Protein AF-0000000078042485 (afdb_homodimer)

Nearest PDB structures (foldseek):
  6is9-assembly1_A  TM=9.556E-01  e=1.186E-24  Zea mays
  6is8-assembly1_B  TM=9.796E-01  e=3.132E-23  Zea mays
  6jrf-assembly1_A  TM=9.820E-01  e=5.087E-23  Zea mays
  6jrg-assembly1_B  TM=9.809E-01  e=5.743E-23  Zea mays
  8kfw-assembly1_B  TM=9.806E-01  e=7.776E-23  Zea mays

Radius of gyration: 32.22 Å; Cα contacts (8 Å, |Δi|>4): 793; chains: 2; bounding box: 113×137×64 Å

Foldseek 3Di:
DDDPDPPPPDPPDDDDPPPPPPPDPPPPPPDDPPPPPPDPDDDDDDDDDDDDDDDDPDPPPPDPPVVVVVVVVVVVVVVVVVVVVVVVVLVVLAFPDDDPDADAQKEWFWALDQLAWIWIQGNVRAIDIGGFAWDWDDDPNDIDIAGDLVVVLVVVVVVCDDAAHEYEYEDQDDDPPDDPVSVVRSVRSVVSVSVSQNVVRYRYDYDYPVVLCVQQPQDDDPCRLVSLLVSQCQQHVVCNVQSPDSSSSNRSNRSSRRCVVNVPHRPPPPVPD/DDPPDPDPPDPDDDDDPPPPPPPDPPPPPPDPPPPPPPDDDDDDDDDDDDDPDDDDPDPPPPDPPVVVVVVVVVVVVVVVVVVVVVVVVLVVLAFPDDDPDADAQKEWFWALDQLAWIWIQGNVRAIDIGGFAWDWDDDPNDIDIAGDLVVVLVVVVVVCDDAAHEYEYEDQDDDPPDDPVSVVRSVRSVVSVSVSQNVVRYRYDYDYPVVLCVQQPQDDDPCRLVSLLVSQCQQHVVCNVQSPDSSSSNRSNRSSRRCVVNVPHRPPPPVPD

Sequence (546 aa):
MESFHLSKLAFAPPACFATLILPPLHLAASSAAAFRVFSASAADGAVAAPLTLDSPSVITGLRDSGKADGRARVRGIKEIQRAELRENWLDALSCPFPPAKPSTEWVIGVDPDVSGALAILKPDQSPQVFDSPHLKVMVGKGLRSRLDAKSIVNLLRSSEVPVGTTAFIEQSSPYPQDGKQGWWGGGFGYGLWIGILVALGFTVVPVPSSLWKRYFKLPGGHLNKDYSREMACKLFPSMSLHLKRKKDHGRAEALLIAAYGRGLEMNCKTGCDMESFHLSKLAFAPPACFATLILPPLHLAASSAAAFRVFSASAADGAVAAPLTLDSPSVITGLRDSGKADGRARVRGIKEIQRAELRENWLDALSCPFPPAKPSTEWVIGVDPDVSGALAILKPDQSPQVFDSPHLKVMVGKGLRSRLDAKSIVNLLRSSEVPVGTTAFIEQSSPYPQDGKQGWWGGGFGYGLWIGILVALGFTVVPVPSSLWKRYFKLPGGHLNKDYSREMACKLFPSMSLHLKRKKDHGRAEALLIAAYGRGLEMNCKTGCD

Structure (mmCIF, N/CA/C/O backbone):
data_AF-0000000078042485-model_v1
#
loop_
_entity.id
_entity.type
_entity.pdbx_description
1 polymer 'Holliday junction resolvase MOC1, chloroplastic'
#
loop_
_atom_site.group_PDB
_atom_site.id
_atom_site.type_symbol
_atom_site.label_atom_id
_atom_site.label_alt_id
_atom_site.label_comp_id
_atom_site.label_asym_id
_atom_site.label_entity_id
_atom_site.label_seq_id
_atom_site.pdbx_PDB_ins_code
_atom_site.Cartn_x
_atom_site.Cartn_y
_atom_site.Cartn_z
_atom_site.occupancy
_atom_site.B_iso_or_equiv
_atom_site.auth_seq_id
_atom_site.auth_comp_id
_atom_site.auth_asym_id
_atom_site.auth_atom_id
_atom_site.pdbx_PDB_model_num
ATOM 1 N N . MET A 1 1 ? 16.891 -71.312 -27.062 1 24.08 1 MET A N 1
ATOM 2 C CA . MET A 1 1 ? 16.75 -71.062 -25.625 1 24.08 1 MET A CA 1
ATOM 3 C C . MET A 1 1 ? 17.891 -70.25 -25.094 1 24.08 1 MET A C 1
ATOM 5 O O . MET A 1 1 ? 18.562 -70.625 -24.141 1 24.08 1 MET A O 1
ATOM 9 N N . GLU A 1 2 ? 18.469 -69.312 -25.938 1 26.92 2 GLU A N 1
ATOM 10 C CA . GLU A 1 2 ? 19.719 -68.562 -25.812 1 26.92 2 GLU A CA 1
ATOM 11 C C . GLU A 1 2 ? 19.656 -67.562 -24.656 1 26.92 2 GLU A C 1
ATOM 13 O O . GLU A 1 2 ? 18.734 -66.75 -24.594 1 26.92 2 GLU A O 1
ATOM 18 N N . SER A 1 3 ? 20.391 -67.812 -23.438 1 26.42 3 SER A N 1
ATOM 19 C CA . SER A 1 3 ? 20.547 -67.375 -22.062 1 26.42 3 SER A CA 1
ATOM 20 C C . SER A 1 3 ? 21.297 -66.062 -22 1 26.42 3 SER A C 1
ATOM 22 O O . SER A 1 3 ? 22.5 -66 -22.281 1 26.42 3 SER A O 1
ATOM 24 N N . PHE A 1 4 ? 20.719 -64.875 -22.5 1 27.83 4 PHE A N 1
ATOM 25 C CA . PHE A 1 4 ? 21.359 -63.562 -22.609 1 27.83 4 PHE A CA 1
ATOM 26 C C . PHE A 1 4 ? 21.812 -63.062 -21.25 1 27.83 4 PHE A C 1
ATOM 28 O O . PHE A 1 4 ? 21.031 -63 -20.312 1 27.83 4 PHE A O 1
ATOM 35 N N . HIS A 1 5 ? 23.094 -63.156 -20.922 1 24.66 5 HIS A N 1
ATOM 36 C CA . HIS A 1 5 ? 23.969 -62.875 -19.781 1 24.66 5 HIS A CA 1
ATOM 37 C C . HIS A 1 5 ? 23.859 -61.406 -19.359 1 24.66 5 HIS A C 1
ATOM 39 O O . HIS A 1 5 ? 23.906 -60.531 -20.188 1 24.66 5 HIS A O 1
ATOM 45 N N . LEU A 1 6 ? 23.391 -61.062 -18.078 1 22.88 6 LEU A N 1
ATOM 46 C CA . LEU A 1 6 ? 23 -59.938 -17.219 1 22.88 6 LEU A CA 1
ATOM 47 C C . LEU A 1 6 ? 24.219 -59.156 -16.75 1 22.88 6 LEU A C 1
ATOM 49 O O . LEU A 1 6 ? 24.969 -59.625 -15.883 1 22.88 6 LEU A O 1
ATOM 53 N N . SER A 1 7 ? 25.141 -58.688 -17.656 1 19.41 7 SER A N 1
ATOM 54 C CA . SER A 1 7 ? 26.375 -58.125 -17.125 1 19.41 7 SER A CA 1
ATOM 55 C C . SER A 1 7 ? 26.094 -56.969 -16.203 1 19.41 7 SER A C 1
ATOM 57 O O . SER A 1 7 ? 25.25 -56.094 -16.5 1 19.41 7 SER A O 1
ATOM 59 N N . LYS A 1 8 ? 26.484 -57 -14.852 1 23.47 8 LYS A N 1
ATOM 60 C CA . LYS A 1 8 ? 26.453 -56.312 -13.57 1 23.47 8 LYS A CA 1
ATOM 61 C C . LYS A 1 8 ? 27.234 -55 -13.633 1 23.47 8 LYS A C 1
ATOM 63 O O . LYS A 1 8 ? 28.469 -55 -13.656 1 23.47 8 LYS A O 1
ATOM 68 N N . LEU A 1 9 ? 27 -54 -14.57 1 21.44 9 LEU A N 1
ATOM 69 C CA . LEU A 1 9 ? 27.859 -52.812 -14.68 1 21.44 9 LEU A CA 1
ATOM 70 C C . LEU A 1 9 ? 28.016 -52.125 -13.32 1 21.44 9 LEU A C 1
ATOM 72 O O . LEU A 1 9 ? 27.031 -51.844 -12.656 1 21.44 9 LEU A O 1
ATOM 76 N N . ALA A 1 10 ? 29.172 -52.219 -12.625 1 22.66 10 ALA A N 1
ATOM 77 C CA . ALA A 1 10 ? 29.781 -51.812 -11.359 1 22.66 10 ALA A CA 1
ATOM 78 C C . ALA A 1 10 ? 29.812 -50.312 -11.219 1 22.66 10 ALA A C 1
ATOM 80 O O . ALA A 1 10 ? 30.359 -49.594 -12.07 1 22.66 10 ALA A O 1
ATOM 81 N N . PHE A 1 11 ? 28.781 -49.625 -10.617 1 22.83 11 PHE A N 1
ATOM 82 C CA . PHE A 1 11 ? 28.531 -48.219 -10.32 1 22.83 11 PHE A CA 1
ATOM 83 C C . PHE A 1 11 ? 29.578 -47.688 -9.344 1 22.83 11 PHE A C 1
ATOM 85 O O . PHE A 1 11 ? 29.656 -48.125 -8.203 1 22.83 11 PHE A O 1
ATOM 92 N N . ALA A 1 12 ? 30.797 -47.344 -9.836 1 22.91 12 ALA A N 1
ATOM 93 C CA . ALA A 1 12 ? 31.859 -46.875 -8.953 1 22.91 12 ALA A CA 1
ATOM 94 C C . ALA A 1 12 ? 31.406 -45.656 -8.172 1 22.91 12 ALA A C 1
ATOM 96 O O . ALA A 1 12 ? 30.734 -44.75 -8.711 1 22.91 12 ALA A O 1
ATOM 97 N N . PRO A 1 13 ? 31.5 -45.594 -6.84 1 25.78 13 PRO A N 1
ATOM 98 C CA . PRO A 1 13 ? 31.062 -44.656 -5.805 1 25.78 13 PRO A CA 1
ATOM 99 C C . PRO A 1 13 ? 31.844 -43.344 -5.832 1 25.78 13 PRO A C 1
ATOM 101 O O . PRO A 1 13 ? 33.062 -43.375 -5.812 1 25.78 13 PRO A O 1
ATOM 104 N N . PRO A 1 14 ? 31.469 -42.344 -6.691 1 22.64 14 PRO A N 1
ATOM 105 C CA . PRO A 1 14 ? 32.344 -41.188 -6.797 1 22.64 14 PRO A CA 1
ATOM 106 C C . PRO A 1 14 ? 32.719 -40.625 -5.434 1 22.64 14 PRO A C 1
ATOM 108 O O . PRO A 1 14 ? 32 -40.812 -4.449 1 22.64 14 PRO A O 1
ATOM 111 N N . ALA A 1 15 ? 34.062 -40.312 -5.27 1 21.8 15 ALA A N 1
ATOM 112 C CA . ALA A 1 15 ? 35 -39.938 -4.199 1 21.8 15 ALA A CA 1
ATOM 113 C C . ALA A 1 15 ? 34.469 -38.719 -3.445 1 21.8 15 ALA A C 1
ATOM 115 O O . ALA A 1 15 ? 33.469 -38.125 -3.834 1 21.8 15 ALA A O 1
ATOM 116 N N . CYS A 1 16 ? 35.406 -37.656 -3.238 1 21.17 16 CYS A N 1
ATOM 117 C CA . CYS A 1 16 ? 36.031 -36.969 -2.107 1 21.17 16 CYS A CA 1
ATOM 118 C C . CYS A 1 16 ? 35.281 -35.688 -1.755 1 21.17 16 CYS A C 1
ATOM 120 O O . CYS A 1 16 ? 35.156 -34.812 -2.596 1 21.17 16 CYS A O 1
ATOM 122 N N . PHE A 1 17 ? 34.344 -35.688 -0.887 1 22.33 17 PHE A N 1
ATOM 123 C CA . PHE A 1 17 ? 33.531 -34.625 -0.324 1 22.33 17 PHE A CA 1
ATOM 124 C C . PHE A 1 17 ? 34.406 -33.562 0.35 1 22.33 17 PHE A C 1
ATOM 126 O O . PHE A 1 17 ? 34.906 -33.781 1.445 1 22.33 17 PHE A O 1
ATOM 133 N N . ALA A 1 18 ? 35.375 -32.906 -0.431 1 22.44 18 ALA A N 1
ATOM 134 C CA . ALA A 1 18 ? 36.25 -31.953 0.278 1 22.44 18 ALA A CA 1
ATOM 135 C C . ALA A 1 18 ? 35.406 -30.938 1.071 1 22.44 18 ALA A C 1
ATOM 137 O O . ALA A 1 18 ? 34.406 -30.438 0.578 1 22.44 18 ALA A O 1
ATOM 138 N N . THR A 1 19 ? 35.469 -31.047 2.373 1 24.59 19 THR A N 1
ATOM 139 C CA . THR A 1 19 ? 34.938 -30.312 3.502 1 24.59 19 THR A CA 1
ATOM 140 C C . THR A 1 19 ? 35.281 -28.828 3.404 1 24.59 19 THR A C 1
ATOM 142 O O . THR A 1 19 ? 36.438 -28.438 3.57 1 24.59 19 THR A O 1
ATOM 145 N N . LEU A 1 20 ? 34.906 -28.156 2.299 1 22.47 20 LEU A N 1
ATOM 146 C CA . LEU A 1 20 ? 35.312 -26.75 2.273 1 22.47 20 LEU A CA 1
ATOM 147 C C . LEU A 1 20 ? 34.844 -26.047 3.539 1 22.47 20 LEU A C 1
ATOM 149 O O . LEU A 1 20 ? 33.656 -26.078 3.883 1 22.47 20 LEU A O 1
ATOM 153 N N . ILE A 1 21 ? 35.75 -25.938 4.527 1 25.62 21 ILE A N 1
ATOM 154 C CA . ILE A 1 21 ? 35.656 -25.25 5.805 1 25.62 21 ILE A CA 1
ATOM 155 C C . ILE A 1 21 ? 35.25 -23.797 5.574 1 25.62 21 ILE A C 1
ATOM 157 O O . ILE A 1 21 ? 36 -23.031 4.934 1 25.62 21 ILE A O 1
ATOM 161 N N . LEU A 1 22 ? 34.062 -23.594 5.184 1 22.3 22 LEU A N 1
ATOM 162 C CA . LEU A 1 22 ? 33.656 -22.203 4.984 1 22.3 22 LEU A CA 1
ATOM 163 C C . LEU A 1 22 ? 33.938 -21.375 6.238 1 22.3 22 LEU A C 1
ATOM 165 O O . LEU A 1 22 ? 33.594 -21.797 7.348 1 22.3 22 LEU A O 1
ATOM 169 N N . PRO A 1 23 ? 34.969 -20.531 6.238 1 26.05 23 PRO A N 1
ATOM 170 C CA . PRO A 1 23 ? 35.312 -19.719 7.414 1 26.05 23 PRO A CA 1
ATOM 171 C C . PRO A 1 23 ? 34.125 -18.984 7.996 1 26.05 23 PRO A C 1
ATOM 173 O O . PRO A 1 23 ? 33.125 -18.781 7.293 1 26.05 23 PRO A O 1
ATOM 176 N N . PRO A 1 24 ? 34.031 -18.969 9.32 1 24.05 24 PRO A N 1
ATOM 177 C CA . PRO A 1 24 ? 32.969 -18.375 10.117 1 24.05 24 PRO A CA 1
ATOM 178 C C . PRO A 1 24 ? 32.688 -16.922 9.758 1 24.05 24 PRO A C 1
ATOM 180 O O . PRO A 1 24 ? 33.625 -16.125 9.633 1 24.05 24 PRO A O 1
ATOM 183 N N . LEU A 1 25 ? 31.875 -16.75 8.766 1 22.64 25 LEU A N 1
ATOM 184 C CA . LEU A 1 25 ? 31.531 -15.375 8.422 1 22.64 25 LEU A CA 1
ATOM 185 C C . LEU A 1 25 ? 31.125 -14.594 9.664 1 22.64 25 LEU A C 1
ATOM 187 O O . LEU A 1 25 ? 30.266 -15.039 10.438 1 22.64 25 LEU A O 1
ATOM 191 N N . HIS A 1 26 ? 32.094 -13.891 10.289 1 23.05 26 HIS A N 1
ATOM 192 C CA . HIS A 1 26 ? 31.828 -12.93 11.359 1 23.05 26 HIS A CA 1
ATOM 193 C C . HIS A 1 26 ? 30.688 -11.992 10.992 1 23.05 26 HIS A C 1
ATOM 195 O O . HIS A 1 26 ? 30.656 -11.438 9.891 1 23.05 26 HIS A O 1
ATOM 201 N N . LEU A 1 27 ? 29.562 -12.414 11.383 1 21.42 27 LEU A N 1
ATOM 202 C CA . LEU A 1 27 ? 28.344 -11.617 11.289 1 21.42 27 LEU A CA 1
ATOM 203 C C . LEU A 1 27 ? 28.625 -10.172 11.68 1 21.42 27 LEU A C 1
ATOM 205 O O . LEU A 1 27 ? 28.969 -9.883 12.828 1 21.42 27 LEU A O 1
ATOM 209 N N . ALA A 1 28 ? 29.203 -9.516 10.75 1 21.41 28 ALA A N 1
ATOM 210 C CA . ALA A 1 28 ? 29.312 -8.094 11.062 1 21.41 28 ALA A CA 1
ATOM 211 C C . ALA A 1 28 ? 27.969 -7.512 11.477 1 21.41 28 ALA A C 1
ATOM 213 O O . ALA A 1 28 ? 26.938 -7.793 10.852 1 21.41 28 ALA A O 1
ATOM 214 N N . ALA A 1 29 ? 27.797 -7.262 12.727 1 22.55 29 ALA A N 1
ATOM 215 C CA . ALA A 1 29 ? 26.75 -6.57 13.469 1 22.55 29 ALA A CA 1
ATOM 216 C C . ALA A 1 29 ? 26.312 -5.293 12.742 1 22.55 29 ALA A C 1
ATOM 218 O O . ALA A 1 29 ? 27.156 -4.445 12.422 1 22.55 29 ALA A O 1
ATOM 219 N N . SER A 1 30 ? 25.406 -5.547 11.898 1 22.23 30 SER A N 1
ATOM 220 C CA . SER A 1 30 ? 24.797 -4.465 11.117 1 22.23 30 SER A CA 1
ATOM 221 C C . SER A 1 30 ? 24.516 -3.25 11.992 1 22.23 30 SER A C 1
ATOM 223 O O . SER A 1 30 ? 24.156 -3.391 13.164 1 22.23 30 SER A O 1
ATOM 225 N N . SER A 1 31 ? 25.109 -2.195 11.578 1 24.06 31 SER A N 1
ATOM 226 C CA . SER A 1 31 ? 25.031 -0.817 12.055 1 24.06 31 SER A CA 1
ATOM 227 C C . SER A 1 31 ? 23.594 -0.372 12.242 1 24.06 31 SER A C 1
ATOM 229 O O . SER A 1 31 ? 22.766 -0.537 11.336 1 24.06 31 SER A O 1
ATOM 231 N N . ALA A 1 32 ? 23.047 -0.584 13.359 1 23.42 32 ALA A N 1
ATOM 232 C CA . ALA A 1 32 ? 21.812 0.011 13.867 1 23.42 32 ALA A CA 1
ATOM 233 C C . ALA A 1 32 ? 21.688 1.471 13.438 1 23.42 32 ALA A C 1
ATOM 235 O O . ALA A 1 32 ? 22.609 2.266 13.656 1 23.42 32 ALA A O 1
ATOM 236 N N . ALA A 1 33 ? 21.047 1.633 12.344 1 26.48 33 ALA A N 1
ATOM 237 C CA . ALA A 1 33 ? 20.703 2.996 11.938 1 26.48 33 ALA A CA 1
ATOM 238 C C . ALA A 1 33 ? 20.234 3.822 13.125 1 26.48 33 ALA A C 1
ATOM 240 O O . ALA A 1 33 ? 19.266 3.457 13.797 1 26.48 33 ALA A O 1
ATOM 241 N N . ALA A 1 34 ? 21.156 4.383 13.859 1 24.2 34 ALA A N 1
ATOM 242 C CA . ALA A 1 34 ? 20.938 5.301 14.977 1 24.2 34 ALA A CA 1
ATOM 243 C C . ALA A 1 34 ? 19.891 6.348 14.625 1 24.2 34 ALA A C 1
ATOM 245 O O . ALA A 1 34 ? 19.953 6.973 13.562 1 24.2 34 ALA A O 1
ATOM 246 N N . PHE A 1 35 ? 18.734 5.988 14.961 1 25.33 35 PHE A N 1
ATOM 247 C CA . PHE A 1 35 ? 17.766 7.074 14.977 1 25.33 35 PHE A CA 1
ATOM 248 C C . PHE A 1 35 ? 18.344 8.305 15.672 1 25.33 35 PHE A C 1
ATOM 250 O O . PHE A 1 35 ? 18.859 8.219 16.781 1 25.33 35 PHE A O 1
ATOM 257 N N . ARG A 1 36 ? 18.953 9.031 14.875 1 26.48 36 ARG A N 1
ATOM 258 C CA . ARG A 1 36 ? 19.453 10.234 15.539 1 26.48 36 ARG A CA 1
ATOM 259 C C . ARG A 1 36 ? 18.328 10.977 16.25 1 26.48 36 ARG A C 1
ATOM 261 O O . ARG A 1 36 ? 17.328 11.352 15.625 1 26.48 36 ARG A O 1
ATOM 268 N N . VAL A 1 37 ? 18.25 10.438 17.391 1 27.02 37 VAL A N 1
ATOM 269 C CA . VAL A 1 37 ? 17.531 11.359 18.266 1 27.02 37 VAL A CA 1
ATOM 270 C C . VAL A 1 37 ? 18.328 12.648 18.438 1 27.02 37 VAL A C 1
ATOM 272 O O . VAL A 1 37 ? 19.531 12.609 18.719 1 27.02 37 VAL A O 1
ATOM 275 N N . PHE A 1 38 ? 18.328 13.648 17.891 1 22.86 38 PHE A N 1
ATOM 276 C CA . PHE A 1 38 ? 19.109 14.891 17.922 1 22.86 38 PHE A CA 1
ATOM 277 C C . PHE A 1 38 ? 19.062 15.531 19.297 1 22.86 38 PHE A C 1
ATOM 279 O O . PHE A 1 38 ? 18 15.992 19.734 1 22.86 38 PHE A O 1
ATOM 286 N N . SER A 1 39 ? 19.875 14.703 20.344 1 22.19 39 SER A N 1
ATOM 287 C CA . SER A 1 39 ? 20.016 15.578 21.516 1 22.19 39 SER A CA 1
ATOM 288 C C . SER A 1 39 ? 21.156 16.578 21.328 1 22.19 39 SER A C 1
ATOM 290 O O . SER A 1 39 ? 22.109 16.297 20.578 1 22.19 39 SER A O 1
ATOM 292 N N . ALA A 1 40 ? 21.25 17.734 21.938 1 20.22 40 ALA A N 1
ATOM 293 C CA . ALA A 1 40 ? 21.969 19 21.781 1 20.22 40 ALA A CA 1
ATOM 294 C C . ALA A 1 40 ? 23.391 18.891 22.359 1 20.22 40 ALA A C 1
ATOM 296 O O . ALA A 1 40 ? 24.078 19.906 22.469 1 20.22 40 ALA A O 1
ATOM 297 N N . SER A 1 41 ? 24.109 17.609 22.391 1 19.5 41 SER A N 1
ATOM 298 C CA . SER A 1 41 ? 25.234 17.812 23.297 1 19.5 41 SER A CA 1
ATOM 299 C C . SER A 1 41 ? 26.312 18.688 22.672 1 19.5 41 SER A C 1
ATOM 301 O O . SER A 1 41 ? 26.422 18.75 21.438 1 19.5 41 SER A O 1
ATOM 303 N N . ALA A 1 42 ? 27.25 19.203 23.625 1 21.56 42 ALA A N 1
ATOM 304 C CA . ALA A 1 42 ? 28.219 20.281 23.719 1 21.56 42 ALA A CA 1
ATOM 305 C C . ALA A 1 42 ? 29.5 19.938 22.984 1 21.56 42 ALA A C 1
ATOM 307 O O . ALA A 1 42 ? 30.016 18.812 23.109 1 21.56 42 ALA A O 1
ATOM 308 N N . ALA A 1 43 ? 29.906 20.688 21.984 1 20.06 43 ALA A N 1
ATOM 309 C CA . ALA A 1 43 ? 30.812 20.719 20.828 1 20.06 43 ALA A CA 1
ATOM 310 C C . ALA A 1 43 ? 32.281 20.828 21.266 1 20.06 43 ALA A C 1
ATOM 312 O O . ALA A 1 43 ? 32.719 21.875 21.719 1 20.06 43 ALA A O 1
ATOM 313 N N . ASP A 1 44 ? 32.844 19.75 22.016 1 19.47 44 ASP A N 1
ATOM 314 C CA . ASP A 1 44 ? 34.156 20.109 22.516 1 19.47 44 ASP A CA 1
ATOM 315 C C . ASP A 1 44 ? 35.188 20.094 21.375 1 19.47 44 ASP A C 1
ATOM 317 O O . ASP A 1 44 ? 35.125 19.25 20.484 1 19.47 44 ASP A O 1
ATOM 321 N N . GLY A 1 45 ? 36 21.094 21.172 1 19.22 45 GLY A N 1
ATOM 322 C CA . GLY A 1 45 ? 36.844 21.734 20.188 1 19.22 45 GLY A CA 1
ATOM 323 C C . GLY A 1 45 ? 38.188 21.047 20.031 1 19.22 45 GLY A C 1
ATOM 324 O O . GLY A 1 45 ? 39.125 21.625 19.469 1 19.22 45 GLY A O 1
ATOM 325 N N . ALA A 1 46 ? 38.344 19.688 20.281 1 18.59 46 ALA A N 1
ATOM 326 C CA . ALA A 1 46 ? 39.781 19.391 20.422 1 18.59 46 ALA A CA 1
ATOM 327 C C . ALA A 1 46 ? 40.5 19.641 19.109 1 18.59 46 ALA A C 1
ATOM 329 O O . ALA A 1 46 ? 39.938 19.438 18.016 1 18.59 46 ALA A O 1
ATOM 330 N N . VAL A 1 47 ? 41.75 20.141 19.141 1 20.72 47 VAL A N 1
ATOM 331 C CA . VAL A 1 47 ? 42.781 20.812 18.391 1 20.72 47 VAL A CA 1
ATOM 332 C C . VAL A 1 47 ? 43.562 19.781 17.562 1 20.72 47 VAL A C 1
ATOM 334 O O . VAL A 1 47 ? 44.062 18.797 18.109 1 20.72 47 VAL A O 1
ATOM 337 N N . ALA A 1 48 ? 43.312 19.594 16.312 1 18.5 48 ALA A N 1
ATOM 338 C CA . ALA A 1 48 ? 43.812 18.656 15.32 1 18.5 48 ALA A CA 1
ATOM 339 C C . ALA A 1 48 ? 45.312 18.906 15.047 1 18.5 48 ALA A C 1
ATOM 341 O O . ALA A 1 48 ? 45.719 20.047 14.781 1 18.5 48 ALA A O 1
ATOM 342 N N . ALA A 1 49 ? 46.125 17.953 15.508 1 20.34 49 ALA A N 1
ATOM 343 C CA . ALA A 1 49 ? 47.594 17.891 15.406 1 20.34 49 ALA A CA 1
ATOM 344 C C . ALA A 1 49 ? 48.031 17.859 13.945 1 20.34 49 ALA A C 1
ATOM 346 O O . ALA A 1 49 ? 47.312 17.344 13.086 1 20.34 49 ALA A O 1
ATOM 347 N N . PRO A 1 50 ? 49.219 18.453 13.531 1 20.78 50 PRO A N 1
ATOM 348 C CA . PRO A 1 50 ? 49.812 18.859 12.258 1 20.78 50 PRO A CA 1
ATOM 349 C C . PRO A 1 50 ? 50.406 17.688 11.484 1 20.78 50 PRO A C 1
ATOM 351 O O . PRO A 1 50 ? 51.219 16.922 12.023 1 20.78 50 PRO A O 1
ATOM 354 N N . LEU A 1 51 ? 49.656 17.016 10.617 1 20.48 51 LEU A N 1
ATOM 355 C CA . LEU A 1 51 ? 50.094 15.82 9.898 1 20.48 51 LEU A CA 1
ATOM 356 C C . LEU A 1 51 ? 51.312 16.109 9.039 1 20.48 51 LEU A C 1
ATOM 358 O O . LEU A 1 51 ? 51.375 17.141 8.367 1 20.48 51 LEU A O 1
ATOM 362 N N . THR A 1 52 ? 52.438 15.5 9.328 1 21.27 52 THR A N 1
ATOM 363 C CA . THR A 1 52 ? 53.812 15.484 8.781 1 21.27 52 THR A CA 1
ATOM 364 C C . THR A 1 52 ? 53.781 15 7.336 1 21.27 52 THR A C 1
ATOM 366 O O . THR A 1 52 ? 53.031 14.086 6.984 1 21.27 52 THR A O 1
ATOM 369 N N . LEU A 1 53 ? 54.375 15.742 6.355 1 21.16 53 LEU A N 1
ATOM 370 C CA . LEU A 1 53 ? 54.5 15.805 4.902 1 21.16 53 LEU A CA 1
ATOM 371 C C . LEU A 1 53 ? 55.344 14.648 4.379 1 21.16 53 LEU A C 1
ATOM 373 O O . LEU A 1 53 ? 56.562 14.641 4.57 1 21.16 53 LEU A O 1
ATOM 377 N N . ASP A 1 54 ? 54.969 13.352 4.531 1 19.61 54 ASP A N 1
ATOM 378 C CA . ASP A 1 54 ? 55.875 12.281 4.105 1 19.61 54 ASP A CA 1
ATOM 379 C C . ASP A 1 54 ? 56.188 12.398 2.619 1 19.61 54 ASP A C 1
ATOM 381 O O . ASP A 1 54 ? 55.438 13 1.854 1 19.61 54 ASP A O 1
ATOM 385 N N . SER A 1 55 ? 57.344 11.766 2.172 1 23.52 55 SER A N 1
ATOM 386 C CA . SER A 1 55 ? 58.312 11.758 1.084 1 23.52 55 SER A CA 1
ATOM 387 C C . SER A 1 55 ? 57.719 11.18 -0.193 1 23.52 55 SER A C 1
ATOM 389 O O . SER A 1 55 ? 56.812 10.344 -0.136 1 23.52 55 SER A O 1
ATOM 391 N N . PRO A 1 56 ? 58.125 11.711 -1.461 1 23.41 56 PRO A N 1
ATOM 392 C CA . PRO A 1 56 ? 57.625 11.578 -2.83 1 23.41 56 PRO A CA 1
ATOM 393 C C . PRO A 1 56 ? 57.875 10.195 -3.42 1 23.41 56 PRO A C 1
ATOM 395 O O . PRO A 1 56 ? 59.031 9.789 -3.557 1 23.41 56 PRO A O 1
ATOM 398 N N . SER A 1 57 ? 57.25 9.086 -3.002 1 23.5 57 SER A N 1
ATOM 399 C CA . SER A 1 57 ? 57.562 7.789 -3.584 1 23.5 57 SER A CA 1
ATOM 400 C C . SER A 1 57 ? 57.406 7.801 -5.098 1 23.5 57 SER A C 1
ATOM 402 O O . SER A 1 57 ? 56.562 8.523 -5.625 1 23.5 57 SER A O 1
ATOM 404 N N . VAL A 1 58 ? 58.406 7.219 -5.891 1 25.45 58 VAL A N 1
ATOM 405 C CA . VAL A 1 58 ? 58.719 7.008 -7.301 1 25.45 58 VAL A CA 1
ATOM 406 C C . VAL A 1 58 ? 57.562 6.227 -7.965 1 25.45 58 VAL A C 1
ATOM 408 O O . VAL A 1 58 ? 57.25 5.121 -7.539 1 25.45 58 VAL A O 1
ATOM 411 N N . ILE A 1 59 ? 56.688 6.859 -8.758 1 26.22 59 ILE A N 1
ATOM 412 C CA . ILE A 1 59 ? 55.531 6.367 -9.516 1 26.22 59 ILE A CA 1
ATOM 413 C C . ILE A 1 59 ? 56.031 5.527 -10.688 1 26.22 59 ILE A C 1
ATOM 415 O O . ILE A 1 59 ? 56.688 6.035 -11.594 1 26.22 59 ILE A O 1
ATOM 419 N N . THR A 1 60 ? 56.531 4.305 -10.516 1 26.34 60 THR A N 1
ATOM 420 C CA . THR A 1 60 ? 56.781 3.4 -11.633 1 26.34 60 THR A CA 1
ATOM 421 C C . THR A 1 60 ? 55.594 3.357 -12.578 1 26.34 60 THR A C 1
ATOM 423 O O . THR A 1 60 ? 54.438 3.467 -12.141 1 26.34 60 THR A O 1
ATOM 426 N N . GLY A 1 61 ? 55.875 3.504 -13.875 1 28.72 61 GLY A N 1
ATOM 427 C CA . GLY A 1 61 ? 55 3.555 -15.039 1 28.72 61 GLY A CA 1
ATOM 428 C C . GLY A 1 61 ? 54.094 2.336 -15.164 1 28.72 61 GLY A C 1
ATOM 429 O O . GLY A 1 61 ? 54.562 1.278 -15.617 1 28.72 61 GLY A O 1
ATOM 430 N N . LEU A 1 62 ? 53.438 1.931 -14.188 1 29.5 62 LEU A N 1
ATOM 431 C CA . LEU A 1 62 ? 52.562 0.775 -14.367 1 29.5 62 LEU A CA 1
ATOM 432 C C . LEU A 1 62 ? 51.688 0.938 -15.609 1 29.5 62 LEU A C 1
ATOM 434 O O . LEU A 1 62 ? 51.031 1.959 -15.773 1 29.5 62 LEU A O 1
ATOM 438 N N . ARG A 1 63 ? 52 0.211 -16.672 1 33.47 63 ARG A N 1
ATOM 439 C CA . ARG A 1 63 ? 51.188 -0.073 -17.844 1 33.47 63 ARG A CA 1
ATOM 440 C C . ARG A 1 63 ? 49.719 -0.181 -17.469 1 33.47 63 ARG A C 1
ATOM 442 O O . ARG A 1 63 ? 49.375 -0.675 -16.391 1 33.47 63 ARG A O 1
ATOM 449 N N . ASP A 1 64 ? 48.75 0.719 -18.141 1 34.44 64 ASP A N 1
ATOM 450 C CA . ASP A 1 64 ? 47.344 1.014 -17.969 1 34.44 64 ASP A CA 1
ATOM 451 C C . ASP A 1 64 ? 46.5 -0.255 -18.094 1 34.44 64 ASP A C 1
ATOM 453 O O . ASP A 1 64 ? 45.938 -0.529 -19.141 1 34.44 64 ASP A O 1
ATOM 457 N N . SER A 1 65 ? 47 -1.389 -17.969 1 38.81 65 SER A N 1
ATOM 458 C CA . SER A 1 65 ? 46.094 -2.523 -17.797 1 38.81 65 SER A CA 1
ATOM 459 C C . SER A 1 65 ? 45.062 -2.242 -16.719 1 38.81 65 SER A C 1
ATOM 461 O O . SER A 1 65 ? 44.281 -3.129 -16.344 1 38.81 65 SER A O 1
ATOM 463 N N . GLY A 1 66 ? 45.062 -1.145 -16.172 1 39.31 66 GLY A N 1
ATOM 464 C CA . GLY A 1 66 ? 44.312 -0.664 -15.039 1 39.31 66 GLY A CA 1
ATOM 465 C C . GLY A 1 66 ? 42.875 -0.302 -15.391 1 39.31 66 GLY A C 1
ATOM 466 O O . GLY A 1 66 ? 42 -0.312 -14.523 1 39.31 66 GLY A O 1
ATOM 467 N N . LYS A 1 67 ? 42.719 0.063 -16.656 1 45.28 67 LYS A N 1
ATOM 468 C CA . LYS A 1 67 ? 41.406 0.5 -17.062 1 45.28 67 LYS A CA 1
ATOM 469 C C . LYS A 1 67 ? 40.438 -0.678 -17.125 1 45.28 67 LYS A C 1
ATOM 471 O O . LYS A 1 67 ? 39.281 -0.562 -16.703 1 45.28 67 LYS A O 1
ATOM 476 N N . ALA A 1 68 ? 40.844 -1.849 -17.891 1 50.38 68 ALA A N 1
ATOM 477 C CA . ALA A 1 68 ? 39.969 -3.016 -17.938 1 50.38 68 ALA A CA 1
ATOM 478 C C . ALA A 1 68 ? 39.719 -3.566 -16.531 1 50.38 68 ALA A C 1
ATOM 480 O O . ALA A 1 68 ? 38.594 -3.969 -16.203 1 50.38 68 ALA A O 1
ATOM 481 N N . ASP A 1 69 ? 40.781 -3.527 -15.773 1 55.22 69 ASP A N 1
ATOM 482 C CA . ASP A 1 69 ? 40.688 -3.971 -14.391 1 55.22 69 ASP A CA 1
ATOM 483 C C . ASP A 1 69 ? 39.875 -2.979 -13.555 1 55.22 69 ASP A C 1
ATOM 485 O O . ASP A 1 69 ? 39.125 -3.377 -12.664 1 55.22 69 ASP A O 1
ATOM 489 N N . GLY A 1 70 ? 40.031 -1.699 -14.102 1 55.28 70 GLY A N 1
ATOM 490 C CA . GLY A 1 70 ? 39.25 -0.685 -13.406 1 55.28 70 GLY A CA 1
ATOM 491 C C . GLY A 1 70 ? 37.781 -0.775 -13.68 1 55.28 70 GLY A C 1
ATOM 492 O O . GLY A 1 70 ? 36.938 -0.632 -12.773 1 55.28 70 GLY A O 1
ATOM 493 N N . ARG A 1 71 ? 37.5 -1.061 -15.047 1 63.56 71 ARG A N 1
ATOM 494 C CA . ARG A 1 71 ? 36.094 -1.208 -15.43 1 63.56 71 ARG A CA 1
ATOM 495 C C . ARG A 1 71 ? 35.469 -2.438 -14.781 1 63.56 71 ARG A C 1
ATOM 497 O O . ARG A 1 71 ? 34.312 -2.396 -14.336 1 63.56 71 ARG A O 1
ATOM 504 N N . ALA A 1 72 ? 36.281 -3.561 -14.875 1 64.31 72 ALA A N 1
ATOM 505 C CA . ALA A 1 72 ? 35.781 -4.77 -14.219 1 64.31 72 ALA A CA 1
ATOM 506 C C . ALA A 1 72 ? 35.594 -4.535 -12.719 1 64.31 72 ALA A C 1
ATOM 508 O O . ALA A 1 72 ? 34.625 -5.02 -12.125 1 64.31 72 ALA A O 1
ATOM 509 N N . ARG A 1 73 ? 36.531 -3.865 -12.148 1 64.44 73 ARG A N 1
ATOM 510 C CA . ARG A 1 73 ? 36.438 -3.555 -10.727 1 64.44 73 ARG A CA 1
ATOM 511 C C . ARG A 1 73 ? 35.25 -2.648 -10.445 1 64.44 73 ARG A C 1
ATOM 513 O O . ARG A 1 73 ? 34.5 -2.857 -9.469 1 64.44 73 ARG A O 1
ATOM 520 N N . VAL A 1 74 ? 35.094 -1.635 -11.328 1 70 74 VAL A N 1
ATOM 521 C CA . VAL A 1 74 ? 33.969 -0.721 -11.18 1 70 74 VAL A CA 1
ATOM 522 C C . VAL A 1 74 ? 32.656 -1.484 -11.359 1 70 74 VAL A C 1
ATOM 524 O O . VAL A 1 74 ? 31.688 -1.265 -10.617 1 70 74 VAL A O 1
ATOM 527 N N . ARG A 1 75 ? 32.688 -2.453 -12.344 1 71.62 75 ARG A N 1
ATOM 528 C CA . ARG A 1 75 ? 31.5 -3.283 -12.547 1 71.62 75 ARG A CA 1
ATOM 529 C C . ARG A 1 75 ? 31.234 -4.16 -11.336 1 71.62 75 ARG A C 1
ATOM 531 O O . ARG A 1 75 ? 30.078 -4.336 -10.93 1 71.62 75 ARG A O 1
ATOM 538 N N . GLY A 1 76 ? 32.25 -4.73 -10.891 1 71.19 76 GLY A N 1
ATOM 539 C CA . GLY A 1 76 ? 32.125 -5.543 -9.688 1 71.19 76 GLY A CA 1
ATOM 540 C C . GLY A 1 76 ? 31.562 -4.77 -8.5 1 71.19 76 GLY A C 1
ATOM 541 O O . GLY A 1 76 ? 30.703 -5.262 -7.781 1 71.19 76 GLY A O 1
ATOM 542 N N . ILE A 1 77 ? 32.094 -3.613 -8.32 1 72 77 ILE A N 1
ATOM 543 C CA . ILE A 1 77 ? 31.625 -2.754 -7.227 1 72 77 ILE A CA 1
ATOM 544 C C . ILE A 1 77 ? 30.156 -2.391 -7.434 1 72 77 ILE A C 1
ATOM 546 O O . ILE A 1 77 ? 29.375 -2.391 -6.48 1 72 77 ILE A O 1
ATOM 550 N N . LYS A 1 78 ? 29.875 -2.154 -8.656 1 78.94 78 LYS A N 1
ATOM 551 C CA . LYS A 1 78 ? 28.5 -1.807 -8.984 1 78.94 78 LYS A CA 1
ATOM 552 C C . LYS A 1 78 ? 27.562 -2.98 -8.727 1 78.94 78 LYS A C 1
ATOM 554 O O . LYS A 1 78 ? 26.438 -2.791 -8.266 1 78.94 78 LYS A O 1
ATOM 559 N N . GLU A 1 79 ? 28.078 -4.086 -9.016 1 82.25 79 GLU A N 1
ATOM 560 C CA . GLU A 1 79 ? 27.281 -5.281 -8.781 1 82.25 79 GLU A CA 1
ATOM 561 C C . GLU A 1 79 ? 27.078 -5.531 -7.289 1 82.25 79 GLU A C 1
ATOM 563 O O . GLU A 1 79 ? 26 -5.953 -6.867 1 82.25 79 GLU A O 1
ATOM 568 N N . ILE A 1 80 ? 28.078 -5.324 -6.566 1 80.5 80 ILE A N 1
ATOM 569 C CA . ILE A 1 80 ? 27.984 -5.469 -5.117 1 80.5 80 ILE A CA 1
ATOM 570 C C . ILE A 1 80 ? 27 -4.445 -4.559 1 80.5 80 ILE A C 1
ATOM 572 O O . ILE A 1 80 ? 26.172 -4.773 -3.701 1 80.5 80 ILE A O 1
ATOM 576 N N . GLN A 1 81 ? 27.094 -3.338 -5.07 1 85.38 81 GLN A N 1
ATOM 577 C CA . GLN A 1 81 ? 26.188 -2.285 -4.633 1 85.38 81 GLN A CA 1
ATOM 578 C C . GLN A 1 81 ? 24.734 -2.623 -4.996 1 85.38 81 GLN A C 1
ATOM 580 O O . GLN A 1 81 ? 23.828 -2.402 -4.199 1 85.38 81 GLN A O 1
ATOM 585 N N . ARG A 1 82 ? 24.625 -3.201 -6.148 1 87.94 82 ARG A N 1
ATOM 586 C CA . ARG A 1 82 ? 23.281 -3.594 -6.586 1 87.94 82 ARG A CA 1
ATOM 587 C C . ARG A 1 82 ? 22.719 -4.695 -5.695 1 87.94 82 ARG A C 1
ATOM 589 O O . ARG A 1 82 ? 21.531 -4.68 -5.359 1 87.94 82 ARG A O 1
ATOM 596 N N . ALA A 1 83 ? 23.547 -5.613 -5.391 1 90.69 83 ALA A N 1
ATOM 597 C CA . ALA A 1 83 ? 23.125 -6.703 -4.516 1 90.69 83 ALA A CA 1
ATOM 598 C C . ALA A 1 83 ? 22.734 -6.18 -3.135 1 90.69 83 ALA A C 1
ATOM 600 O O . ALA A 1 83 ? 21.766 -6.656 -2.533 1 90.69 83 ALA A O 1
ATOM 601 N N . GLU A 1 84 ? 23.438 -5.27 -2.68 1 92.75 84 GLU A N 1
ATOM 602 C CA . GLU A 1 84 ? 23.125 -4.676 -1.381 1 92.75 84 GLU A CA 1
ATOM 603 C C . GLU A 1 84 ? 21.797 -3.924 -1.416 1 92.75 84 GLU A C 1
ATOM 605 O O . GLU A 1 84 ? 21.016 -4.008 -0.475 1 92.75 84 GLU A O 1
ATOM 610 N N . LEU A 1 85 ? 21.625 -3.223 -2.469 1 93.88 85 LEU A N 1
ATOM 611 C CA . LEU A 1 85 ? 20.375 -2.486 -2.629 1 93.88 85 LEU A CA 1
ATOM 612 C C . LEU A 1 85 ? 19.188 -3.439 -2.682 1 93.88 85 LEU A C 1
ATOM 614 O O . LEU A 1 85 ? 18.141 -3.156 -2.109 1 93.88 85 LEU A O 1
ATOM 618 N N . ARG A 1 86 ? 19.422 -4.492 -3.316 1 94.25 86 ARG A N 1
ATOM 619 C CA . ARG A 1 86 ? 18.375 -5.496 -3.398 1 94.25 86 ARG A CA 1
ATOM 620 C C . ARG A 1 86 ? 18.078 -6.102 -2.029 1 94.25 86 ARG A C 1
ATOM 622 O O . ARG A 1 86 ? 16.922 -6.305 -1.664 1 94.25 86 ARG A O 1
ATOM 629 N N . GLU A 1 87 ? 19.094 -6.449 -1.288 1 96.06 87 GLU A N 1
ATOM 630 C CA . GLU A 1 87 ? 18.922 -7.02 0.046 1 96.06 87 GLU A CA 1
ATOM 631 C C . GLU A 1 87 ? 18.219 -6.039 0.975 1 96.06 87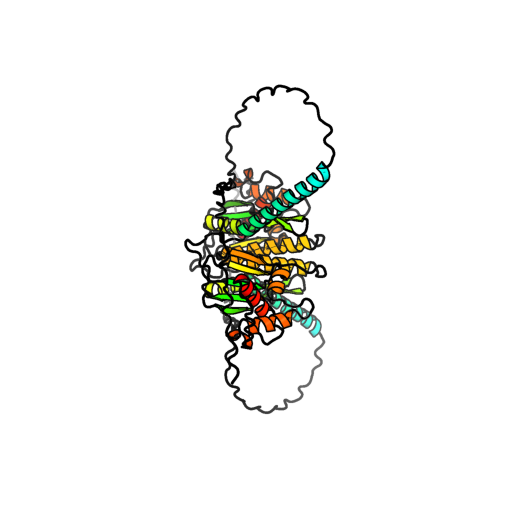 GLU A C 1
ATOM 633 O O . GLU A 1 87 ? 17.375 -6.441 1.779 1 96.06 87 GLU A O 1
ATOM 638 N N . ASN A 1 88 ? 18.562 -4.773 0.889 1 97 88 ASN A N 1
ATOM 639 C CA . ASN A 1 88 ? 17.906 -3.752 1.697 1 97 88 ASN A CA 1
ATOM 640 C C . ASN A 1 88 ? 16.422 -3.625 1.343 1 97 88 ASN A C 1
ATOM 642 O O . ASN A 1 88 ? 15.586 -3.445 2.225 1 97 88 ASN A O 1
ATOM 646 N N . TRP A 1 89 ? 16.188 -3.713 0.062 1 97.12 89 TRP A N 1
ATOM 647 C CA . TRP A 1 89 ? 14.805 -3.635 -0.396 1 97.12 89 TRP A CA 1
ATOM 648 C C . TRP A 1 89 ? 13.992 -4.812 0.125 1 97.12 89 TRP A C 1
ATOM 650 O O . TRP A 1 89 ? 12.883 -4.633 0.638 1 97.12 89 TRP A O 1
ATOM 660 N N . LEU A 1 90 ? 14.555 -5.984 0.072 1 97.56 90 LEU A N 1
ATOM 661 C CA . LEU A 1 90 ? 13.867 -7.176 0.558 1 97.56 90 LEU A CA 1
ATOM 662 C C . LEU A 1 90 ? 13.672 -7.113 2.07 1 97.56 90 LEU A C 1
ATOM 664 O O . LEU A 1 90 ? 12.641 -7.555 2.588 1 97.56 90 LEU A O 1
ATOM 668 N N . ASP A 1 91 ? 14.602 -6.598 2.748 1 98.25 91 ASP A N 1
ATOM 669 C CA . ASP A 1 91 ? 14.469 -6.43 4.191 1 98.25 91 ASP A CA 1
ATOM 670 C C . ASP A 1 91 ? 13.328 -5.473 4.527 1 98.25 91 ASP A C 1
ATOM 672 O O . ASP A 1 91 ? 12.578 -5.703 5.48 1 98.25 91 ASP A O 1
ATOM 676 N N . ALA A 1 92 ? 13.18 -4.449 3.73 1 98.69 92 ALA A N 1
ATOM 677 C CA . ALA A 1 92 ? 12.125 -3.451 3.93 1 98.69 92 ALA A CA 1
ATOM 678 C C . ALA A 1 92 ? 10.742 -4.059 3.711 1 98.69 92 ALA A C 1
ATOM 680 O O . ALA A 1 92 ? 9.734 -3.496 4.145 1 98.69 92 ALA A O 1
ATOM 681 N N . LEU A 1 93 ? 10.75 -5.18 3.039 1 98.62 93 LEU A N 1
ATOM 682 C CA . LEU A 1 93 ? 9.492 -5.832 2.723 1 98.62 93 LEU A CA 1
ATOM 683 C C . LEU A 1 93 ? 9.289 -7.078 3.584 1 98.62 93 LEU A C 1
ATOM 685 O O . LEU A 1 93 ? 8.344 -7.84 3.375 1 98.62 93 LEU A O 1
ATOM 689 N N . SER A 1 94 ? 10.188 -7.281 4.586 1 98.19 94 SER A N 1
ATOM 690 C CA . SER A 1 94 ? 10.141 -8.484 5.41 1 98.19 94 SER A CA 1
ATOM 691 C C . SER A 1 94 ? 9.234 -8.297 6.617 1 98.19 94 SER A C 1
ATOM 693 O O . SER A 1 94 ? 8.859 -7.176 6.953 1 98.19 94 SER A O 1
ATOM 695 N N . CYS A 1 95 ? 8.867 -9.391 7.195 1 97.62 95 CYS A N 1
ATOM 696 C CA . CYS A 1 95 ? 7.992 -9.406 8.367 1 97.62 95 CYS A CA 1
ATOM 697 C C . CYS A 1 95 ? 8.555 -8.516 9.469 1 97.62 95 CYS A C 1
ATOM 699 O O . CYS A 1 95 ? 9.68 -8.719 9.93 1 97.62 95 CYS A O 1
ATOM 701 N N . PRO A 1 96 ? 7.762 -7.59 9.969 1 97.31 96 PRO A N 1
ATOM 702 C CA . PRO A 1 96 ? 8.25 -6.672 11 1 97.31 96 PRO A CA 1
ATOM 703 C C . PRO A 1 96 ? 8.32 -7.32 12.383 1 97.31 96 PRO A C 1
ATOM 705 O O . PRO A 1 96 ? 9.016 -6.816 13.273 1 97.31 96 PRO A O 1
ATOM 708 N N . PHE A 1 97 ? 7.605 -8.359 12.641 1 94.75 97 PHE A N 1
ATOM 709 C CA . PHE A 1 97 ? 7.582 -9.078 13.914 1 94.75 97 PHE A CA 1
ATOM 710 C C . PHE A 1 97 ? 7.633 -10.578 13.688 1 94.75 97 PHE A C 1
ATOM 712 O O . PHE A 1 97 ? 6.656 -11.289 13.938 1 94.75 97 PHE A O 1
ATOM 719 N N . PRO A 1 98 ? 8.758 -11.016 13.273 1 90.38 98 PRO A N 1
ATOM 720 C CA . PRO A 1 98 ? 8.898 -12.43 12.922 1 90.38 98 PRO A CA 1
ATOM 721 C C . PRO A 1 9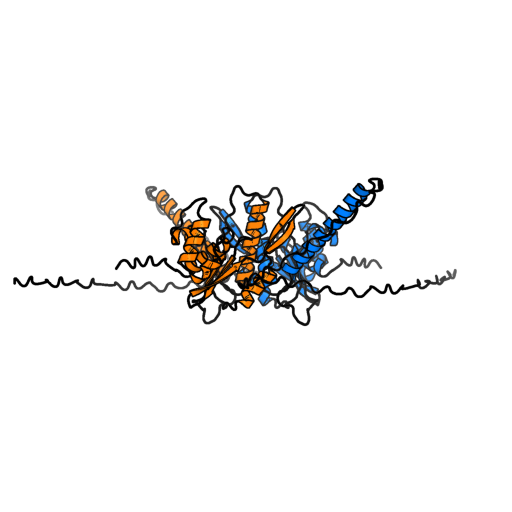8 ? 8.656 -13.359 14.109 1 90.38 98 PRO A C 1
ATOM 723 O O . P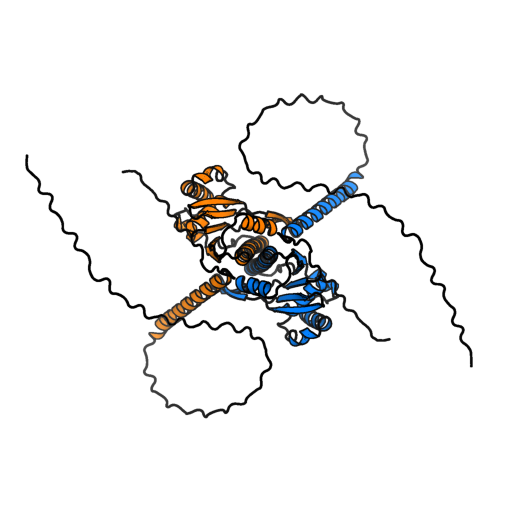RO A 1 98 ? 9.039 -13.039 15.234 1 90.38 98 PRO A O 1
ATOM 726 N N . PRO A 1 99 ? 7.926 -14.375 13.75 1 89.31 99 PRO A N 1
ATOM 727 C CA . PRO A 1 99 ? 7.699 -15.352 14.82 1 89.31 99 PRO A CA 1
ATOM 728 C C . PRO A 1 99 ? 8.969 -16.109 15.211 1 89.31 99 PRO A C 1
ATOM 730 O O . PRO A 1 99 ? 9.938 -16.141 14.445 1 89.31 99 PRO A O 1
ATOM 733 N N . ALA A 1 100 ? 8.82 -16.609 16.406 1 83.81 100 ALA A N 1
ATOM 734 C CA . ALA A 1 100 ? 9.953 -17.391 16.906 1 83.81 100 ALA A CA 1
ATOM 735 C C . ALA A 1 100 ? 10.227 -18.594 16 1 83.81 100 ALA A C 1
ATOM 737 O O . ALA A 1 100 ? 11.383 -18.906 15.695 1 83.81 100 ALA A O 1
ATOM 738 N N . LYS A 1 101 ? 9.125 -19.25 15.586 1 80.06 101 LYS A N 1
ATOM 739 C CA . LYS A 1 101 ? 9.258 -20.391 14.68 1 80.06 101 LYS A CA 1
ATOM 740 C C . LYS A 1 101 ? 8.539 -20.109 13.359 1 80.06 101 LYS A C 1
ATOM 742 O O . LYS A 1 101 ? 7.312 -20.219 13.273 1 80.06 101 LYS A O 1
ATOM 747 N N . PRO A 1 102 ? 9.312 -19.672 12.453 1 70.38 102 PRO A N 1
ATOM 748 C CA . PRO A 1 102 ? 8.641 -19.391 11.18 1 70.38 102 PRO A CA 1
ATOM 749 C C . PRO A 1 102 ? 8.078 -20.656 10.523 1 70.38 102 PRO A C 1
ATOM 751 O O . PRO A 1 102 ? 8.672 -21.719 10.625 1 70.38 102 PRO A O 1
ATOM 754 N N . SER A 1 103 ? 6.754 -20.484 10.203 1 67.19 103 SER A N 1
ATOM 755 C CA . SER A 1 103 ? 6.215 -21.594 9.43 1 67.19 103 SER A CA 1
ATOM 756 C C . SER A 1 103 ? 6.625 -21.5 7.961 1 67.19 103 SER A C 1
ATOM 758 O O . SER A 1 103 ? 6.41 -20.484 7.312 1 67.19 103 SER A O 1
ATOM 760 N N . THR A 1 104 ? 7.371 -22.391 7.562 1 68.19 104 THR A N 1
ATOM 761 C CA . THR A 1 104 ? 7.918 -22.359 6.207 1 68.19 104 THR A CA 1
ATOM 762 C C . THR A 1 104 ? 7.039 -23.156 5.254 1 68.19 104 THR A C 1
ATOM 764 O O . THR A 1 104 ? 7.277 -23.172 4.043 1 68.19 104 THR A O 1
ATOM 767 N N . GLU A 1 105 ? 5.918 -23.5 5.711 1 88.38 105 GLU A N 1
ATOM 768 C CA . GLU A 1 105 ? 5.23 -24.438 4.824 1 88.38 105 GLU A CA 1
ATOM 769 C C . GLU A 1 105 ? 4.105 -23.734 4.059 1 88.38 105 GLU A C 1
ATOM 771 O O . GLU A 1 105 ? 3.676 -24.219 3.006 1 88.38 105 GLU A O 1
ATOM 776 N N . TRP A 1 106 ? 3.727 -22.562 4.5 1 94.88 106 TRP A N 1
ATOM 777 C CA . TRP A 1 106 ? 2.697 -21.797 3.799 1 94.88 106 TRP A CA 1
ATOM 778 C C . TRP A 1 106 ? 3.32 -20.859 2.771 1 94.88 106 TRP A C 1
ATOM 780 O O . TRP A 1 106 ? 4.414 -20.328 2.984 1 94.88 106 TRP A O 1
ATOM 790 N N . VAL A 1 107 ? 2.639 -20.703 1.666 1 97.19 107 VAL A N 1
ATOM 791 C CA . VAL A 1 107 ? 3.088 -19.766 0.647 1 97.19 107 VAL A CA 1
ATOM 792 C C . VAL A 1 107 ? 1.895 -18.969 0.112 1 97.19 107 VAL A C 1
ATOM 794 O O . VAL A 1 107 ? 0.81 -19.531 -0.08 1 97.19 107 VAL A O 1
ATOM 797 N N . ILE A 1 108 ? 2.096 -17.734 -0.058 1 98.31 108 ILE A N 1
ATOM 798 C CA . ILE A 1 108 ? 1.098 -16.875 -0.678 1 98.31 108 ILE A CA 1
ATOM 799 C C . ILE A 1 108 ? 1.586 -16.422 -2.053 1 98.31 108 ILE A C 1
ATOM 801 O O . ILE A 1 108 ? 2.764 -16.094 -2.225 1 98.31 108 ILE A O 1
ATOM 805 N N . GLY A 1 109 ? 0.768 -16.469 -3.078 1 98.81 109 GLY A N 1
ATOM 806 C CA . GLY A 1 109 ? 0.995 -15.891 -4.391 1 98.81 109 GLY A CA 1
ATOM 807 C C . GLY A 1 109 ? 0.006 -14.797 -4.742 1 98.81 109 GLY A C 1
ATOM 808 O O . GLY A 1 109 ? -1.202 -14.961 -4.555 1 98.81 109 GLY A O 1
ATOM 809 N N . VAL A 1 110 ? 0.519 -13.664 -5.262 1 98.81 110 VAL A N 1
ATOM 810 C CA . VAL A 1 110 ? -0.365 -12.531 -5.52 1 98.81 110 VAL A CA 1
ATOM 811 C C . VAL A 1 110 ? -0.126 -12 -6.93 1 98.81 110 VAL A C 1
ATOM 813 O O . VAL A 1 110 ? 1.009 -11.688 -7.301 1 98.81 110 VAL A O 1
ATOM 816 N N . ASP A 1 111 ? -1.092 -11.953 -7.73 1 97.81 111 ASP A N 1
ATOM 817 C CA . ASP A 1 111 ? -1.185 -11.07 -8.891 1 97.81 111 ASP A CA 1
ATOM 818 C C . ASP A 1 111 ? -1.789 -9.719 -8.5 1 97.81 111 ASP A C 1
ATOM 820 O O . ASP A 1 111 ? -2.992 -9.625 -8.25 1 97.81 111 ASP A O 1
ATOM 824 N N . PRO A 1 112 ? -0.991 -8.695 -8.477 1 97.69 112 PRO A N 1
ATOM 825 C CA . PRO A 1 112 ? -1.398 -7.453 -7.809 1 97.69 112 PRO A CA 1
ATOM 826 C C . PRO A 1 112 ? -2.385 -6.633 -8.641 1 97.69 112 PRO A C 1
ATOM 828 O O . PRO A 1 112 ? -2.949 -5.656 -8.141 1 97.69 112 PRO A O 1
ATOM 831 N N . ASP A 1 113 ? -2.688 -6.969 -9.852 1 94.38 113 ASP A N 1
ATOM 832 C CA . ASP A 1 113 ? -3.619 -6.227 -10.695 1 94.38 113 ASP A CA 1
ATOM 833 C C . ASP A 1 113 ? -5.027 -6.246 -10.102 1 94.38 113 ASP A C 1
ATOM 835 O O . ASP A 1 113 ? -5.371 -7.145 -9.336 1 94.38 113 ASP A O 1
ATOM 839 N N . VAL A 1 114 ? -5.762 -5.305 -10.469 1 95.38 114 VAL A N 1
ATOM 840 C CA . VAL A 1 114 ? -7.133 -5.199 -9.984 1 95.38 114 VAL A CA 1
ATOM 841 C C . VAL A 1 114 ? -7.91 -6.465 -10.352 1 95.38 114 VAL A C 1
ATOM 843 O O . VAL A 1 114 ? -8.727 -6.949 -9.562 1 95.38 114 VAL A O 1
ATOM 846 N N . SER A 1 115 ? -7.68 -7.035 -11.523 1 94.44 115 SER A N 1
ATOM 847 C CA . SER A 1 115 ? -8.312 -8.281 -11.938 1 94.44 115 SER A CA 1
ATOM 848 C C . SER A 1 115 ? -7.473 -9.492 -11.539 1 94.44 115 SER A C 1
ATOM 850 O O . SER A 1 115 ? -7.68 -10.594 -12.047 1 94.44 115 SER A O 1
ATOM 852 N N . GLY A 1 116 ? -6.527 -9.227 -10.727 1 97.06 116 GLY A N 1
ATOM 853 C CA . GLY A 1 116 ? -5.688 -10.312 -10.258 1 97.06 116 GLY A CA 1
ATOM 854 C C . GLY A 1 116 ? -6.328 -11.125 -9.148 1 97.06 116 GLY A C 1
ATOM 855 O O . GLY A 1 116 ? -7.555 -11.227 -9.078 1 97.06 116 GLY A O 1
ATOM 856 N N . ALA A 1 117 ? -5.449 -11.781 -8.375 1 98.56 117 ALA A N 1
ATOM 857 C CA . ALA A 1 117 ? -5.957 -12.703 -7.363 1 98.56 117 ALA A CA 1
ATOM 858 C C . ALA A 1 117 ? -4.898 -12.984 -6.297 1 98.56 117 ALA A C 1
ATOM 860 O O . ALA A 1 117 ? -3.744 -12.578 -6.438 1 98.56 117 ALA A O 1
ATOM 861 N N . LEU A 1 118 ? -5.363 -13.547 -5.262 1 98.69 118 LEU A N 1
ATOM 862 C CA . LEU A 1 118 ? -4.559 -14.047 -4.152 1 98.69 118 LEU A CA 1
ATOM 863 C C . LEU A 1 118 ? -4.684 -15.562 -4.027 1 98.69 118 LEU A C 1
ATOM 865 O O . LEU A 1 118 ? -5.797 -16.094 -3.971 1 98.69 118 LEU A O 1
ATOM 869 N N . ALA A 1 119 ? -3.535 -16.203 -4.07 1 98.69 119 ALA A N 1
ATOM 870 C CA . ALA A 1 119 ? -3.512 -17.656 -3.887 1 98.69 119 ALA A CA 1
ATOM 871 C C . ALA A 1 119 ? -2.795 -18.031 -2.594 1 98.69 119 ALA A C 1
ATOM 873 O O . ALA A 1 119 ? -1.797 -17.406 -2.225 1 98.69 119 ALA A O 1
ATOM 874 N N . ILE A 1 120 ? -3.268 -19.016 -1.876 1 98.12 120 ILE A N 1
ATOM 875 C CA . ILE A 1 120 ? -2.672 -19.547 -0.656 1 98.12 120 ILE A CA 1
ATOM 876 C C . ILE A 1 120 ? -2.422 -21.047 -0.816 1 98.12 120 ILE A C 1
ATOM 878 O O . ILE A 1 120 ? -3.334 -21.797 -1.17 1 98.12 120 ILE A O 1
ATOM 882 N N . LEU A 1 121 ? -1.185 -21.406 -0.683 1 96.62 121 LEU A N 1
ATOM 883 C CA . LEU A 1 121 ? -0.833 -22.828 -0.624 1 96.62 121 LEU A CA 1
ATOM 884 C C . LEU A 1 121 ? -0.554 -23.25 0.812 1 96.62 121 LEU A C 1
ATOM 886 O O . LEU A 1 121 ? 0.388 -22.766 1.439 1 96.62 121 LEU A O 1
ATOM 890 N N . LYS A 1 122 ? -1.347 -24.156 1.251 1 93.88 122 LYS A N 1
ATOM 891 C CA . LYS A 1 122 ? -1.163 -24.703 2.59 1 93.88 122 LYS A CA 1
ATOM 892 C C . LYS A 1 122 ? -0.038 -25.734 2.609 1 93.88 122 LYS A C 1
ATOM 894 O O . LYS A 1 122 ? 0.49 -26.109 1.559 1 93.88 122 LYS A O 1
ATOM 899 N N . PRO A 1 123 ? 0.362 -26.188 3.828 1 90.19 123 PRO A N 1
ATOM 900 C CA . PRO A 1 123 ? 1.464 -27.141 3.916 1 90.19 123 PRO A CA 1
ATOM 901 C C . PRO A 1 123 ? 1.184 -28.438 3.152 1 90.19 123 PRO A C 1
ATOM 903 O O . PRO A 1 123 ? 2.104 -29.031 2.592 1 90.19 123 PRO A O 1
ATOM 906 N N . ASP A 1 124 ? -0.087 -28.844 3.082 1 86.75 124 ASP A N 1
ATOM 907 C CA . ASP A 1 124 ? -0.429 -30.062 2.35 1 86.75 124 ASP A CA 1
ATOM 908 C C . ASP A 1 124 ? -0.568 -29.781 0.855 1 86.75 124 ASP A C 1
ATOM 910 O O . ASP A 1 124 ? -1.05 -30.625 0.102 1 86.75 124 ASP A O 1
ATOM 914 N N . GLN A 1 125 ? -0.277 -28.578 0.435 1 79 125 GLN A N 1
ATOM 915 C CA . GLN A 1 125 ? -0.277 -28.094 -0.943 1 79 125 GLN A CA 1
ATOM 916 C C . GLN A 1 125 ? -1.7 -27.891 -1.453 1 79 125 GLN A C 1
ATOM 918 O O . GLN A 1 125 ? -1.927 -27.812 -2.662 1 79 125 GLN A O 1
ATOM 923 N N . SER A 1 126 ? -2.613 -27.906 -0.533 1 90.12 126 SER A N 1
ATOM 924 C CA . SER A 1 126 ? -3.979 -27.578 -0.931 1 90.12 126 SER A CA 1
ATOM 925 C C . SER A 1 126 ? -4.113 -26.109 -1.274 1 90.12 126 SER A C 1
ATOM 927 O O . SER A 1 126 ? -3.777 -25.234 -0.461 1 90.12 126 SER A O 1
ATOM 929 N N . PRO A 1 127 ? -4.586 -25.891 -2.438 1 95.44 127 PRO A N 1
ATOM 930 C CA . PRO A 1 127 ? -4.629 -24.5 -2.896 1 95.44 127 PRO A CA 1
ATOM 931 C C . PRO A 1 127 ? -5.957 -23.812 -2.578 1 95.44 127 PRO A C 1
ATOM 933 O O . PRO A 1 127 ? -7.004 -24.469 -2.555 1 95.44 127 PRO A O 1
ATOM 936 N N . GLN A 1 128 ? -5.914 -22.531 -2.242 1 96.94 128 GLN A N 1
ATOM 937 C CA . GLN A 1 128 ? -7.027 -21.594 -2.219 1 96.94 128 GLN A CA 1
ATOM 938 C C . GLN A 1 128 ? -6.723 -20.359 -3.078 1 96.94 128 GLN A C 1
ATOM 940 O O . GLN A 1 128 ? -5.586 -19.891 -3.113 1 96.94 128 GLN A O 1
ATOM 945 N N . VAL A 1 129 ? -7.719 -19.938 -3.785 1 98 129 VAL A N 1
ATOM 946 C CA . VAL A 1 129 ? -7.504 -18.75 -4.621 1 98 129 VAL A CA 1
ATOM 947 C C . VAL A 1 129 ? -8.703 -17.812 -4.508 1 98 129 VAL A C 1
ATOM 949 O O . VAL A 1 129 ? -9.844 -18.266 -4.43 1 98 129 VAL A O 1
ATOM 952 N N . PHE A 1 130 ? -8.461 -16.562 -4.414 1 98 130 PHE A N 1
ATOM 953 C CA . PHE A 1 130 ? -9.477 -15.516 -4.254 1 98 130 PHE A CA 1
ATOM 954 C C . PHE A 1 130 ? -9.258 -14.391 -5.262 1 98 130 PHE A C 1
ATOM 956 O O . PHE A 1 130 ? -8.133 -13.938 -5.457 1 98 130 PHE A O 1
ATOM 963 N N . ASP A 1 131 ? -10.305 -13.977 -5.883 1 98.12 131 ASP A N 1
ATOM 964 C CA . ASP A 1 131 ? -10.203 -12.773 -6.703 1 98.12 131 ASP A CA 1
ATOM 965 C C . ASP A 1 131 ? -9.859 -11.555 -5.848 1 98.12 131 ASP A C 1
ATOM 967 O O . ASP A 1 131 ? -10.312 -11.453 -4.703 1 98.12 131 ASP A O 1
ATOM 971 N N . SER A 1 132 ? -9.086 -10.633 -6.457 1 98.12 132 SER A N 1
ATOM 972 C CA . SER A 1 132 ? -8.781 -9.398 -5.734 1 98.12 132 SER A CA 1
ATOM 973 C C . SER A 1 132 ? -10.031 -8.57 -5.496 1 98.12 132 SER A C 1
ATOM 975 O O . SER A 1 132 ? -10.711 -8.172 -6.449 1 98.12 132 SER A O 1
ATOM 977 N N . PRO A 1 133 ? -10.352 -8.305 -4.246 1 98.5 133 PRO A N 1
ATOM 978 C CA . PRO A 1 133 ? -11.484 -7.406 -4 1 98.5 133 PRO A CA 1
ATOM 979 C C . PRO A 1 133 ? -11.258 -6.008 -4.566 1 98.5 133 PRO A C 1
ATOM 981 O O . PRO A 1 133 ? -10.18 -5.438 -4.398 1 98.5 133 PRO A O 1
ATOM 984 N N . HIS A 1 134 ? -12.219 -5.504 -5.254 1 98.19 134 HIS A N 1
ATOM 985 C CA . HIS A 1 134 ? -12.078 -4.176 -5.836 1 98.19 134 HIS A CA 1
ATOM 986 C C . HIS A 1 134 ? -13.43 -3.488 -5.988 1 98.19 134 HIS A C 1
ATOM 988 O O . HIS A 1 134 ? -14.469 -4.113 -5.785 1 98.19 134 HIS A O 1
ATOM 994 N N . LEU A 1 135 ? -13.414 -2.219 -6.215 1 97.94 135 LEU A N 1
ATOM 995 C CA . LEU A 1 135 ? -14.609 -1.401 -6.402 1 97.94 135 LEU A CA 1
ATOM 996 C C . LEU A 1 135 ? -14.352 -0.279 -7.402 1 97.94 135 LEU A C 1
ATOM 998 O O . LEU A 1 135 ? -13.203 -0.041 -7.789 1 97.94 135 LEU A O 1
ATOM 1002 N N . LYS A 1 136 ? -15.422 0.314 -7.793 1 96.5 136 LYS A N 1
ATOM 1003 C CA . LYS A 1 136 ? -15.32 1.458 -8.695 1 96.5 136 LYS A CA 1
ATOM 1004 C C . LYS A 1 136 ? -15.195 2.764 -7.914 1 96.5 136 LYS A C 1
ATOM 1006 O O . LYS A 1 136 ? -15.859 2.945 -6.891 1 96.5 136 LYS A O 1
ATOM 1011 N N . VAL A 1 137 ? -14.289 3.613 -8.406 1 94.94 137 VAL A N 1
ATOM 1012 C CA . VAL A 1 137 ? -14.078 4.926 -7.801 1 94.94 137 VAL A CA 1
ATOM 1013 C C . VAL A 1 137 ? -14.07 6 -8.883 1 94.94 137 VAL A C 1
ATOM 1015 O O . VAL A 1 137 ? -13.68 5.734 -10.023 1 94.94 137 VAL A O 1
ATOM 1018 N N . MET A 1 138 ? -14.539 7.16 -8.438 1 90.44 138 MET A N 1
ATOM 1019 C CA . MET A 1 138 ? -14.484 8.281 -9.367 1 90.44 138 MET A CA 1
ATOM 1020 C C . MET A 1 138 ? -13.102 8.922 -9.375 1 90.44 138 MET A C 1
ATOM 1022 O O . MET A 1 138 ? -12.57 9.281 -8.32 1 90.44 138 MET A O 1
ATOM 1026 N N . VAL A 1 139 ? -12.5 9.016 -10.539 1 86.25 139 VAL A N 1
ATOM 1027 C CA . VAL A 1 139 ? -11.25 9.734 -10.758 1 86.25 139 VAL A CA 1
ATOM 1028 C C . VAL A 1 139 ? -11.453 10.797 -11.836 1 86.25 139 VAL A C 1
ATOM 1030 O O . VAL A 1 139 ? -11.555 10.477 -13.023 1 86.25 139 VAL A O 1
ATOM 1033 N N . GLY A 1 140 ? -11.422 12.07 -11.398 1 80.31 140 GLY A N 1
ATOM 1034 C CA . GLY A 1 140 ? -11.852 13.094 -12.344 1 80.31 140 GLY A CA 1
ATOM 1035 C C . GLY A 1 140 ? -13.266 12.875 -12.852 1 80.31 140 GLY A C 1
ATOM 1036 O O . GLY A 1 140 ? -14.211 12.773 -12.062 1 80.31 140 GLY A O 1
ATOM 1037 N N . LYS A 1 141 ? -13.391 12.734 -14.125 1 83.44 141 LYS A N 1
ATOM 1038 C CA . LYS A 1 141 ? -14.703 12.531 -14.742 1 83.44 141 LYS A CA 1
ATOM 1039 C C . LYS A 1 141 ? -14.922 11.062 -15.102 1 83.44 141 LYS A C 1
ATOM 1041 O O . LYS A 1 141 ? -15.992 10.688 -15.586 1 83.44 141 LYS A O 1
ATOM 1046 N N . GLY A 1 142 ? -13.977 10.242 -14.766 1 87.75 142 GLY A N 1
ATOM 1047 C CA . GLY A 1 142 ? -14.07 8.852 -15.18 1 87.75 142 GLY A CA 1
ATOM 1048 C C . GLY A 1 142 ? -14.125 7.883 -14.008 1 87.75 142 GLY A C 1
ATOM 1049 O O . GLY A 1 142 ? -13.734 8.227 -12.891 1 87.75 142 GLY A O 1
ATOM 1050 N N . LEU A 1 143 ? -14.68 6.699 -14.312 1 92.69 143 LEU A N 1
ATOM 1051 C CA . LEU A 1 143 ? -14.711 5.609 -13.352 1 92.69 143 LEU A CA 1
ATOM 1052 C C . LEU A 1 143 ? -13.484 4.715 -13.492 1 92.69 143 LEU A C 1
ATOM 1054 O O . LEU A 1 143 ? -13.07 4.406 -14.617 1 92.69 143 LEU A O 1
ATOM 1058 N N . ARG A 1 144 ? -12.891 4.426 -12.367 1 93.69 144 ARG A N 1
ATOM 1059 C CA . ARG A 1 144 ? -11.766 3.502 -12.352 1 93.69 144 ARG A CA 1
ATOM 1060 C C . ARG A 1 144 ? -11.953 2.422 -11.289 1 93.69 144 ARG A C 1
ATOM 1062 O O . ARG A 1 144 ? -12.641 2.643 -10.289 1 93.69 144 ARG A O 1
ATOM 1069 N N . SER A 1 145 ? -11.375 1.25 -11.594 1 96.38 145 SER A N 1
ATOM 1070 C CA . SER A 1 145 ? -11.375 0.184 -10.594 1 96.38 145 SER A CA 1
ATOM 1071 C C . SER A 1 145 ? -10.172 0.302 -9.664 1 96.38 145 SER A C 1
ATOM 1073 O O . SER A 1 145 ? -9.055 0.542 -10.117 1 96.38 145 SER A O 1
ATOM 1075 N N . ARG A 1 146 ? -10.492 0.223 -8.359 1 97.12 146 ARG A N 1
ATOM 1076 C CA . ARG A 1 146 ? -9.438 0.246 -7.352 1 97.12 146 ARG A CA 1
ATOM 1077 C C . ARG A 1 146 ? -9.594 -0.904 -6.363 1 97.12 146 ARG A C 1
ATOM 1079 O O . ARG A 1 146 ? -10.719 -1.341 -6.086 1 97.12 146 ARG A O 1
ATOM 1086 N N . LEU A 1 147 ? -8.484 -1.327 -5.879 1 98.44 147 LEU A N 1
ATOM 1087 C CA . LEU A 1 147 ? -8.492 -2.385 -4.875 1 98.44 147 LEU A CA 1
ATOM 1088 C C . LEU A 1 147 ? -9.195 -1.921 -3.6 1 98.44 147 LEU A C 1
ATOM 1090 O O . LEU A 1 147 ? -9.039 -0.769 -3.186 1 98.44 147 LEU A O 1
ATOM 1094 N N . ASP A 1 148 ? -9.961 -2.83 -3.037 1 98.75 148 ASP A N 1
ATOM 1095 C CA . ASP A 1 148 ? -10.648 -2.617 -1.771 1 98.75 148 ASP A CA 1
ATOM 1096 C C . ASP A 1 148 ? -9.789 -3.055 -0.591 1 98.75 148 ASP A C 1
ATOM 1098 O O . ASP A 1 148 ? -9.766 -4.234 -0.233 1 98.75 148 ASP A O 1
ATOM 1102 N N . ALA A 1 149 ? -9.148 -2.098 0.041 1 98.88 149 ALA A N 1
ATOM 1103 C CA . ALA A 1 149 ? -8.164 -2.385 1.079 1 98.88 149 ALA A CA 1
ATOM 1104 C C . ALA A 1 149 ? -8.789 -3.166 2.23 1 98.88 149 ALA A C 1
ATOM 1106 O O . ALA A 1 149 ? -8.25 -4.184 2.668 1 98.88 149 ALA A O 1
ATOM 1107 N N . LYS A 1 150 ? -9.859 -2.746 2.73 1 98.88 150 LYS A N 1
ATOM 1108 C CA . LYS A 1 150 ? -10.531 -3.369 3.867 1 98.88 150 LYS A CA 1
ATOM 1109 C C . LYS A 1 150 ? -10.875 -4.824 3.57 1 98.88 150 LYS A C 1
ATOM 1111 O O . LYS A 1 150 ? -10.641 -5.707 4.398 1 98.88 150 LYS A O 1
ATOM 1116 N N . SER A 1 151 ? -11.43 -5.051 2.453 1 98.81 151 SER A N 1
ATOM 1117 C CA . SER A 1 151 ? -11.82 -6.402 2.072 1 98.81 151 SER A CA 1
ATOM 1118 C C . SER A 1 151 ? -10.602 -7.312 1.935 1 98.81 151 SER A C 1
ATOM 1120 O O . SER A 1 151 ? -10.672 -8.508 2.246 1 98.81 151 SER A O 1
ATOM 1122 N N . ILE A 1 152 ? -9.531 -6.766 1.428 1 98.88 152 ILE A N 1
ATOM 1123 C CA . ILE A 1 152 ? -8.312 -7.551 1.302 1 98.88 152 ILE A CA 1
ATOM 1124 C C . ILE A 1 152 ? -7.797 -7.926 2.688 1 98.88 152 ILE A C 1
ATOM 1126 O O . ILE A 1 152 ? -7.414 -9.078 2.924 1 98.88 152 ILE A O 1
ATOM 1130 N N . VAL A 1 153 ? -7.781 -6.969 3.564 1 98.88 153 VAL A N 1
ATOM 1131 C CA . VAL A 1 153 ? -7.344 -7.23 4.934 1 98.88 153 VAL A CA 1
ATOM 1132 C C . VAL A 1 153 ? -8.219 -8.32 5.555 1 98.88 153 VAL A C 1
ATOM 1134 O O . VAL A 1 153 ? -7.711 -9.258 6.164 1 98.88 153 VAL A O 1
ATOM 1137 N N . ASN A 1 154 ? -9.516 -8.195 5.387 1 98.69 154 ASN A N 1
ATOM 1138 C CA . ASN A 1 154 ? -10.445 -9.172 5.938 1 98.69 154 ASN A CA 1
ATOM 1139 C C . ASN A 1 154 ? -10.219 -10.562 5.348 1 98.69 154 ASN A C 1
ATOM 1141 O O . ASN A 1 154 ? -10.266 -11.562 6.066 1 98.69 154 ASN A O 1
ATOM 1145 N N . LEU A 1 155 ? -9.992 -10.602 4.102 1 98.38 155 LEU A N 1
ATOM 1146 C CA . LEU A 1 155 ? -9.719 -11.859 3.418 1 98.38 155 LEU A CA 1
ATOM 1147 C C . LEU A 1 155 ? -8.484 -12.539 4.004 1 98.38 155 LEU A C 1
ATOM 1149 O O . LEU A 1 155 ? -8.523 -13.719 4.344 1 98.38 155 LEU A O 1
ATOM 1153 N N . LEU A 1 156 ? -7.441 -11.852 4.16 1 98.31 156 LEU A N 1
ATOM 1154 C CA . LEU A 1 156 ? -6.191 -12.406 4.664 1 98.31 156 LEU A CA 1
ATOM 1155 C C . LEU A 1 156 ? -6.328 -12.82 6.125 1 98.31 156 LEU A C 1
ATOM 1157 O O . LEU A 1 156 ? -5.812 -13.859 6.531 1 98.31 156 LEU A O 1
ATOM 1161 N N . ARG A 1 157 ? -7.012 -12.047 6.875 1 97.38 157 ARG A N 1
ATOM 1162 C CA . ARG A 1 157 ? -7.219 -12.383 8.281 1 97.38 157 ARG A CA 1
ATOM 1163 C C . ARG A 1 157 ? -8.07 -13.641 8.43 1 97.38 157 ARG A C 1
ATOM 1165 O O . ARG A 1 157 ? -7.801 -14.484 9.281 1 97.38 157 ARG A O 1
ATOM 1172 N N . SER A 1 158 ? -9.078 -13.727 7.633 1 96.81 158 SER A N 1
ATOM 1173 C CA . SER A 1 158 ? -9.992 -14.859 7.715 1 96.81 158 SER A CA 1
ATOM 1174 C C . SER A 1 158 ? -9.32 -16.141 7.238 1 96.81 158 SER A C 1
ATOM 1176 O O . SER A 1 158 ? -9.75 -17.25 7.582 1 96.81 158 SER A O 1
ATOM 1178 N N . SER A 1 159 ? -8.258 -16.016 6.457 1 95.44 159 SER A N 1
ATOM 1179 C CA . SER A 1 159 ? -7.566 -17.172 5.91 1 95.44 159 SER A CA 1
ATOM 1180 C C . SER A 1 159 ? -6.645 -17.812 6.945 1 95.44 159 SER A C 1
ATOM 1182 O O . SER A 1 159 ? -6.176 -18.938 6.762 1 95.44 159 SER A O 1
ATOM 1184 N N . GLU A 1 160 ? -6.32 -17.141 8.016 1 93.06 160 GLU A N 1
ATOM 1185 C CA . GLU A 1 160 ? -5.535 -17.609 9.148 1 93.06 160 GLU A CA 1
ATOM 1186 C C . GLU A 1 160 ? -4.156 -18.094 8.703 1 93.06 160 GLU A C 1
ATOM 1188 O O . GLU A 1 160 ? -3.672 -19.125 9.18 1 93.06 160 GLU A O 1
ATOM 1193 N N . VAL A 1 161 ? -3.68 -17.438 7.668 1 95.38 161 VAL A N 1
ATOM 1194 C CA . VAL A 1 161 ? -2.305 -17.719 7.262 1 95.38 161 VAL A CA 1
ATOM 1195 C C . VAL A 1 161 ? -1.345 -17.281 8.367 1 95.38 161 VAL A C 1
ATOM 1197 O O . VAL A 1 161 ? -1.467 -16.172 8.906 1 95.38 161 VAL A O 1
ATOM 1200 N N . PRO A 1 162 ? -0.398 -18.094 8.727 1 95.31 162 PRO A N 1
ATOM 1201 C CA . PRO A 1 162 ? 0.503 -17.75 9.836 1 95.31 162 PRO A CA 1
ATOM 1202 C C . PRO A 1 162 ? 1.37 -16.531 9.539 1 95.31 162 PRO A C 1
ATOM 1204 O O . PRO A 1 162 ? 1.816 -16.344 8.398 1 95.31 162 PRO A O 1
ATOM 1207 N N . VAL A 1 163 ? 1.612 -15.75 10.57 1 95.31 163 VAL A N 1
ATOM 1208 C CA . VAL A 1 163 ? 2.594 -14.672 10.508 1 95.31 163 VAL A CA 1
ATOM 1209 C C . VAL A 1 163 ? 3.955 -15.242 10.102 1 95.31 163 VAL A C 1
ATOM 1211 O O . VAL A 1 163 ? 4.328 -16.344 10.523 1 95.31 163 VAL A O 1
ATOM 1214 N N . GLY A 1 164 ? 4.688 -14.516 9.375 1 95.31 164 GLY A N 1
ATOM 1215 C CA . GLY A 1 164 ? 5.996 -14.961 8.93 1 95.31 164 GLY A CA 1
ATOM 1216 C C . GLY A 1 164 ? 5.965 -15.648 7.574 1 95.31 164 GLY A C 1
ATOM 1217 O O . GLY A 1 164 ? 7.008 -15.859 6.957 1 95.31 164 GLY A O 1
ATOM 1218 N N . THR A 1 165 ? 4.758 -16.016 7.09 1 96.75 165 THR A N 1
ATOM 1219 C CA . THR A 1 165 ? 4.621 -16.641 5.785 1 96.75 165 THR A CA 1
ATOM 1220 C C . THR A 1 165 ? 5.168 -15.734 4.684 1 96.75 165 THR A C 1
ATOM 1222 O O . THR A 1 165 ? 5.043 -14.516 4.758 1 96.75 165 THR A O 1
ATOM 1225 N N . THR A 1 166 ? 5.75 -16.344 3.684 1 97.31 166 THR A N 1
ATOM 1226 C CA . THR A 1 166 ? 6.273 -15.586 2.555 1 97.31 166 THR A CA 1
ATOM 1227 C C . THR A 1 166 ? 5.203 -15.406 1.483 1 97.31 166 THR A C 1
ATOM 1229 O O . THR A 1 166 ? 4.52 -16.359 1.11 1 97.31 166 THR A O 1
ATOM 1232 N N . ALA A 1 167 ? 5.023 -14.211 1.1 1 98.56 167 ALA A N 1
ATOM 1233 C CA . ALA A 1 167 ? 4.129 -13.867 -0.005 1 98.56 167 ALA A CA 1
ATOM 1234 C C . ALA A 1 167 ? 4.926 -13.461 -1.243 1 98.56 167 ALA A C 1
ATOM 1236 O O . ALA A 1 167 ? 5.633 -12.453 -1.23 1 98.56 167 ALA A O 1
ATOM 1237 N N . PHE A 1 168 ? 4.832 -14.234 -2.289 1 98.75 168 PHE A N 1
ATOM 1238 C CA . PHE A 1 168 ? 5.41 -13.883 -3.58 1 98.75 168 PHE A CA 1
ATOM 1239 C C . PHE A 1 168 ? 4.438 -13.047 -4.398 1 98.75 168 PHE A C 1
ATOM 1241 O O . PHE A 1 168 ? 3.281 -13.43 -4.586 1 98.75 168 PHE A O 1
ATOM 1248 N N . ILE A 1 169 ? 4.859 -11.883 -4.82 1 98.81 169 ILE A N 1
ATOM 1249 C CA . ILE A 1 169 ? 3.998 -10.977 -5.566 1 98.81 169 ILE A CA 1
ATOM 1250 C C . ILE A 1 169 ? 4.641 -10.648 -6.914 1 98.81 169 ILE A C 1
ATOM 1252 O O . ILE A 1 169 ? 5.848 -10.414 -6.992 1 98.81 169 ILE A O 1
ATOM 1256 N N . GLU A 1 170 ? 3.826 -10.734 -7.969 1 97.62 170 GLU A N 1
ATOM 1257 C CA . GLU A 1 170 ? 4.375 -10.328 -9.258 1 97.62 170 GLU A CA 1
ATOM 1258 C C . GLU A 1 170 ? 4.789 -8.859 -9.242 1 97.62 170 GLU A C 1
ATOM 1260 O O . GLU A 1 170 ? 4 -7.992 -8.859 1 97.62 170 GLU A O 1
ATOM 1265 N N . GLN A 1 171 ? 5.949 -8.648 -9.609 1 95.5 171 GLN A N 1
ATOM 1266 C CA . GLN A 1 171 ? 6.445 -7.273 -9.664 1 95.5 171 GLN A CA 1
ATOM 1267 C C . GLN A 1 171 ? 5.672 -6.449 -10.688 1 95.5 171 GLN A C 1
ATOM 1269 O O . GLN A 1 171 ? 5.402 -6.914 -11.797 1 95.5 171 GLN A O 1
ATOM 1274 N N . SER A 1 172 ? 5.262 -5.266 -10.195 1 87.81 172 SER A N 1
ATOM 1275 C CA . SER A 1 172 ? 4.555 -4.34 -11.078 1 87.81 172 SER A CA 1
ATOM 1276 C C . SER A 1 172 ? 5.5 -3.719 -12.102 1 87.81 172 SER A C 1
ATOM 1278 O O . SER A 1 172 ? 6.477 -3.061 -11.734 1 87.81 172 SER A O 1
ATOM 1280 N N . SER A 1 173 ? 5.379 -3.982 -13.328 1 83.5 173 SER A N 1
ATOM 1281 C CA . SER A 1 173 ? 6.117 -3.391 -14.445 1 83.5 173 SER A CA 1
ATOM 1282 C C . SER A 1 173 ? 5.172 -2.783 -15.477 1 83.5 173 SER A C 1
ATOM 1284 O O . SER A 1 173 ? 4.809 -3.438 -16.453 1 83.5 173 SER A O 1
ATOM 1286 N N . PRO A 1 174 ? 4.855 -1.555 -15.227 1 85.62 174 PRO A N 1
ATOM 1287 C CA . PRO A 1 174 ? 3.887 -0.975 -16.172 1 85.62 174 PRO A CA 1
ATOM 1288 C C . PRO A 1 174 ? 4.387 -0.973 -17.609 1 85.62 174 PRO A C 1
ATOM 1290 O O . PRO A 1 174 ? 5.59 -0.828 -17.844 1 85.62 174 PRO A O 1
ATOM 1293 N N . TYR A 1 175 ? 3.488 -1.131 -18.469 1 85.38 175 TYR A N 1
ATOM 1294 C CA . TYR A 1 175 ? 3.822 -1.104 -19.891 1 85.38 175 TYR A CA 1
ATOM 1295 C C . TYR A 1 175 ? 4.125 0.316 -20.359 1 85.38 175 TYR A C 1
ATOM 1297 O O . TYR A 1 175 ? 3.367 1.245 -20.062 1 85.38 175 TYR A O 1
ATOM 1305 N N . PRO A 1 176 ? 5.113 0.444 -21.062 1 87.06 176 PRO A N 1
ATOM 1306 C CA . PRO A 1 176 ? 5.52 1.783 -21.5 1 87.06 176 PRO A CA 1
ATOM 1307 C C . PRO A 1 176 ? 4.434 2.504 -22.281 1 87.06 176 PRO A C 1
ATOM 1309 O O . PRO A 1 176 ? 4.344 3.732 -22.25 1 87.06 176 PRO A O 1
ATOM 1312 N N . GLN A 1 177 ? 3.594 1.775 -22.953 1 90.19 177 GLN A N 1
ATOM 1313 C CA . GLN A 1 177 ? 2.586 2.393 -23.812 1 90.19 177 GLN A CA 1
ATOM 1314 C C . GLN A 1 177 ? 1.349 2.785 -23.016 1 90.19 177 GLN A C 1
ATOM 1316 O O . GLN A 1 177 ? 0.498 3.533 -23.5 1 90.19 177 GLN A O 1
ATOM 1321 N N . ASP A 1 178 ? 1.302 2.352 -21.828 1 90.38 178 ASP A N 1
ATOM 1322 C CA . ASP A 1 178 ? 0.172 2.719 -20.984 1 90.38 178 ASP A CA 1
ATOM 1323 C C . ASP A 1 178 ? 0.219 4.199 -20.625 1 90.38 178 ASP A C 1
ATOM 1325 O O . ASP A 1 178 ? 1.295 4.801 -20.562 1 90.38 178 ASP A O 1
ATOM 1329 N N . GLY A 1 179 ? -0.923 4.762 -20.406 1 91.44 179 GLY A N 1
ATOM 1330 C CA . GLY A 1 179 ? -1.001 6.152 -19.984 1 91.44 179 GLY A CA 1
ATOM 1331 C C . GLY A 1 179 ? -0.555 6.371 -18.547 1 91.44 179 GLY A C 1
ATOM 1332 O O . GLY A 1 179 ? -0.4 5.414 -17.797 1 91.44 179 GLY A O 1
ATOM 1333 N N . LYS A 1 180 ? -0.339 7.598 -18.219 1 91.81 180 LYS A N 1
ATOM 1334 C CA . LYS A 1 180 ? 0.135 7.992 -16.891 1 91.81 180 LYS A CA 1
ATOM 1335 C C . LYS A 1 180 ? -0.819 7.516 -15.797 1 91.81 180 LYS A C 1
ATOM 1337 O O . LYS A 1 180 ? -0.382 7.074 -14.734 1 91.81 180 LYS A O 1
ATOM 1342 N N . GLN A 1 181 ? -2.102 7.586 -16.094 1 91.12 181 GLN A N 1
ATOM 1343 C CA . GLN A 1 181 ? -3.092 7.129 -15.133 1 91.12 181 GLN A CA 1
ATOM 1344 C C . GLN A 1 181 ? -2.969 5.629 -14.883 1 91.12 181 GLN A C 1
ATOM 1346 O O . GLN A 1 181 ? -3.189 5.16 -13.766 1 91.12 181 GLN A O 1
ATOM 1351 N N . GLY A 1 182 ? -2.703 4.93 -15.969 1 92.5 182 GLY A N 1
ATOM 1352 C CA . GLY A 1 182 ? -2.443 3.504 -15.836 1 92.5 182 GLY A CA 1
ATOM 1353 C C . GLY A 1 182 ? -1.225 3.197 -14.984 1 92.5 182 GLY A C 1
ATOM 1354 O O . GLY A 1 182 ? -1.248 2.273 -14.164 1 92.5 182 GLY A O 1
ATOM 1355 N N . TRP A 1 183 ? -0.176 3.992 -15.195 1 95 183 TRP A N 1
ATOM 1356 C CA . TRP A 1 183 ? 1.033 3.832 -14.391 1 95 183 TRP A CA 1
ATOM 1357 C C . TRP A 1 183 ? 0.749 4.098 -12.914 1 95 183 TRP A C 1
ATOM 1359 O O . TRP A 1 183 ? 1.15 3.32 -12.047 1 95 183 TRP A O 1
ATOM 1369 N N . TRP A 1 184 ? 0.049 5.152 -12.648 1 95.81 184 TRP A N 1
ATOM 1370 C CA . TRP A 1 184 ? -0.316 5.477 -11.273 1 95.81 184 TRP A CA 1
ATOM 1371 C C . TRP A 1 184 ? -1.132 4.348 -10.648 1 95.81 184 TRP A C 1
ATOM 1373 O O . TRP A 1 184 ? -0.846 3.912 -9.531 1 95.81 184 TRP A O 1
ATOM 1383 N N . GLY A 1 185 ? -2.139 3.898 -11.367 1 95.44 185 GLY A N 1
ATOM 1384 C CA . GLY A 1 185 ? -2.994 2.834 -10.867 1 95.44 185 GLY A CA 1
ATOM 1385 C C . GLY A 1 185 ? -2.24 1.552 -10.57 1 95.44 185 GLY A C 1
ATOM 1386 O O . GLY A 1 185 ? -2.512 0.883 -9.57 1 95.44 185 GLY A O 1
ATOM 1387 N N . GLY A 1 186 ? -1.352 1.229 -11.453 1 95.81 186 GLY A N 1
ATOM 1388 C CA . GLY A 1 186 ? -0.508 0.066 -11.219 1 95.81 186 GLY A CA 1
ATOM 1389 C C . GLY A 1 186 ? 0.351 0.187 -9.977 1 95.81 186 GLY A C 1
ATOM 1390 O O . GLY A 1 186 ? 0.43 -0.748 -9.18 1 95.81 186 GLY A O 1
ATOM 1391 N N . GLY A 1 187 ? 0.984 1.32 -9.867 1 96.94 187 GLY A N 1
ATOM 1392 C CA . GLY A 1 187 ? 1.76 1.577 -8.664 1 96.94 187 GLY A CA 1
ATOM 1393 C C . GLY A 1 187 ? 0.925 1.54 -7.395 1 96.94 187 GLY A C 1
ATOM 1394 O O . GLY A 1 187 ? 1.326 0.935 -6.398 1 96.94 187 GLY A O 1
ATOM 1395 N N . PHE A 1 188 ? -0.225 2.152 -7.484 1 97.62 188 PHE A N 1
ATOM 1396 C CA . PHE A 1 188 ? -1.134 2.215 -6.348 1 97.62 188 PHE A CA 1
ATOM 1397 C C . PHE A 1 188 ? -1.499 0.813 -5.871 1 97.62 188 PHE A C 1
ATOM 1399 O O . PHE A 1 188 ? -1.374 0.503 -4.684 1 97.62 188 PHE A O 1
ATOM 1406 N N . GLY A 1 189 ? -1.957 0 -6.758 1 98.12 189 GLY A N 1
ATOM 1407 C CA . GLY A 1 189 ? -2.346 -1.354 -6.402 1 98.12 189 GLY A CA 1
ATOM 1408 C C . GLY A 1 189 ? -1.197 -2.18 -5.852 1 98.12 189 GLY A C 1
ATOM 1409 O O . GLY A 1 189 ? -1.354 -2.881 -4.848 1 98.12 189 GLY A O 1
ATOM 1410 N N . TYR A 1 190 ? -0.057 -2.072 -6.504 1 98.56 190 TYR A N 1
ATOM 1411 C CA . TYR A 1 190 ? 1.142 -2.787 -6.082 1 98.56 190 TYR A CA 1
ATOM 1412 C C . TYR A 1 190 ? 1.552 -2.375 -4.672 1 98.56 190 TYR A C 1
ATOM 1414 O O . TYR A 1 190 ? 1.826 -3.227 -3.824 1 98.56 190 TYR A O 1
ATOM 1422 N N . GLY A 1 191 ? 1.575 -1.101 -4.395 1 98.62 191 GLY A N 1
ATOM 1423 C CA . GLY A 1 191 ? 1.883 -0.59 -3.066 1 98.62 191 GLY A CA 1
ATOM 1424 C C . GLY A 1 191 ? 0.878 -1.021 -2.014 1 98.62 191 GLY A C 1
ATOM 1425 O O . GLY A 1 191 ? 1.257 -1.371 -0.894 1 98.62 191 GLY A O 1
ATOM 1426 N N . LEU A 1 192 ? -0.369 -0.966 -2.373 1 98.88 192 LEU A N 1
ATOM 1427 C CA . LEU A 1 192 ? -1.435 -1.341 -1.45 1 98.88 192 LEU A CA 1
ATOM 1428 C C . LEU A 1 192 ? -1.271 -2.785 -0.988 1 98.88 192 LEU A C 1
ATOM 1430 O O . LEU A 1 192 ? -1.331 -3.068 0.21 1 98.88 192 LEU A O 1
ATOM 1434 N N . TRP A 1 193 ? -0.987 -3.68 -1.896 1 98.94 193 TRP A N 1
ATOM 1435 C CA . TRP A 1 193 ? -0.765 -5.086 -1.572 1 98.94 193 TRP A CA 1
ATOM 1436 C C . TRP A 1 193 ? 0.425 -5.246 -0.632 1 98.94 193 TRP A C 1
ATOM 1438 O O . TRP A 1 193 ? 0.323 -5.91 0.4 1 98.94 193 TRP A O 1
ATOM 1448 N N . ILE A 1 194 ? 1.507 -4.637 -0.983 1 98.88 194 ILE A N 1
ATOM 1449 C CA . ILE A 1 194 ? 2.723 -4.766 -0.186 1 98.88 194 ILE A CA 1
ATOM 1450 C C . ILE A 1 194 ? 2.477 -4.227 1.221 1 98.88 194 ILE A C 1
ATOM 1452 O O . ILE A 1 194 ? 2.838 -4.867 2.211 1 98.88 194 ILE A O 1
ATOM 1456 N N . GLY A 1 195 ? 1.874 -3.057 1.274 1 98.94 195 GLY A N 1
ATOM 1457 C CA . GLY A 1 195 ? 1.579 -2.477 2.574 1 98.94 195 GLY A CA 1
ATOM 1458 C C . GLY A 1 195 ? 0.747 -3.385 3.461 1 98.94 195 GLY A C 1
ATOM 1459 O O . GLY A 1 195 ? 1.074 -3.588 4.633 1 98.94 195 GLY A O 1
ATOM 1460 N N . ILE A 1 196 ? -0.312 -3.936 2.885 1 98.94 196 ILE A N 1
ATOM 1461 C CA . ILE A 1 196 ? -1.21 -4.801 3.641 1 98.94 196 ILE A CA 1
ATOM 1462 C C . ILE A 1 196 ? -0.465 -6.059 4.082 1 98.94 196 ILE A C 1
ATOM 1464 O O . ILE A 1 196 ? -0.529 -6.445 5.25 1 98.94 196 ILE A O 1
ATOM 1468 N N . LEU A 1 197 ? 0.281 -6.672 3.184 1 98.94 197 LEU A N 1
ATOM 1469 C CA . LEU A 1 197 ? 0.965 -7.93 3.461 1 98.94 197 LEU A CA 1
ATOM 1470 C C . LEU A 1 197 ? 2.018 -7.746 4.551 1 98.94 197 LEU A C 1
ATOM 1472 O O . LEU A 1 197 ? 2.057 -8.516 5.516 1 98.94 197 LEU A O 1
ATOM 1476 N N . VAL A 1 198 ? 2.826 -6.723 4.438 1 98.94 198 VAL A N 1
ATOM 1477 C CA . VAL A 1 198 ? 3.879 -6.488 5.418 1 98.94 198 VAL A CA 1
ATOM 1478 C C . VAL A 1 198 ? 3.256 -6.148 6.773 1 98.94 198 VAL A C 1
ATOM 1480 O O . VAL A 1 198 ? 3.707 -6.637 7.809 1 98.94 198 VAL A O 1
ATOM 1483 N N . ALA A 1 199 ? 2.246 -5.375 6.766 1 98.88 199 ALA A N 1
ATOM 1484 C CA . ALA A 1 199 ? 1.6 -4.961 8.008 1 98.88 199 ALA A CA 1
ATOM 1485 C C . ALA A 1 199 ? 0.978 -6.152 8.727 1 98.88 199 ALA A C 1
ATOM 1487 O O . ALA A 1 199 ? 0.916 -6.184 9.961 1 98.88 199 ALA A O 1
ATOM 1488 N N . LEU A 1 200 ? 0.504 -7.113 7.969 1 98.5 200 LEU A N 1
ATOM 1489 C CA . LEU A 1 200 ? -0.132 -8.289 8.555 1 98.5 200 LEU A CA 1
ATOM 1490 C C . LEU A 1 200 ? 0.91 -9.328 8.961 1 98.5 200 LEU A C 1
ATOM 1492 O O . LEU A 1 200 ? 0.565 -10.383 9.492 1 98.5 200 LEU A O 1
ATOM 1496 N N . GLY A 1 201 ? 2.154 -9.062 8.695 1 97.62 201 GLY A N 1
ATOM 1497 C CA . GLY A 1 201 ? 3.225 -9.906 9.203 1 97.62 201 GLY A CA 1
ATOM 1498 C C . GLY A 1 201 ? 3.748 -10.891 8.18 1 97.62 201 GLY A C 1
ATOM 1499 O O . GLY A 1 201 ? 4.305 -11.93 8.539 1 97.62 201 GLY A O 1
ATOM 1500 N N . PHE A 1 202 ? 3.523 -10.641 6.949 1 97.94 202 PHE A N 1
ATOM 1501 C CA . PHE A 1 202 ? 4.078 -11.5 5.906 1 97.94 202 PHE A CA 1
ATOM 1502 C C . PHE A 1 202 ? 5.383 -10.914 5.371 1 97.94 202 PHE A C 1
ATOM 1504 O O . PHE A 1 202 ? 5.625 -9.711 5.48 1 97.94 202 PHE A O 1
ATOM 1511 N N . THR A 1 203 ? 6.242 -11.781 4.91 1 97.88 203 THR A N 1
ATOM 1512 C CA . THR A 1 203 ? 7.418 -11.375 4.148 1 97.88 203 THR A CA 1
ATOM 1513 C C . THR A 1 203 ? 7.121 -11.359 2.654 1 97.88 203 THR A C 1
ATOM 1515 O O . THR A 1 203 ? 6.695 -12.375 2.092 1 97.88 203 THR A O 1
ATOM 1518 N N . VAL A 1 204 ? 7.344 -10.234 2.029 1 98.75 204 VAL A N 1
ATOM 1519 C CA . VAL A 1 204 ? 6.961 -10.086 0.628 1 98.75 204 VAL A CA 1
ATOM 1520 C C . VAL A 1 204 ? 8.195 -10.219 -0.262 1 98.75 204 VAL A C 1
ATOM 1522 O O . VAL A 1 204 ? 9.227 -9.594 -0.004 1 98.75 204 VAL A O 1
ATOM 1525 N N . VAL A 1 205 ? 8.078 -10.992 -1.275 1 98.44 205 VAL A N 1
ATOM 1526 C CA . VAL A 1 205 ? 9.141 -11.172 -2.266 1 98.44 205 VAL A CA 1
ATOM 1527 C C . VAL A 1 205 ? 8.609 -10.828 -3.656 1 98.44 205 VAL A C 1
ATOM 1529 O O . VAL A 1 205 ? 7.848 -11.602 -4.242 1 98.44 205 VAL A O 1
ATOM 1532 N N . PRO A 1 206 ? 8.977 -9.68 -4.176 1 97.81 206 PRO A N 1
ATOM 1533 C CA . PRO A 1 206 ? 8.602 -9.367 -5.559 1 97.81 206 PRO A CA 1
ATOM 1534 C C . PRO A 1 206 ? 9.266 -10.289 -6.578 1 97.81 206 PRO A C 1
ATOM 1536 O O . PRO A 1 206 ? 10.469 -10.539 -6.492 1 97.81 206 PRO A O 1
ATOM 1539 N N . VAL A 1 207 ? 8.5 -10.742 -7.516 1 97.56 207 VAL A N 1
ATOM 1540 C CA . VAL A 1 207 ? 9 -11.656 -8.539 1 97.56 207 VAL A CA 1
ATOM 1541 C C . VAL A 1 207 ? 8.664 -11.125 -9.922 1 97.56 207 VAL A C 1
ATOM 1543 O O . VAL A 1 207 ? 7.488 -10.938 -10.258 1 97.56 207 VAL A O 1
ATOM 1546 N N . PRO A 1 208 ? 9.664 -10.875 -10.695 1 94.62 208 PRO A N 1
ATOM 1547 C CA . PRO A 1 208 ? 9.359 -10.508 -12.086 1 94.62 208 PRO A CA 1
ATOM 1548 C C . PRO A 1 208 ? 8.555 -11.578 -12.812 1 94.62 208 PRO A C 1
ATOM 1550 O O . PRO A 1 208 ? 8.781 -12.773 -12.609 1 94.62 208 PRO A O 1
ATOM 1553 N N . SER A 1 209 ? 7.695 -11.117 -13.695 1 93.94 209 SER A N 1
ATOM 1554 C CA . SER A 1 209 ? 6.859 -12.047 -14.445 1 93.94 209 SER A CA 1
ATOM 1555 C C . SER A 1 209 ? 7.707 -12.992 -15.289 1 93.94 209 SER A C 1
ATOM 1557 O O . SER A 1 209 ? 7.379 -14.172 -15.43 1 93.94 209 SER A O 1
ATOM 1559 N N . SER A 1 210 ? 8.828 -12.484 -15.805 1 92.88 210 SER A N 1
ATOM 1560 C CA . SER A 1 210 ? 9.688 -13.297 -16.656 1 92.88 210 SER A CA 1
ATOM 1561 C C . SER A 1 210 ? 10.266 -14.484 -15.898 1 92.88 210 SER A C 1
ATOM 1563 O O . SER A 1 210 ? 10.453 -15.562 -16.469 1 92.88 210 SER A O 1
ATOM 1565 N N . LEU A 1 211 ? 10.516 -14.312 -14.617 1 94.31 211 LEU A N 1
ATOM 1566 C CA . LEU A 1 211 ? 11.156 -15.352 -13.82 1 94.31 211 LEU A CA 1
ATOM 1567 C C . LEU A 1 211 ? 10.211 -16.516 -13.586 1 94.31 211 LEU A C 1
ATOM 1569 O O . LEU A 1 211 ? 10.547 -17.672 -13.875 1 94.31 211 LEU A O 1
ATOM 1573 N N . TRP A 1 212 ? 8.977 -16.266 -13.086 1 94.88 212 TRP A N 1
ATOM 1574 C CA . TRP A 1 212 ? 8.094 -17.375 -12.766 1 94.88 212 TRP A CA 1
ATOM 1575 C C . TRP A 1 212 ? 7.496 -17.984 -14.031 1 94.88 212 TRP A C 1
ATOM 1577 O O . TRP A 1 212 ? 7.242 -19.203 -14.078 1 94.88 212 TRP A O 1
ATOM 1587 N N . LYS A 1 213 ? 7.305 -17.234 -15.055 1 94.31 213 LYS A N 1
ATOM 1588 C CA . LYS A 1 213 ? 6.816 -17.797 -16.312 1 94.31 213 LYS A CA 1
ATOM 1589 C C . LYS A 1 213 ? 7.844 -18.734 -16.938 1 94.31 213 LYS A C 1
ATOM 1591 O O . LYS A 1 213 ? 7.488 -19.797 -17.453 1 94.31 213 LYS A O 1
ATOM 1596 N N . ARG A 1 214 ? 9.109 -18.312 -16.922 1 93.69 214 ARG A N 1
ATOM 1597 C CA . ARG A 1 214 ? 10.172 -19.172 -17.438 1 93.69 214 ARG A CA 1
ATOM 1598 C C . ARG A 1 214 ? 10.289 -20.438 -16.594 1 93.69 214 ARG A C 1
ATOM 1600 O O . ARG A 1 214 ? 10.547 -21.516 -17.141 1 93.69 214 ARG A O 1
ATOM 1607 N N . TYR A 1 215 ? 10.148 -20.281 -15.328 1 94.81 215 TYR A N 1
ATOM 1608 C CA . TYR A 1 215 ? 10.203 -21.422 -14.414 1 94.81 215 TYR A CA 1
ATOM 1609 C C . TYR A 1 215 ? 9.227 -22.516 -14.844 1 94.81 215 TYR A C 1
ATOM 1611 O O . TYR A 1 215 ? 9.555 -23.703 -14.789 1 94.81 215 TYR A O 1
ATOM 1619 N N . PHE A 1 216 ? 8.07 -22.156 -15.352 1 94.75 216 PHE A N 1
ATOM 1620 C CA . PHE A 1 216 ? 7.047 -23.109 -15.758 1 94.75 216 PHE A CA 1
ATOM 1621 C C . PHE A 1 216 ? 7.059 -23.312 -17.266 1 94.75 216 PHE A C 1
ATOM 1623 O O . PHE A 1 216 ? 6.129 -23.891 -17.828 1 94.75 216 PHE A O 1
ATOM 1630 N N . LYS A 1 217 ? 8.039 -22.688 -18 1 92.12 217 LYS A N 1
ATOM 1631 C CA . LYS A 1 217 ? 8.25 -22.828 -19.438 1 92.12 217 LYS A CA 1
ATOM 1632 C C . LYS A 1 217 ? 7.016 -22.391 -20.219 1 92.12 217 LYS A C 1
ATOM 1634 O O . LYS A 1 217 ? 6.582 -23.094 -21.141 1 92.12 217 LYS A O 1
ATOM 1639 N N . LEU A 1 218 ? 6.465 -21.281 -19.672 1 92.81 218 LEU A N 1
ATOM 1640 C CA . LEU A 1 218 ? 5.316 -20.734 -20.391 1 92.81 218 LEU A CA 1
ATOM 1641 C C . LEU A 1 218 ? 5.77 -19.953 -21.609 1 92.81 218 LEU A C 1
ATOM 1643 O O . LEU A 1 218 ? 6.773 -19.234 -21.562 1 92.81 218 LEU A O 1
ATOM 1647 N N . PRO A 1 219 ? 5.082 -20.203 -22.656 1 84.62 219 PRO A N 1
ATOM 1648 C CA . PRO A 1 219 ? 5.461 -19.453 -23.859 1 84.62 219 PRO A CA 1
ATOM 1649 C C . PRO A 1 219 ? 5.238 -17.953 -23.703 1 84.62 219 PRO A C 1
ATOM 1651 O O . PRO A 1 219 ? 4.383 -17.531 -22.922 1 84.62 219 PRO A O 1
ATOM 1654 N N . GLY A 1 220 ? 6.082 -17.203 -24.297 1 76.56 220 GLY A N 1
ATOM 1655 C CA . GLY A 1 220 ? 5.902 -15.758 -24.328 1 76.56 220 GLY A CA 1
ATOM 1656 C C . GLY A 1 220 ? 4.824 -15.305 -25.297 1 76.56 220 GLY A C 1
ATOM 1657 O O . GLY A 1 220 ? 4.277 -16.125 -26.047 1 76.56 220 GLY A O 1
ATOM 1658 N N . GLY A 1 221 ? 4.352 -14.094 -25.219 1 71.31 221 GLY A N 1
ATOM 1659 C CA . GLY A 1 221 ? 3.443 -13.523 -26.203 1 71.31 221 GLY A CA 1
ATOM 1660 C C . GLY A 1 221 ? 2.006 -13.469 -25.719 1 71.31 221 GLY A C 1
ATOM 1661 O O . GLY A 1 221 ? 1.742 -13.562 -24.516 1 71.31 221 GLY A O 1
ATOM 1662 N N . HIS A 1 222 ? 1.098 -13.234 -26.641 1 69.19 222 HIS A N 1
ATOM 1663 C CA . HIS A 1 222 ? -0.31 -12.969 -26.375 1 69.19 222 HIS A CA 1
ATOM 1664 C C . HIS A 1 222 ? -1.005 -14.203 -25.797 1 69.19 222 HIS A C 1
ATOM 1666 O O . HIS A 1 222 ? -2.041 -14.086 -25.141 1 69.19 222 HIS A O 1
ATOM 1672 N N . LEU A 1 223 ? -0.458 -15.367 -25.969 1 69 223 LEU A N 1
ATOM 1673 C CA . LEU A 1 223 ? -1.102 -16.609 -25.531 1 69 223 LEU A CA 1
ATOM 1674 C C . LEU A 1 223 ? -0.708 -16.969 -24.109 1 69 223 LEU A C 1
ATOM 1676 O O . LEU A 1 223 ? -1.203 -17.938 -23.547 1 69 223 LEU A O 1
ATOM 1680 N N . ASN A 1 224 ? -0.122 -16.125 -23.469 1 82.94 224 ASN A N 1
ATOM 1681 C CA . ASN A 1 224 ? 0.461 -16.406 -22.156 1 82.94 224 ASN A CA 1
ATOM 1682 C C . ASN A 1 224 ? -0.616 -16.641 -21.109 1 82.94 224 ASN A C 1
ATOM 1684 O O . ASN A 1 224 ? -0.48 -17.516 -20.25 1 82.94 224 ASN A O 1
ATOM 1688 N N . LYS A 1 225 ? -1.78 -16.062 -21.312 1 87.5 225 LYS A N 1
ATOM 1689 C CA . LYS A 1 225 ? -2.822 -16.172 -20.297 1 87.5 225 LYS A CA 1
ATOM 1690 C C . LYS A 1 225 ? -3.527 -17.516 -20.375 1 87.5 225 LYS A C 1
ATOM 1692 O O . LYS A 1 225 ? -3.863 -18.109 -19.344 1 87.5 225 LYS A O 1
ATOM 1697 N N . ASP A 1 226 ? -3.633 -18.031 -21.578 1 91.81 226 ASP A N 1
ATOM 1698 C CA . ASP A 1 226 ? -4.234 -19.344 -21.75 1 91.81 226 ASP A CA 1
ATOM 1699 C C . ASP A 1 226 ? -3.301 -20.453 -21.25 1 91.81 226 ASP A C 1
ATOM 1701 O O . ASP A 1 226 ? -3.748 -21.406 -20.594 1 91.81 226 ASP A O 1
ATOM 1705 N N . TYR A 1 227 ? -2.111 -20.281 -21.516 1 92.31 227 TYR A N 1
ATOM 1706 C CA . TYR A 1 227 ? -1.13 -21.25 -21.062 1 92.31 227 TYR A CA 1
ATOM 1707 C C . TYR A 1 227 ? -0.995 -21.25 -19.547 1 92.31 227 TYR A C 1
ATOM 1709 O O . TYR A 1 227 ? -0.787 -22.281 -18.922 1 92.31 227 TYR A O 1
ATOM 1717 N N . SER A 1 228 ? -1.156 -20.047 -18.984 1 93.94 228 SER A N 1
ATOM 1718 C CA . SER A 1 228 ? -1.135 -19.953 -17.531 1 93.94 228 SER A CA 1
ATOM 1719 C C . SER A 1 228 ? -2.289 -20.734 -16.906 1 93.94 228 SER A C 1
ATOM 1721 O O . SER A 1 228 ? -2.105 -21.438 -15.914 1 93.94 228 SER A O 1
ATOM 1723 N N . ARG A 1 229 ? -3.418 -20.609 -17.484 1 95.44 229 ARG A N 1
ATOM 1724 C CA . ARG A 1 229 ? -4.586 -21.328 -16.984 1 95.44 229 ARG A CA 1
ATOM 1725 C C . ARG A 1 229 ? -4.391 -22.828 -17.109 1 95.44 229 ARG A C 1
ATOM 1727 O O . ARG A 1 229 ? -4.688 -23.578 -16.172 1 95.44 229 ARG A O 1
ATOM 1734 N N . GLU A 1 230 ? -3.896 -23.234 -18.234 1 93.5 230 GLU A N 1
ATOM 1735 C CA . GLU A 1 230 ? -3.654 -24.656 -18.453 1 93.5 230 GLU A CA 1
ATOM 1736 C C . GLU A 1 230 ? -2.639 -25.203 -17.453 1 93.5 230 GLU A C 1
ATOM 1738 O O . GLU A 1 230 ? -2.838 -26.281 -16.891 1 93.5 230 GLU A O 1
ATOM 1743 N N . MET A 1 231 ? -1.565 -24.469 -17.328 1 94.69 231 MET A N 1
ATOM 1744 C CA . MET A 1 231 ? -0.515 -24.891 -16.406 1 94.69 231 MET A CA 1
ATOM 1745 C C . MET A 1 231 ? -1.046 -24.969 -14.969 1 94.69 231 MET A C 1
ATOM 1747 O O . MET A 1 231 ? -0.757 -25.922 -14.25 1 94.69 231 MET A O 1
ATOM 1751 N N . ALA A 1 232 ? -1.837 -23.969 -14.562 1 96.31 232 ALA A N 1
ATOM 1752 C CA . ALA A 1 232 ? -2.418 -23.969 -13.227 1 96.31 232 ALA A CA 1
ATOM 1753 C C . ALA A 1 232 ? -3.346 -25.156 -13.023 1 96.31 232 ALA A C 1
ATOM 1755 O O . ALA A 1 232 ? -3.348 -25.781 -11.961 1 96.31 232 ALA A O 1
ATOM 1756 N N . CYS A 1 233 ? -4.102 -25.516 -14.047 1 95.25 233 CYS A N 1
ATOM 1757 C CA . CYS A 1 233 ? -4.992 -26.672 -13.977 1 95.25 233 CYS A CA 1
ATOM 1758 C C . CYS A 1 233 ? -4.199 -27.953 -13.82 1 95.25 233 CYS A C 1
ATOM 1760 O O . CYS A 1 233 ? -4.621 -28.875 -13.102 1 95.25 233 CYS A O 1
ATOM 1762 N N . LYS A 1 234 ? -3.117 -28.031 -14.469 1 93.31 234 LYS A N 1
ATOM 1763 C CA . LYS A 1 234 ? -2.271 -29.219 -14.383 1 93.31 234 LYS A CA 1
ATOM 1764 C C . LYS A 1 234 ? -1.646 -29.344 -13 1 93.31 234 LYS A C 1
ATOM 1766 O O . LYS A 1 234 ? -1.588 -30.453 -12.445 1 93.31 234 LYS A O 1
ATOM 1771 N N . LEU A 1 235 ? -1.204 -28.281 -12.461 1 93.69 235 LEU A N 1
ATOM 1772 C CA . LEU A 1 235 ? -0.532 -28.297 -11.164 1 93.69 235 LEU A CA 1
ATOM 1773 C C . LEU A 1 235 ? -1.537 -28.484 -10.039 1 93.69 235 LEU A C 1
ATOM 1775 O O . LEU A 1 235 ? -1.216 -29.094 -9.008 1 93.69 235 LEU A O 1
ATOM 1779 N N . PHE A 1 236 ? -2.732 -27.875 -10.258 1 95.06 236 PHE A N 1
ATOM 1780 C CA . PHE A 1 236 ? -3.775 -27.922 -9.242 1 95.06 236 PHE A CA 1
ATOM 1781 C C . PHE A 1 236 ? -5.094 -28.406 -9.836 1 95.06 236 PHE A C 1
ATOM 1783 O O . PHE A 1 236 ? -6.047 -27.625 -9.945 1 95.06 236 PHE A O 1
ATOM 1790 N N . PRO A 1 237 ? -5.234 -29.656 -9.992 1 94.5 237 PRO A N 1
ATOM 1791 C CA . PRO A 1 237 ? -6.441 -30.188 -10.633 1 94.5 237 PRO A CA 1
ATOM 1792 C C . PRO A 1 237 ? -7.715 -29.859 -9.852 1 94.5 237 PRO A C 1
ATOM 1794 O O . PRO A 1 237 ? -8.781 -29.688 -10.438 1 94.5 237 PRO A O 1
ATOM 1797 N N . SER A 1 238 ? -7.641 -29.75 -8.57 1 93.88 238 SER A N 1
ATOM 1798 C CA . SER A 1 238 ? -8.805 -29.453 -7.738 1 93.88 238 SER A CA 1
ATOM 1799 C C . SER A 1 238 ? -9.344 -28.062 -8.016 1 93.88 238 SER A C 1
ATOM 1801 O O . SER A 1 238 ? -10.484 -27.75 -7.652 1 93.88 238 SER A O 1
ATOM 1803 N N . MET A 1 239 ? -8.492 -27.234 -8.648 1 94.94 239 MET A N 1
ATOM 1804 C CA . MET A 1 239 ? -8.883 -25.859 -8.914 1 94.94 239 MET A CA 1
ATOM 1805 C C . MET A 1 239 ? -9.414 -25.703 -10.336 1 94.94 239 MET A C 1
ATOM 1807 O O . MET A 1 239 ? -9.797 -24.594 -10.742 1 94.94 239 MET A O 1
ATOM 1811 N N . SER A 1 240 ? -9.555 -26.688 -11.094 1 94.5 240 SER A N 1
ATOM 1812 C CA . SER A 1 240 ? -9.852 -26.625 -12.523 1 94.5 240 SER A CA 1
ATOM 1813 C C . SER A 1 240 ? -11.195 -25.938 -12.773 1 94.5 240 SER A C 1
ATOM 1815 O O . SER A 1 240 ? -11.336 -25.172 -13.734 1 94.5 240 SER A O 1
ATOM 1817 N N . LEU A 1 241 ? -12.141 -26.125 -11.914 1 93.62 241 LEU A N 1
ATOM 1818 C CA . LEU A 1 241 ? -13.469 -25.547 -12.078 1 93.62 241 LEU A CA 1
ATOM 1819 C C . LEU A 1 241 ? -13.422 -24.031 -11.891 1 93.62 241 LEU A C 1
ATOM 1821 O O . LEU A 1 241 ? -14.273 -23.312 -12.414 1 93.62 241 LEU A O 1
ATOM 1825 N N . HIS A 1 242 ? -12.391 -23.594 -11.195 1 94.94 242 HIS A N 1
ATOM 1826 C CA . HIS A 1 242 ? -12.266 -22.172 -10.898 1 94.94 242 HIS A CA 1
ATOM 1827 C C . HIS A 1 242 ? -11.375 -21.469 -11.914 1 94.94 242 HIS A C 1
ATOM 1829 O O . HIS A 1 242 ? -11.109 -20.281 -11.797 1 94.94 242 HIS A O 1
ATOM 1835 N N . LEU A 1 243 ? -10.906 -22.219 -12.938 1 95.69 243 LEU A N 1
ATOM 1836 C CA . LEU A 1 243 ? -9.961 -21.672 -13.906 1 95.69 243 LEU A CA 1
ATOM 1837 C C . LEU A 1 243 ? -10.492 -21.812 -15.328 1 95.69 243 LEU A C 1
ATOM 1839 O O . LEU A 1 243 ? -9.734 -21.703 -16.297 1 95.69 243 LEU A O 1
ATOM 1843 N N . LYS A 1 244 ? -11.711 -21.922 -15.516 1 90.75 244 LYS A N 1
ATOM 1844 C CA . LYS A 1 244 ? -12.297 -22.312 -16.797 1 90.75 244 LYS A CA 1
ATOM 1845 C C . LYS A 1 244 ? -12.391 -21.125 -17.75 1 90.75 244 LYS A C 1
ATOM 1847 O O . LYS A 1 244 ? -12.102 -21.25 -18.938 1 90.75 244 LYS A O 1
ATOM 1852 N N . ARG A 1 245 ? -12.719 -20.062 -17.141 1 92.44 245 ARG A N 1
ATOM 1853 C CA . ARG A 1 245 ? -12.969 -18.906 -18 1 92.44 245 ARG A CA 1
ATOM 1854 C C . ARG A 1 245 ? -11.68 -18.156 -18.328 1 92.44 245 ARG A C 1
ATOM 1856 O O . ARG A 1 245 ? -10.781 -18.078 -17.484 1 92.44 245 ARG A O 1
ATOM 1863 N N . LYS A 1 246 ? -11.75 -17.547 -19.406 1 89.62 246 LYS A N 1
ATOM 1864 C CA . LYS A 1 246 ? -10.609 -16.734 -19.797 1 89.62 246 LYS A CA 1
ATOM 1865 C C . LYS A 1 246 ? -10.352 -15.625 -18.781 1 89.62 246 LYS A C 1
ATOM 1867 O O . LYS A 1 246 ? -9.195 -15.25 -18.531 1 89.62 246 LYS A O 1
ATOM 1872 N N . LYS A 1 247 ? -11.336 -15.055 -18.219 1 91.88 247 LYS A N 1
ATOM 1873 C CA . LYS A 1 247 ? -11.203 -13.969 -17.25 1 91.88 247 LYS A CA 1
ATOM 1874 C C . LYS A 1 247 ? -10.648 -14.469 -15.922 1 91.88 247 LYS A C 1
ATOM 1876 O O . LYS A 1 247 ? -10.375 -13.68 -15.016 1 91.88 247 LYS A O 1
ATOM 1881 N N . ASP A 1 248 ? -10.406 -15.828 -15.828 1 94.31 248 ASP A N 1
ATOM 1882 C CA . ASP A 1 248 ? -9.875 -16.406 -14.602 1 94.31 248 ASP A CA 1
ATOM 1883 C C . ASP A 1 248 ? -8.344 -16.438 -14.625 1 94.31 248 ASP A C 1
ATOM 1885 O O . ASP A 1 248 ? -7.719 -17.125 -13.82 1 94.31 248 ASP A O 1
ATOM 1889 N N . HIS A 1 249 ? -7.762 -15.758 -15.57 1 93.88 249 HIS A N 1
ATOM 1890 C CA . HIS A 1 249 ? -6.312 -15.789 -15.711 1 93.88 249 HIS A CA 1
ATOM 1891 C C . HIS A 1 249 ? -5.625 -15.227 -14.461 1 93.88 249 HIS A C 1
ATOM 1893 O O . HIS A 1 249 ? -4.527 -15.664 -14.109 1 93.88 249 HIS A O 1
ATOM 1899 N N . GLY A 1 250 ? -6.281 -14.266 -13.797 1 95.75 250 GLY A N 1
ATOM 1900 C CA . GLY A 1 250 ? -5.711 -13.75 -12.555 1 95.75 250 GLY A CA 1
ATOM 1901 C C . GLY A 1 250 ? -5.535 -14.82 -11.5 1 95.75 250 GLY A C 1
ATOM 1902 O O . GLY A 1 250 ? -4.516 -14.852 -10.805 1 95.75 250 GLY A O 1
ATOM 1903 N N . ARG A 1 251 ? -6.551 -15.664 -11.398 1 98.06 251 ARG A N 1
ATOM 1904 C CA . ARG A 1 251 ? -6.473 -16.781 -10.469 1 98.06 251 ARG A CA 1
ATOM 1905 C C . ARG A 1 251 ? -5.332 -17.734 -10.836 1 98.06 251 ARG A C 1
ATOM 1907 O O . ARG A 1 251 ? -4.562 -18.141 -9.969 1 98.06 251 ARG A O 1
ATOM 1914 N N . ALA A 1 252 ? -5.258 -18 -12.117 1 97.69 252 ALA A N 1
ATOM 1915 C CA . ALA A 1 252 ? -4.215 -18.906 -12.602 1 97.69 252 ALA A CA 1
ATOM 1916 C C . ALA A 1 252 ? -2.826 -18.344 -12.305 1 97.69 252 ALA A C 1
ATOM 1918 O O . ALA A 1 252 ? -1.955 -19.062 -11.805 1 97.69 252 ALA A O 1
ATOM 1919 N N . GLU A 1 253 ? -2.67 -17.094 -12.57 1 97.25 253 GLU A N 1
ATOM 1920 C CA . GLU A 1 253 ? -1.366 -16.469 -12.367 1 97.25 253 GLU A CA 1
ATOM 1921 C C . GLU A 1 253 ? -1.006 -16.406 -10.883 1 97.25 253 GLU A C 1
ATOM 1923 O O . GLU A 1 253 ? 0.133 -16.688 -10.508 1 97.25 253 GLU A O 1
ATOM 1928 N N . ALA A 1 254 ? -1.936 -16.094 -10.031 1 98.56 254 ALA A N 1
ATOM 1929 C CA . ALA A 1 254 ? -1.688 -16.109 -8.594 1 98.56 254 ALA A CA 1
ATOM 1930 C C . ALA A 1 254 ? -1.257 -17.484 -8.117 1 98.56 254 ALA A C 1
ATOM 1932 O O . ALA A 1 254 ? -0.313 -17.609 -7.332 1 98.56 254 ALA A O 1
ATOM 1933 N N . LEU A 1 255 ? -1.919 -18.531 -8.602 1 98.06 255 LEU A N 1
ATOM 1934 C CA . LEU A 1 255 ? -1.589 -19.906 -8.234 1 98.06 255 LEU A CA 1
ATOM 1935 C C . LEU A 1 255 ? -0.182 -20.266 -8.695 1 98.06 255 LEU A C 1
ATOM 1937 O O . LEU A 1 255 ? 0.584 -20.891 -7.953 1 98.06 255 LEU A O 1
ATOM 1941 N N . LEU A 1 256 ? 0.152 -19.844 -9.914 1 97.38 256 LEU A N 1
ATOM 1942 C CA . LEU A 1 256 ? 1.462 -20.172 -10.461 1 97.38 256 LEU A CA 1
ATOM 1943 C C . LEU A 1 256 ? 2.564 -19.406 -9.734 1 97.38 256 LEU A C 1
ATOM 1945 O O . LEU A 1 256 ? 3.66 -19.938 -9.531 1 97.38 256 LEU A O 1
ATOM 1949 N N . ILE A 1 257 ? 2.277 -18.219 -9.297 1 98 257 ILE A N 1
ATOM 1950 C CA . ILE A 1 257 ? 3.242 -17.453 -8.523 1 98 257 ILE A CA 1
ATOM 1951 C C . ILE A 1 257 ? 3.475 -18.125 -7.172 1 98 257 ILE A C 1
ATOM 1953 O O . ILE A 1 257 ? 4.617 -18.25 -6.723 1 98 257 ILE A O 1
ATOM 1957 N N . ALA A 1 258 ? 2.424 -18.562 -6.543 1 98.06 258 ALA A N 1
ATOM 1958 C CA . ALA A 1 258 ? 2.557 -19.297 -5.289 1 98.06 258 ALA A CA 1
ATOM 1959 C C . ALA A 1 258 ? 3.346 -20.594 -5.5 1 98.06 258 ALA A C 1
ATOM 1961 O O . ALA A 1 258 ? 4.215 -20.938 -4.691 1 98.06 258 ALA A O 1
ATOM 1962 N N . ALA A 1 259 ? 3.012 -21.312 -6.574 1 96.94 259 ALA A N 1
ATOM 1963 C CA . ALA A 1 259 ? 3.713 -22.562 -6.891 1 96.94 259 ALA A CA 1
ATOM 1964 C C . ALA A 1 259 ? 5.203 -22.312 -7.109 1 96.94 259 ALA A C 1
ATOM 1966 O O . ALA A 1 259 ? 6.043 -23.078 -6.648 1 96.94 259 ALA A O 1
ATOM 1967 N N . TYR A 1 260 ? 5.484 -21.281 -7.816 1 96.81 260 TYR A N 1
ATOM 1968 C CA . TYR A 1 260 ? 6.867 -20.859 -8 1 96.81 260 TYR A CA 1
ATOM 1969 C C . TYR A 1 260 ? 7.555 -20.641 -6.66 1 96.81 260 TYR A C 1
ATOM 1971 O O . TYR A 1 260 ? 8.672 -21.109 -6.441 1 96.81 260 TYR A O 1
ATOM 1979 N N . GLY A 1 261 ? 6.922 -19.875 -5.789 1 95.94 261 GLY A N 1
ATOM 1980 C CA . GLY A 1 261 ? 7.469 -19.625 -4.469 1 95.94 261 GLY A CA 1
ATOM 1981 C C . GLY A 1 261 ? 7.734 -20.891 -3.678 1 95.94 261 GLY A C 1
ATOM 1982 O O . GLY A 1 261 ? 8.719 -20.969 -2.943 1 95.94 261 GLY A O 1
ATOM 1983 N N . ARG A 1 262 ? 6.883 -21.875 -3.883 1 94.62 262 ARG A N 1
ATOM 1984 C CA . ARG A 1 262 ? 7.008 -23.141 -3.184 1 94.62 262 ARG A CA 1
ATOM 1985 C C . ARG A 1 262 ? 8.07 -24.031 -3.838 1 94.62 262 ARG A C 1
ATOM 1987 O O . ARG A 1 262 ? 8.531 -25 -3.234 1 94.62 262 ARG A O 1
ATOM 1994 N N . GLY A 1 263 ? 8.375 -23.734 -5.066 1 93.44 263 GLY A N 1
ATOM 1995 C CA . GLY A 1 263 ? 9.305 -24.578 -5.805 1 93.44 263 GLY A CA 1
ATOM 1996 C C . GLY A 1 263 ? 8.664 -25.812 -6.395 1 93.44 263 GLY A C 1
ATOM 1997 O O . GLY A 1 263 ? 9.312 -26.859 -6.527 1 93.44 263 GLY A O 1
ATOM 1998 N N . LEU A 1 264 ? 7.344 -25.672 -6.738 1 90.44 264 LEU A N 1
ATOM 1999 C CA . LEU A 1 264 ? 6.66 -26.812 -7.336 1 90.44 264 LEU A CA 1
ATOM 2000 C C . LEU A 1 264 ? 7.098 -27.016 -8.781 1 90.44 264 LEU A C 1
ATOM 2002 O O . LEU A 1 264 ? 7.262 -26.047 -9.523 1 90.44 264 LEU A O 1
ATOM 2006 N N . GLU A 1 265 ? 7.461 -28.203 -9.062 1 84.44 265 GLU A N 1
ATOM 2007 C CA . GLU A 1 265 ? 7.867 -28.531 -10.422 1 84.44 265 GLU A CA 1
ATOM 2008 C C . GLU A 1 265 ? 6.801 -29.375 -11.133 1 84.44 265 GLU A C 1
ATOM 2010 O O . GLU A 1 265 ? 5.992 -30.031 -10.477 1 84.44 265 GLU A O 1
ATOM 2015 N N . MET A 1 266 ? 6.57 -29.156 -12.359 1 72.62 266 MET A N 1
ATOM 2016 C CA . MET A 1 266 ? 5.656 -29.984 -13.133 1 72.62 266 MET A CA 1
ATOM 2017 C C . MET A 1 266 ? 6.199 -31.406 -13.273 1 72.62 266 MET A C 1
ATOM 2019 O O . MET A 1 266 ? 7.383 -31.594 -13.562 1 72.62 266 MET A O 1
ATOM 2023 N N . ASN A 1 267 ? 5.953 -32.25 -12.344 1 56.44 267 ASN A N 1
ATOM 2024 C CA . ASN A 1 267 ? 6.332 -33.625 -12.602 1 56.44 267 ASN A CA 1
ATOM 2025 C C . ASN A 1 267 ? 5.77 -34.125 -13.938 1 56.44 267 ASN A C 1
ATOM 2027 O O . ASN A 1 267 ? 4.562 -34.062 -14.164 1 56.44 267 ASN A O 1
ATOM 2031 N N . CYS A 1 268 ? 6.359 -33.781 -14.953 1 44.09 268 CYS A N 1
ATOM 2032 C CA . CYS A 1 268 ? 6.004 -34.562 -16.125 1 44.09 268 CYS A CA 1
ATOM 2033 C C . CYS A 1 268 ? 6.047 -36.031 -15.828 1 44.09 268 CYS A C 1
ATOM 2035 O O . CYS A 1 268 ? 7.117 -36.656 -15.852 1 44.09 268 CYS A O 1
ATOM 2037 N N . LYS A 1 269 ? 5.496 -36.656 -14.82 1 44.19 269 LYS A N 1
ATOM 2038 C CA . LYS A 1 269 ? 5.391 -38.094 -14.805 1 44.19 269 LYS A CA 1
ATOM 2039 C C . LYS A 1 269 ? 4.879 -38.625 -16.141 1 44.19 269 LYS A C 1
ATOM 2041 O O . LYS A 1 269 ? 3.752 -38.344 -16.547 1 44.19 269 LYS A O 1
ATOM 2046 N N . THR A 1 270 ? 5.715 -38.656 -17.141 1 38.97 270 THR A N 1
ATOM 2047 C CA . THR A 1 270 ? 5.535 -39.688 -18.156 1 38.97 270 THR A CA 1
ATOM 2048 C C . THR A 1 270 ? 5.316 -41.031 -17.516 1 38.97 270 THR A C 1
ATOM 2050 O O . THR A 1 270 ? 6.18 -41.531 -16.797 1 38.97 270 THR A O 1
ATOM 2053 N N . GLY A 1 271 ? 4.262 -41.219 -16.844 1 33.22 271 GLY A N 1
ATOM 2054 C CA . GLY A 1 271 ? 3.881 -42.594 -16.672 1 33.22 271 GLY A CA 1
ATOM 2055 C C . GLY A 1 271 ? 4.289 -43.5 -17.828 1 33.22 271 GLY A C 1
ATOM 2056 O O . GLY A 1 271 ? 3.781 -44.594 -17.984 1 33.22 271 GLY A O 1
ATOM 2057 N N . CYS A 1 272 ? 4.988 -42.969 -18.859 1 32.06 272 CYS A N 1
ATOM 2058 C CA . CYS A 1 272 ? 5.219 -44.031 -19.828 1 32.06 272 CYS A CA 1
ATOM 2059 C C . CYS A 1 272 ? 6.207 -45.062 -19.297 1 32.06 272 CYS A C 1
ATOM 2061 O O . CYS A 1 272 ? 7.332 -45.188 -19.781 1 32.06 272 CYS A O 1
ATOM 2063 N N . ASP A 1 273 ? 6.371 -45.375 -17.984 1 29.06 273 ASP A N 1
ATOM 2064 C CA . ASP A 1 273 ? 6.828 -46.781 -17.922 1 29.06 273 ASP A CA 1
ATOM 2065 C C . ASP A 1 273 ? 5.711 -47.75 -18.328 1 29.06 273 ASP A C 1
ATOM 2067 O O . ASP A 1 273 ? 4.547 -47.531 -18 1 29.06 273 ASP A O 1
ATOM 2071 N N . MET B 1 1 ? -24.203 67.188 37.375 1 23.91 1 MET B N 1
ATOM 2072 C CA . MET B 1 1 ? -24.031 65.812 37.844 1 23.91 1 MET B CA 1
ATOM 2073 C C . MET B 1 1 ? -25.047 64.875 37.219 1 23.91 1 MET B C 1
ATOM 2075 O O . MET B 1 1 ? -25.734 64.125 37.906 1 23.91 1 MET B O 1
ATOM 2079 N N . GLU B 1 2 ? -25.516 65.188 36 1 27.08 2 GLU B N 1
ATOM 2080 C CA . GLU B 1 2 ? -26.688 64.688 35.312 1 27.08 2 GLU B CA 1
ATOM 2081 C C . GLU B 1 2 ? -26.5 63.188 34.969 1 27.08 2 GLU B C 1
ATOM 2083 O O . GLU B 1 2 ? -25.469 62.781 34.438 1 27.08 2 GLU B O 1
ATOM 2088 N N . SER B 1 3 ? -27.328 62.219 35.625 1 26.33 3 SER B N 1
ATOM 2089 C CA . SER B 1 3 ? -27.531 60.781 35.844 1 26.33 3 SER B CA 1
ATOM 2090 C C . SER B 1 3 ? -28.031 60.094 34.562 1 26.33 3 SER B C 1
ATOM 2092 O O . SER B 1 3 ? -29.172 60.312 34.156 1 26.33 3 SER B O 1
ATOM 2094 N N . PHE B 1 4 ? -27.266 60.062 33.406 1 27.23 4 PHE B N 1
ATOM 2095 C CA . PHE B 1 4 ? -27.672 59.562 32.125 1 27.23 4 PHE B CA 1
ATOM 2096 C C . PHE B 1 4 ? -28.094 58.094 32.219 1 27.23 4 PHE B C 1
ATOM 2098 O O . PHE B 1 4 ? -27.344 57.25 32.719 1 27.23 4 PHE B O 1
ATOM 2105 N N . HIS B 1 5 ? -29.391 57.781 32.344 1 25.05 5 HIS B N 1
ATOM 2106 C CA . HIS B 1 5 ? -30.219 56.594 32.531 1 25.05 5 HIS B CA 1
ATOM 2107 C C . HIS B 1 5 ? -30 55.594 31.391 1 25.05 5 HIS B C 1
ATOM 2109 O O . HIS B 1 5 ? -30.156 55.969 30.219 1 25.05 5 HIS B O 1
ATOM 2115 N N . LEU B 1 6 ? -29.094 54.562 31.5 1 22.81 6 LEU B N 1
ATOM 2116 C CA . LEU B 1 6 ? -28.594 53.469 30.656 1 22.81 6 LEU B CA 1
ATOM 2117 C C . LEU B 1 6 ? -29.719 52.5 30.297 1 22.81 6 LEU B C 1
ATOM 2119 O O . LEU B 1 6 ? -30.281 51.844 31.172 1 22.81 6 LEU B O 1
ATOM 2123 N N . SER B 1 7 ? -30.625 52.875 29.375 1 19.27 7 SER B N 1
ATOM 2124 C CA . SER B 1 7 ? -31.797 52.094 28.984 1 19.27 7 SER B CA 1
ATOM 2125 C C . SER B 1 7 ? -31.406 50.688 28.547 1 19.27 7 SER B C 1
ATOM 2127 O O . SER B 1 7 ? -30.375 50.5 27.875 1 19.27 7 SER B O 1
ATOM 2129 N N . LYS B 1 8 ? -31.953 49.531 29.172 1 23.8 8 LYS B N 1
ATOM 2130 C CA . LYS B 1 8 ? -31.969 48.094 29.297 1 23.8 8 LYS B CA 1
ATOM 2131 C C . LYS B 1 8 ? -32.469 47.438 28.016 1 23.8 8 LYS B C 1
ATOM 2133 O O . LYS B 1 8 ? -33.656 47.438 27.719 1 23.8 8 LYS B O 1
ATOM 2138 N N . LEU B 1 9 ? -31.969 47.781 26.734 1 21.39 9 LEU B N 1
ATOM 2139 C CA . LEU B 1 9 ? -32.625 47.219 25.562 1 21.39 9 LEU B CA 1
ATOM 2140 C C . LEU B 1 9 ? -32.75 45.688 25.672 1 21.39 9 LEU B C 1
ATOM 2142 O O . LEU B 1 9 ? -31.781 45 25.953 1 21.39 9 LEU B O 1
ATOM 2146 N N . ALA B 1 10 ? -33.969 45.125 25.875 1 22.59 10 ALA B N 1
ATOM 2147 C CA . ALA B 1 10 ? -34.656 43.844 26.109 1 22.59 10 ALA B CA 1
ATOM 2148 C C . ALA B 1 10 ? -34.469 42.906 24.922 1 22.59 10 ALA B C 1
ATOM 2150 O O . ALA B 1 10 ? -34.906 43.188 23.812 1 22.59 10 ALA B O 1
ATOM 2151 N N . PHE B 1 11 ? -33.312 42.156 24.766 1 22.66 11 PHE B N 1
ATOM 2152 C CA . PHE B 1 11 ? -32.969 41.188 23.734 1 22.66 11 PHE B CA 1
ATOM 2153 C C . PHE B 1 11 ? -33.969 40.031 23.688 1 22.66 11 PHE B C 1
ATOM 2155 O O . PHE B 1 11 ? -34.125 39.312 24.672 1 22.66 11 PHE B O 1
ATOM 2162 N N . ALA B 1 12 ? -35.094 40.219 22.953 1 22.64 12 ALA B N 1
ATOM 2163 C CA . ALA B 1 12 ? -36.156 39.219 22.844 1 22.64 12 ALA B CA 1
ATOM 2164 C C . ALA B 1 12 ? -35.625 37.875 22.375 1 22.64 12 ALA B C 1
ATOM 2166 O O . ALA B 1 12 ? -34.719 37.812 21.547 1 22.64 12 ALA B O 1
ATOM 2167 N N . PRO B 1 13 ? -35.906 36.781 23.078 1 26.17 13 PRO B N 1
ATOM 2168 C CA . PRO B 1 13 ? -35.5 35.375 23 1 26.17 13 PRO B CA 1
ATOM 2169 C C . PRO B 1 13 ? -36 34.656 21.75 1 26.17 13 PRO B C 1
ATOM 2171 O O . PRO B 1 13 ? -37.219 34.688 21.484 1 26.17 13 PRO B O 1
ATOM 2174 N N . PRO B 1 14 ? -35.344 34.844 20.562 1 22.75 14 PRO B N 1
ATOM 2175 C CA . PRO B 1 14 ? -36 34.281 19.375 1 22.75 14 PRO B CA 1
ATOM 2176 C C . PRO B 1 14 ? -36.531 32.875 19.578 1 22.75 14 PRO B C 1
ATOM 2178 O O . PRO B 1 14 ? -36 32.156 20.438 1 22.75 14 PRO B O 1
ATOM 2181 N N . ALA B 1 15 ? -37.812 32.625 19.109 1 21.97 15 ALA B N 1
ATOM 2182 C CA . ALA B 1 15 ? -38.812 31.578 19.188 1 21.97 15 ALA B CA 1
ATOM 2183 C C . ALA B 1 15 ? -38.25 30.219 18.75 1 21.97 15 ALA B C 1
ATOM 2185 O O . ALA B 1 15 ? -37.094 30.141 18.328 1 21.97 15 ALA B O 1
ATOM 2186 N N . CYS B 1 16 ? -39 29.5 17.828 1 21.06 16 CYS B N 1
ATOM 2187 C CA . CYS B 1 16 ? -39.719 28.219 17.781 1 21.06 16 CYS B CA 1
ATOM 2188 C C . CYS B 1 16 ? -38.875 27.156 17.078 1 21.06 16 CYS B C 1
ATOM 2190 O O . CYS B 1 16 ? -38.562 27.297 15.891 1 21.06 16 CYS B O 1
ATOM 2192 N N . PHE B 1 17 ? -37.938 26.578 17.656 1 22 17 PHE B N 1
ATOM 2193 C CA . PHE B 1 17 ? -37.062 25.516 17.125 1 22 17 PHE B CA 1
ATOM 2194 C C . PHE B 1 17 ? -37.906 24.344 16.625 1 22 17 PHE B C 1
ATOM 2196 O O . PHE B 1 17 ? -38.531 23.641 17.422 1 22 17 PHE B O 1
ATOM 2203 N N . ALA B 1 18 ? -38.656 24.547 15.469 1 22.2 18 ALA B N 1
ATOM 2204 C CA . ALA B 1 18 ? -39.5 23.469 14.945 1 22.2 18 ALA B CA 1
ATOM 2205 C C . ALA B 1 18 ? -38.688 22.172 14.828 1 22.2 18 ALA B C 1
ATOM 2207 O O . ALA B 1 18 ? -37.531 22.188 14.438 1 22.2 18 ALA B O 1
ATOM 2208 N N . THR B 1 19 ? -39.062 21.219 15.641 1 24.88 19 THR B N 1
ATOM 2209 C CA . THR B 1 19 ? -38.656 19.828 15.852 1 24.88 19 THR B CA 1
ATOM 2210 C C . THR B 1 19 ? -38.719 19.047 14.547 1 24.88 19 THR B C 1
ATOM 2212 O O . THR B 1 19 ? -39.812 18.766 14.062 1 24.88 19 THR B O 1
ATOM 2215 N N . LEU B 1 20 ? -38.031 19.547 13.484 1 22.55 20 LEU B N 1
ATOM 2216 C CA . LEU B 1 20 ? -38.219 18.75 12.281 1 22.55 20 LEU B CA 1
ATOM 2217 C C . LEU B 1 20 ? -37.938 17.281 12.547 1 22.55 20 LEU B C 1
ATOM 2219 O O . LEU B 1 20 ? -36.875 16.938 13.07 1 22.55 20 LEU B O 1
ATOM 2223 N N . ILE B 1 21 ? -39 16.516 12.828 1 25.45 21 ILE B N 1
ATOM 2224 C CA . ILE B 1 21 ? -39.094 15.062 13.016 1 25.45 21 ILE B CA 1
ATOM 2225 C C . ILE B 1 21 ? -38.438 14.352 11.844 1 25.45 21 ILE B C 1
ATOM 2227 O O . ILE B 1 21 ? -38.875 14.484 10.695 1 25.45 21 ILE B O 1
ATOM 2231 N N . LEU B 1 22 ? -37.125 14.453 11.797 1 22.14 22 LEU B N 1
ATOM 2232 C CA . LEU B 1 22 ? -36.469 13.734 10.711 1 22.14 22 LEU B CA 1
ATOM 2233 C C . LEU B 1 22 ? -36.938 12.281 10.664 1 22.14 22 LEU B C 1
ATOM 2235 O O . LEU B 1 22 ? -37 11.609 11.695 1 22.14 22 LEU B O 1
ATOM 2239 N N . PRO B 1 23 ? -37.844 11.938 9.742 1 25.44 23 PRO B N 1
ATOM 2240 C CA . PRO B 1 23 ? -38.344 10.562 9.664 1 25.44 23 PRO B CA 1
ATOM 2241 C C . PRO B 1 23 ? -37.219 9.523 9.727 1 25.44 23 PRO B C 1
ATOM 2243 O O . PRO B 1 23 ? -36.062 9.836 9.422 1 25.44 23 PRO B O 1
ATOM 2246 N N . PRO B 1 24 ? -37.469 8.461 10.5 1 23.73 24 PRO B N 1
ATOM 2247 C CA . PRO B 1 24 ? -36.531 7.355 10.75 1 23.73 24 PRO B CA 1
ATOM 2248 C C . PRO B 1 24 ? -36 6.75 9.461 1 23.73 24 PRO B C 1
ATOM 2250 O O . PRO B 1 24 ? -36.75 6.469 8.531 1 23.73 24 PRO B O 1
ATOM 2253 N N . LEU B 1 25 ? -34.969 7.398 8.961 1 22.28 25 LEU B N 1
ATOM 2254 C CA . LEU B 1 25 ? -34.375 6.797 7.762 1 22.28 25 LEU B CA 1
ATOM 2255 C C . LEU B 1 25 ? -34.188 5.297 7.949 1 22.28 25 LEU B C 1
ATOM 2257 O O . LEU B 1 25 ? -33.594 4.867 8.945 1 22.28 25 LEU B O 1
ATOM 2261 N N . HIS B 1 26 ? -35.188 4.488 7.547 1 22.75 26 HIS B N 1
ATOM 2262 C CA . HIS B 1 26 ? -35.062 3.037 7.449 1 22.75 26 HIS B CA 1
ATOM 2263 C C . HIS B 1 26 ? -33.75 2.639 6.773 1 22.75 26 HIS B C 1
ATOM 2265 O O . HIS B 1 26 ? -33.406 3.158 5.707 1 22.75 26 HIS B O 1
ATOM 2271 N N . LEU B 1 27 ? -32.781 2.545 7.605 1 21.25 27 LEU B N 1
ATOM 2272 C CA . LEU B 1 27 ? -31.484 2.01 7.191 1 21.25 27 LEU B CA 1
ATOM 2273 C C . LEU B 1 27 ? -31.672 0.809 6.27 1 21.25 27 LEU B C 1
ATOM 2275 O O . LEU B 1 27 ? -32.219 -0.218 6.68 1 21.25 27 LEU B O 1
ATOM 2279 N N . ALA B 1 28 ? -31.953 1.184 5.066 1 20.77 28 ALA B N 1
ATOM 2280 C CA . ALA B 1 28 ? -31.953 0.053 4.141 1 20.77 28 ALA B CA 1
ATOM 2281 C C . ALA B 1 28 ? -30.672 -0.755 4.246 1 20.77 28 ALA B C 1
ATOM 2283 O O . ALA B 1 28 ? -29.578 -0.186 4.316 1 20.77 28 ALA B O 1
ATOM 2284 N N . ALA B 1 29 ? -30.75 -1.896 4.883 1 21.97 29 ALA B N 1
ATOM 2285 C CA . ALA B 1 29 ? -29.781 -2.99 5.031 1 21.97 29 ALA B CA 1
ATOM 2286 C C . ALA B 1 29 ? -29.078 -3.281 3.709 1 21.97 29 ALA B C 1
ATOM 2288 O O . ALA B 1 29 ? -29.734 -3.578 2.703 1 21.97 29 ALA B O 1
ATOM 2289 N N . SER B 1 30 ? -28.094 -2.443 3.541 1 21.89 30 SER B N 1
ATOM 2290 C CA . SER B 1 30 ? -27.266 -2.633 2.35 1 21.89 30 SER B CA 1
ATOM 2291 C C . SER B 1 30 ? -26.969 -4.109 2.115 1 21.89 30 SER B C 1
ATOM 2293 O O . SER B 1 30 ? -26.812 -4.875 3.068 1 21.89 30 SER B O 1
ATOM 2295 N N . SER B 1 31 ? -27.359 -4.488 0.948 1 23.28 31 SER B N 1
ATOM 2296 C CA . SER B 1 31 ? -27.188 -5.789 0.304 1 23.28 31 SER B CA 1
ATOM 2297 C C . SER B 1 31 ? -25.734 -6.266 0.398 1 23.28 31 SER B C 1
ATOM 2299 O O . SER B 1 31 ? -24.812 -5.516 0.094 1 23.28 31 SER B O 1
ATOM 2301 N N . ALA B 1 32 ? -25.453 -6.949 1.424 1 23.25 32 ALA B N 1
ATOM 2302 C CA . ALA B 1 32 ? -24.25 -7.773 1.554 1 23.25 32 ALA B CA 1
ATOM 2303 C C . ALA B 1 32 ? -23.859 -8.375 0.211 1 23.25 32 ALA B C 1
ATOM 2305 O O . ALA B 1 32 ? -24.672 -9.023 -0.454 1 23.25 32 ALA B O 1
ATOM 2306 N N . ALA B 1 33 ? -23 -7.684 -0.454 1 24.17 33 ALA B N 1
ATOM 2307 C CA . ALA B 1 33 ? -22.391 -8.258 -1.653 1 24.17 33 ALA B CA 1
ATOM 2308 C C . ALA B 1 33 ? -22.078 -9.742 -1.451 1 24.17 33 ALA B C 1
ATOM 2310 O O . ALA B 1 33 ? -21.328 -10.109 -0.538 1 24.17 33 ALA B O 1
ATOM 2311 N N . ALA B 1 34 ? -23.078 -10.562 -1.681 1 25 34 ALA B N 1
ATOM 2312 C CA . ALA B 1 34 ? -23.031 -12.023 -1.618 1 25 34 ALA B CA 1
ATOM 2313 C C . 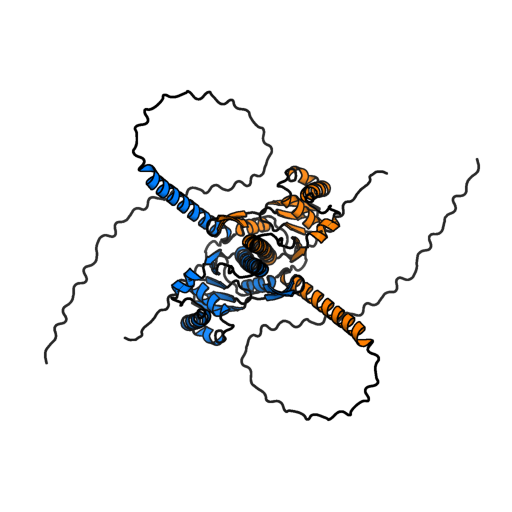ALA B 1 34 ? -21.797 -12.57 -2.328 1 25 34 ALA B C 1
ATOM 2315 O O . ALA B 1 34 ? -21.5 -12.188 -3.467 1 25 34 ALA B O 1
ATOM 2316 N N . PHE B 1 35 ? -20.812 -12.703 -1.554 1 25.34 35 PHE B N 1
ATOM 2317 C CA . PHE B 1 35 ? -19.766 -13.555 -2.119 1 25.34 35 PHE B CA 1
ATOM 2318 C C . PHE B 1 35 ? -20.375 -14.789 -2.766 1 25.34 35 PHE B C 1
ATOM 2320 O O . PHE B 1 35 ? -21.188 -15.484 -2.15 1 25.34 35 PHE B O 1
ATOM 2327 N N . ARG B 1 36 ? -20.703 -14.562 -3.959 1 25.69 36 ARG B N 1
ATOM 2328 C CA . ARG B 1 36 ? -21.234 -15.766 -4.59 1 25.69 36 ARG B CA 1
ATOM 2329 C C . ARG B 1 36 ? -20.297 -16.953 -4.387 1 25.69 36 ARG B C 1
ATOM 2331 O O . ARG B 1 36 ? -19.125 -16.906 -4.758 1 25.69 36 ARG B O 1
ATOM 2338 N N . VAL B 1 37 ? -20.641 -17.406 -3.258 1 25.34 37 VAL B N 1
ATOM 2339 C CA . VAL B 1 37 ? -20.109 -18.75 -3.217 1 25.34 37 VAL B CA 1
ATOM 2340 C C . VAL B 1 37 ? -20.781 -19.609 -4.281 1 25.34 37 VAL B C 1
ATOM 2342 O O . VAL B 1 37 ? -22.016 -19.625 -4.387 1 25.34 37 VAL B O 1
ATOM 2345 N N . PHE B 1 38 ? -20.5 -19.859 -5.387 1 22.34 38 PHE B N 1
ATOM 2346 C CA . PHE B 1 38 ? -21.109 -20.578 -6.504 1 22.34 38 PHE B CA 1
ATOM 2347 C C . PHE B 1 38 ? -21.422 -22.016 -6.105 1 22.34 38 PHE B C 1
ATOM 2349 O O . PHE B 1 38 ? -20.516 -22.828 -5.914 1 22.34 38 PHE B O 1
ATOM 2356 N N . SER B 1 39 ? -22.578 -22.078 -5.059 1 20.95 39 SER B N 1
ATOM 2357 C CA . SER B 1 39 ? -22.953 -23.484 -5.012 1 20.95 39 SER B CA 1
ATOM 2358 C C . SER B 1 39 ? -23.922 -23.844 -6.137 1 20.95 39 SER B C 1
ATOM 2360 O O . SER B 1 39 ? -24.656 -22.984 -6.625 1 20.95 39 SER B O 1
ATOM 2362 N N . ALA B 1 40 ? -24.141 -25.078 -6.629 1 19.52 40 ALA B N 1
ATOM 2363 C CA . ALA B 1 40 ? -24.672 -25.703 -7.844 1 19.52 40 ALA B CA 1
ATOM 2364 C C . ALA B 1 40 ? -26.188 -25.828 -7.785 1 19.52 40 ALA B C 1
ATOM 2366 O O . ALA B 1 40 ? -26.797 -26.484 -8.641 1 19.52 40 ALA B O 1
ATOM 2367 N N . SER B 1 41 ? -27.016 -24.875 -6.988 1 18.58 41 SER B N 1
ATOM 2368 C CA . SER B 1 41 ? -28.312 -25.516 -6.848 1 18.58 41 SER B CA 1
ATOM 2369 C C . SER B 1 41 ? -29.109 -25.438 -8.141 1 18.58 41 SER B C 1
ATOM 2371 O O . SER B 1 41 ? -28.859 -24.562 -8.977 1 18.58 41 SER B O 1
ATOM 2373 N N . ALA B 1 42 ? -30.328 -26.297 -8.086 1 20.08 42 ALA B N 1
ATOM 2374 C CA . ALA B 1 42 ? -31.219 -26.953 -9.031 1 20.08 42 ALA B CA 1
ATOM 2375 C C . ALA B 1 42 ? -32.25 -25.953 -9.594 1 20.08 42 ALA B C 1
ATOM 2377 O O . ALA B 1 42 ? -32.688 -25.047 -8.898 1 20.08 42 ALA B O 1
ATOM 2378 N N . ALA B 1 43 ? -32.562 -26.016 -10.898 1 19.12 43 ALA B N 1
ATOM 2379 C CA . ALA B 1 43 ? -33.031 -25.297 -12.07 1 19.12 43 ALA B CA 1
ATOM 2380 C C . ALA B 1 43 ? -34.562 -25.172 -12.055 1 19.12 43 ALA B C 1
ATOM 2382 O O . ALA B 1 43 ? -35.188 -24.875 -13.078 1 19.12 43 ALA B O 1
ATOM 2383 N N . ASP B 1 44 ? -35.281 -24.688 -10.883 1 18.56 44 ASP B N 1
ATOM 2384 C CA . ASP B 1 44 ? -36.688 -25.016 -11.086 1 18.56 44 ASP B CA 1
ATOM 2385 C C . ASP B 1 44 ? -37.344 -24.016 -12.016 1 18.56 44 ASP B C 1
ATOM 2387 O O . ASP B 1 44 ? -37.031 -22.828 -11.984 1 18.56 44 ASP B O 1
ATOM 2391 N N . GLY B 1 45 ? -38.094 -24.469 -13.016 1 18.67 45 GLY B N 1
ATOM 2392 C CA . GLY B 1 45 ? -38.688 -24.062 -14.281 1 18.67 45 GLY B CA 1
ATOM 2393 C C . GLY B 1 45 ? -39.938 -23.234 -14.117 1 18.67 45 GLY B C 1
ATOM 2394 O O . GLY B 1 45 ? -41.062 -23.719 -14.391 1 18.67 45 GLY B O 1
ATOM 2395 N N . ALA B 1 46 ? -39.969 -22.188 -13.242 1 17.91 46 ALA B N 1
ATOM 2396 C CA . ALA B 1 46 ? -41.281 -21.609 -13.07 1 17.91 46 ALA B CA 1
ATOM 2397 C C . ALA B 1 46 ? -41.812 -21.031 -14.383 1 17.91 46 ALA B C 1
ATOM 2399 O O . ALA B 1 46 ? -41.031 -20.594 -15.234 1 17.91 46 ALA B O 1
ATOM 2400 N N . VAL B 1 47 ? -43.125 -21.016 -14.484 1 18.8 47 VAL B N 1
ATOM 2401 C CA . VAL B 1 47 ? -44.219 -20.906 -15.453 1 18.8 47 VAL B CA 1
ATOM 2402 C C . VAL B 1 47 ? -44.469 -19.453 -15.812 1 18.8 47 VAL B C 1
ATOM 2404 O O . VAL B 1 47 ? -44.406 -18.578 -14.938 1 18.8 47 VAL B O 1
ATOM 2407 N N . ALA B 1 48 ? -44.5 -19.047 -17.141 1 17.92 48 ALA B N 1
ATOM 2408 C CA . ALA B 1 48 ? -44.531 -17.891 -18.016 1 17.92 48 ALA B CA 1
ATOM 2409 C C . ALA B 1 48 ? -45.906 -17.219 -18.016 1 17.92 48 ALA B C 1
ATOM 2411 O O . ALA B 1 48 ? -46.875 -17.781 -18.531 1 17.92 48 ALA B O 1
ATOM 2412 N N . ALA B 1 49 ? -46.375 -16.609 -16.875 1 18.89 49 ALA B N 1
ATOM 2413 C CA . ALA B 1 49 ? -47.719 -16.094 -17 1 18.89 49 ALA B CA 1
ATOM 2414 C C . ALA B 1 49 ? -47.812 -15.016 -18.078 1 18.89 49 ALA B C 1
ATOM 2416 O O . ALA B 1 49 ? -46.844 -14.32 -18.344 1 18.89 49 ALA B O 1
ATOM 2417 N N . PRO B 1 50 ? -49 -14.852 -18.766 1 18.95 50 PRO B N 1
ATOM 2418 C CA . PRO B 1 50 ? -49.406 -14.211 -20.031 1 18.95 50 PRO B CA 1
ATOM 2419 C C . PRO B 1 50 ? -49.469 -12.688 -19.922 1 18.95 50 PRO B C 1
ATOM 2421 O O . PRO B 1 50 ? -49.688 -12.156 -18.828 1 18.95 50 PRO B O 1
ATOM 2424 N N . LEU B 1 51 ? -49.094 -11.953 -21.016 1 20 51 LEU B N 1
ATOM 2425 C CA . LEU B 1 51 ? -48.781 -10.578 -21.406 1 20 51 LEU B CA 1
ATOM 2426 C C . LEU B 1 51 ? -50.062 -9.758 -21.484 1 20 51 LEU B C 1
ATOM 2428 O O . LEU B 1 51 ? -50.938 -10.031 -22.328 1 20 51 LEU B O 1
ATOM 2432 N N . THR B 1 52 ? -50.75 -9.414 -20.359 1 20.27 52 THR B N 1
ATOM 2433 C CA . THR B 1 52 ? -51.969 -8.625 -20.484 1 20.27 52 THR B CA 1
ATOM 2434 C C . THR B 1 52 ? -51.688 -7.305 -21.188 1 20.27 52 THR B C 1
ATOM 2436 O O . THR B 1 52 ? -50.688 -6.645 -20.922 1 20.27 52 THR B O 1
ATOM 2439 N N . LEU B 1 53 ? -52.375 -7.016 -22.344 1 20.81 53 LEU B N 1
ATOM 2440 C CA . LEU B 1 53 ? -52.344 -6 -23.391 1 20.81 53 LEU B CA 1
ATOM 2441 C C . LEU B 1 53 ? -52.844 -4.66 -22.844 1 20.81 53 LEU B C 1
ATOM 2443 O O . LEU B 1 53 ? -54.031 -4.527 -22.5 1 20.81 53 LEU B O 1
ATOM 2447 N N . ASP B 1 54 ? -52.156 -3.934 -22 1 20.45 54 ASP B N 1
ATOM 2448 C CA . ASP B 1 54 ? -52.656 -2.67 -21.453 1 20.45 54 ASP B CA 1
ATOM 2449 C C . ASP B 1 54 ? -52.875 -1.642 -22.547 1 20.45 54 ASP B C 1
ATOM 2451 O O . ASP B 1 54 ? -52.219 -1.678 -23.594 1 20.45 54 ASP B O 1
ATOM 2455 N N . SER B 1 55 ? -54 -0.912 -22.547 1 23.25 55 SER B N 1
ATOM 2456 C CA . SER B 1 55 ? -54.719 0.077 -23.328 1 23.25 55 SER B CA 1
ATOM 2457 C C . SER B 1 55 ? -53.875 1.336 -23.547 1 23.25 55 SER B C 1
ATOM 2459 O O . SER B 1 55 ? -53.062 1.682 -22.703 1 23.25 55 SER B O 1
ATOM 2461 N N . PRO B 1 56 ? -53.938 1.988 -24.828 1 22.84 56 PRO B N 1
ATOM 2462 C CA . PRO B 1 56 ? -53.125 3.064 -25.406 1 22.84 56 PRO B CA 1
ATOM 2463 C C . PRO B 1 56 ? -53.375 4.414 -24.734 1 22.84 56 PRO B C 1
ATOM 2465 O O . PRO B 1 56 ? -54.5 4.914 -24.734 1 22.84 56 PRO B O 1
ATOM 2468 N N . SER B 1 57 ? -53 4.711 -23.484 1 23.53 57 SER B N 1
ATOM 2469 C CA . SER B 1 57 ? -53.312 6.016 -22.906 1 23.53 57 SER B CA 1
ATOM 2470 C C . SER B 1 57 ? -52.75 7.141 -23.766 1 23.53 57 SER B C 1
ATOM 2472 O O . SER B 1 57 ? -51.719 6.957 -24.453 1 23.53 57 SER B O 1
ATOM 2474 N N . VAL B 1 58 ? -53.562 8.234 -24.062 1 25.27 58 VAL B N 1
ATOM 2475 C CA . VAL B 1 58 ? -53.5 9.5 -24.797 1 25.27 58 VAL B CA 1
ATOM 2476 C C . VAL B 1 58 ? -52.281 10.305 -24.297 1 25.27 58 VAL B C 1
ATOM 2478 O O . VAL B 1 58 ? -52.156 10.555 -23.094 1 25.27 58 VAL B O 1
ATOM 2481 N N . ILE B 1 59 ? -51.25 10.492 -25.141 1 25.77 59 ILE B N 1
ATOM 2482 C CA . ILE B 1 59 ? -49.969 11.203 -25 1 25.77 59 ILE B CA 1
ATOM 2483 C C . ILE B 1 59 ? -50.219 12.703 -25 1 25.77 59 ILE B C 1
ATOM 2485 O O . ILE B 1 59 ? -50.656 13.266 -26 1 25.77 59 ILE B O 1
ATOM 2489 N N . THR B 1 60 ? -50.938 13.305 -24.031 1 26.92 60 THR B N 1
ATOM 2490 C CA . THR B 1 60 ? -50.938 14.766 -23.984 1 26.92 60 THR B CA 1
ATOM 2491 C C . THR B 1 60 ? -49.531 15.328 -24.172 1 26.92 60 THR B C 1
ATOM 2493 O O . THR B 1 60 ? -48.562 14.719 -23.75 1 26.92 60 THR B O 1
ATOM 2496 N N . GLY B 1 61 ? -49.438 16.312 -25.078 1 28.36 61 GLY B N 1
ATOM 2497 C CA . GLY B 1 61 ? -48.281 17.078 -25.531 1 28.36 61 GLY B CA 1
ATOM 2498 C C . GLY B 1 61 ? -47.531 17.719 -24.391 1 28.36 61 GLY B C 1
ATOM 2499 O O . GLY B 1 61 ? -47.938 18.75 -23.859 1 28.36 61 GLY B O 1
ATOM 2500 N N . LEU B 1 62 ? -47.125 17.047 -23.422 1 28.94 62 LEU B N 1
ATOM 2501 C CA . LEU B 1 62 ? -46.312 17.688 -22.391 1 28.94 62 LEU B CA 1
ATOM 2502 C C . LEU B 1 62 ? -45.156 18.484 -23 1 28.94 62 LEU B C 1
ATOM 2504 O O . LEU B 1 62 ? -44.375 17.938 -23.797 1 28.94 62 LEU B O 1
ATOM 2508 N N . ARG B 1 63 ? -45.312 19.781 -23.094 1 33.16 63 ARG B N 1
ATOM 2509 C CA . ARG B 1 63 ? -44.25 20.781 -23.281 1 33.16 63 ARG B CA 1
ATOM 2510 C C . ARG B 1 63 ? -42.938 20.328 -22.641 1 33.16 63 ARG B C 1
ATOM 2512 O O . ARG B 1 63 ? -42.938 19.688 -21.578 1 33.16 63 ARG B O 1
ATOM 2519 N N . ASP B 1 64 ? -41.781 20.203 -23.5 1 34.59 64 ASP B N 1
ATOM 2520 C CA . ASP B 1 64 ? -40.406 19.688 -23.312 1 34.59 64 ASP B CA 1
ATOM 2521 C C . ASP B 1 64 ? -39.719 20.359 -22.125 1 34.59 64 ASP B C 1
ATOM 2523 O O . ASP B 1 64 ? -38.906 21.25 -22.328 1 34.59 64 ASP B O 1
ATOM 2527 N N . SER B 1 65 ? -40.344 21 -21.281 1 38.34 65 SER B N 1
ATOM 2528 C CA . SER B 1 65 ? -39.688 21.359 -20.031 1 38.34 65 SER B CA 1
ATOM 2529 C C . SER B 1 65 ? -38.969 20.156 -19.422 1 38.34 65 SER B C 1
ATOM 2531 O O . SER B 1 65 ? -38.438 20.25 -18.312 1 38.34 65 SER B O 1
ATOM 2533 N N . GLY B 1 66 ? -39.031 19.094 -20.016 1 39.66 66 GLY B N 1
ATOM 2534 C CA . GLY B 1 66 ? -38.531 17.781 -19.609 1 39.66 66 GLY B CA 1
ATOM 2535 C C . GLY B 1 66 ? -37.031 17.625 -19.734 1 39.66 66 GLY B C 1
ATOM 2536 O O . GLY B 1 66 ? -36.438 16.844 -19.016 1 39.66 66 GLY B O 1
ATOM 2537 N N . LYS B 1 67 ? -36.5 18.375 -20.734 1 45.78 67 LYS B N 1
ATOM 2538 C CA . LYS B 1 67 ? -35.062 18.234 -20.969 1 45.78 67 LYS B CA 1
ATOM 2539 C C . LYS B 1 67 ? -34.25 18.859 -19.844 1 45.78 67 LYS B C 1
ATOM 2541 O O . LYS B 1 67 ? -33.25 18.297 -19.406 1 45.78 67 LYS B O 1
ATOM 2546 N N . ALA B 1 68 ? -34.594 20.234 -19.469 1 50.19 68 ALA B N 1
ATOM 2547 C CA . ALA B 1 68 ? -33.906 20.844 -18.359 1 50.19 68 ALA B CA 1
ATOM 2548 C C . ALA B 1 68 ? -34.094 20.047 -17.062 1 50.19 68 ALA B C 1
ATOM 2550 O O . ALA B 1 68 ? -33.156 19.875 -16.281 1 50.19 68 ALA B O 1
ATOM 2551 N N . ASP B 1 69 ? -35.344 19.562 -16.953 1 55.28 69 ASP B N 1
ATOM 2552 C CA . ASP B 1 69 ? -35.656 18.734 -15.805 1 55.28 69 ASP B CA 1
ATOM 2553 C C . ASP B 1 69 ? -34.969 17.359 -15.898 1 55.28 69 ASP B C 1
ATOM 2555 O O . ASP B 1 69 ? -34.531 16.812 -14.891 1 55.28 69 ASP B O 1
ATOM 2559 N N . GLY B 1 70 ? -34.812 17.016 -17.234 1 56.06 70 GLY B N 1
ATOM 2560 C CA . GLY B 1 70 ? -34.125 15.75 -17.438 1 56.06 70 GLY B CA 1
ATOM 2561 C C . GLY B 1 70 ? -32.625 15.828 -17.156 1 56.06 70 GLY B C 1
ATOM 2562 O O . GLY B 1 70 ? -32.062 14.922 -16.53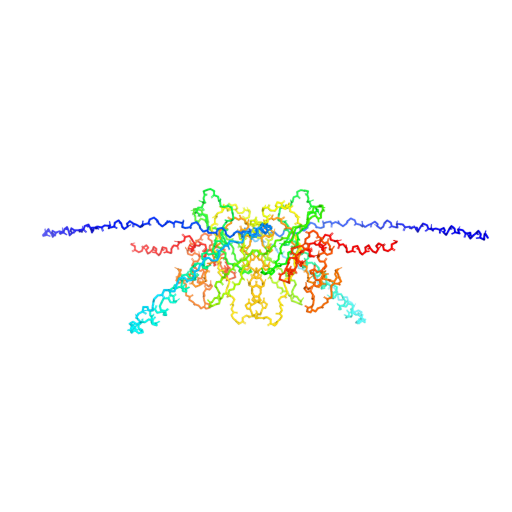1 1 56.06 70 GLY B O 1
ATOM 2563 N N . ARG B 1 71 ? -32.062 17.016 -17.641 1 64.94 71 ARG B N 1
ATOM 2564 C CA . ARG B 1 71 ? -30.625 17.234 -17.391 1 64.94 71 ARG B CA 1
ATOM 2565 C C . ARG B 1 71 ? -30.359 17.391 -15.891 1 64.94 71 ARG B C 1
ATOM 2567 O O . ARG B 1 71 ? -29.375 16.859 -15.375 1 64.94 71 ARG B O 1
ATOM 2574 N N . ALA B 1 72 ? -31.266 18.266 -15.281 1 65.25 72 ALA B N 1
ATOM 2575 C CA . ALA B 1 72 ? -31.125 18.422 -13.836 1 65.25 72 ALA B CA 1
ATOM 2576 C C . ALA B 1 72 ? -31.297 17.078 -13.117 1 65.25 72 ALA B C 1
ATOM 2578 O O . ALA B 1 72 ? -30.594 16.797 -12.156 1 65.25 72 ALA B O 1
ATOM 2579 N N . ARG B 1 73 ? -32.25 16.344 -13.578 1 65.38 73 ARG B N 1
ATOM 2580 C CA . ARG B 1 73 ? -32.5 15.031 -12.984 1 65.38 73 ARG B CA 1
ATOM 2581 C C . ARG B 1 73 ? -31.297 14.109 -13.219 1 65.38 73 ARG B C 1
ATOM 2583 O O . ARG B 1 73 ? -30.891 13.383 -12.305 1 65.38 73 ARG B O 1
ATOM 2590 N N . VAL B 1 74 ? -30.781 14.148 -14.453 1 70.44 74 VAL B N 1
ATOM 2591 C CA . VAL B 1 74 ? -29.625 13.32 -14.781 1 70.44 74 VAL B CA 1
ATOM 2592 C C . VAL B 1 74 ? -28.422 13.758 -13.945 1 70.44 74 VAL B C 1
ATOM 2594 O O . VAL B 1 74 ? -27.672 12.922 -13.445 1 70.44 74 VAL B O 1
ATOM 2597 N N . ARG B 1 75 ? -28.312 15.109 -13.766 1 72.31 75 ARG B N 1
ATOM 2598 C CA . ARG B 1 75 ? -27.234 15.625 -12.922 1 72.31 75 ARG B CA 1
ATOM 2599 C C . ARG B 1 75 ? -27.422 15.18 -11.477 1 72.31 75 ARG B C 1
ATOM 2601 O O . ARG B 1 75 ? -26.438 14.828 -10.805 1 72.31 75 ARG B O 1
ATOM 2608 N N . GLY B 1 76 ? -28.578 15.297 -11.047 1 71.12 76 GLY B N 1
ATOM 2609 C CA . GLY B 1 76 ? -28.875 14.844 -9.703 1 71.12 76 GLY B CA 1
ATOM 2610 C C . GLY B 1 76 ? -28.562 13.375 -9.484 1 71.12 76 GLY B C 1
ATOM 2611 O O . GLY B 1 76 ? -27.984 13 -8.461 1 71.12 76 GLY B O 1
ATOM 2612 N N . ILE B 1 77 ? -28.938 12.594 -10.406 1 72.38 77 ILE B N 1
ATOM 2613 C CA . ILE B 1 77 ? -28.672 11.156 -10.336 1 72.38 77 ILE B CA 1
ATOM 2614 C C . ILE B 1 77 ? -27.156 10.906 -10.352 1 72.38 77 ILE B C 1
ATOM 2616 O O . ILE B 1 77 ? -26.656 10.07 -9.602 1 72.38 77 ILE B O 1
ATOM 2620 N N . LYS B 1 78 ? -26.562 11.703 -11.172 1 78.81 78 LYS B N 1
ATOM 2621 C CA . LYS B 1 78 ? -25.109 11.57 -11.266 1 78.81 78 LYS B CA 1
ATOM 2622 C C . LYS B 1 78 ? -24.422 11.961 -9.961 1 78.81 78 LYS B C 1
ATOM 2624 O O . LYS B 1 78 ? -23.438 11.344 -9.555 1 78.81 78 LYS B O 1
ATOM 2629 N N . GLU B 1 79 ? -25 12.93 -9.391 1 82.44 79 GLU B N 1
ATOM 2630 C CA . GLU B 1 79 ? -24.453 13.375 -8.109 1 82.44 79 GLU B CA 1
ATOM 2631 C C . GLU B 1 79 ? -24.672 12.336 -7.02 1 82.44 79 GLU B C 1
ATOM 2633 O O . GLU B 1 79 ? -23.812 12.133 -6.168 1 82.44 79 GLU B O 1
ATOM 2638 N N . ILE B 1 80 ? -25.797 11.773 -7.039 1 80.5 80 ILE B N 1
ATOM 2639 C CA . ILE B 1 80 ? -26.109 10.719 -6.078 1 80.5 80 ILE B CA 1
ATOM 2640 C C . ILE B 1 80 ? -25.172 9.531 -6.297 1 80.5 80 ILE B C 1
ATOM 2642 O O . ILE B 1 80 ? -24.641 8.961 -5.34 1 80.5 80 ILE B O 1
ATOM 2646 N N . GLN B 1 81 ? -24.969 9.25 -7.48 1 85.25 81 GLN B N 1
ATOM 2647 C CA . GLN B 1 81 ? -24.062 8.148 -7.816 1 85.25 81 GLN B CA 1
ATOM 2648 C C . GLN B 1 81 ? -22.641 8.453 -7.383 1 85.25 81 GLN B C 1
ATOM 2650 O O . GLN B 1 81 ? -21.938 7.582 -6.863 1 85.25 81 GLN B O 1
ATOM 2655 N N . ARG B 1 82 ? -22.312 9.695 -7.551 1 87.94 82 ARG B N 1
ATOM 2656 C CA . ARG B 1 82 ? -20.969 10.102 -7.145 1 87.94 82 ARG B CA 1
ATOM 2657 C C . ARG B 1 82 ? -20.797 10.008 -5.633 1 87.94 82 ARG B C 1
ATOM 2659 O O . ARG B 1 82 ? -19.75 9.586 -5.145 1 87.94 82 ARG B O 1
ATOM 2666 N N . ALA B 1 83 ? -21.797 10.445 -4.949 1 90.5 83 ALA B N 1
ATOM 2667 C CA . ALA B 1 83 ? -21.75 10.375 -3.492 1 90.5 83 ALA B CA 1
ATOM 2668 C C . ALA B 1 83 ? -21.672 8.93 -3.014 1 90.5 83 ALA B C 1
ATOM 2670 O O . ALA B 1 83 ? -20.969 8.625 -2.049 1 90.5 83 ALA B O 1
ATOM 2671 N N . GLU B 1 84 ? -22.344 8.109 -3.65 1 92.69 84 GLU B N 1
ATOM 2672 C CA . GLU B 1 84 ? -22.312 6.691 -3.295 1 92.69 84 GLU B CA 1
ATOM 2673 C C . GLU B 1 84 ? -20.938 6.086 -3.555 1 92.69 84 GLU B C 1
ATOM 2675 O O . GLU B 1 84 ? -20.438 5.301 -2.748 1 92.69 84 GLU B O 1
ATOM 2680 N N . LEU B 1 85 ? -20.406 6.457 -4.656 1 93.88 85 LEU B N 1
ATOM 2681 C CA . LEU B 1 85 ? -19.062 5.969 -4.992 1 93.88 85 LEU B CA 1
ATOM 2682 C C . LEU B 1 85 ? -18.047 6.441 -3.969 1 93.88 85 LEU B C 1
ATOM 2684 O O . LEU B 1 85 ? -17.141 5.684 -3.588 1 93.88 85 LEU B O 1
ATOM 2688 N N . ARG B 1 86 ? -18.25 7.621 -3.568 1 94.25 86 ARG B N 1
ATOM 2689 C CA . ARG B 1 86 ? -17.344 8.164 -2.557 1 94.25 86 ARG B CA 1
ATOM 2690 C C . ARG B 1 86 ? -17.516 7.426 -1.229 1 94.25 86 ARG B C 1
ATOM 2692 O O . ARG B 1 86 ? -16.531 7.113 -0.563 1 94.25 86 ARG B O 1
ATOM 2699 N N . GLU B 1 87 ? -18.719 7.184 -0.815 1 96.06 87 GLU B N 1
ATOM 2700 C CA . GLU B 1 87 ? -18.984 6.469 0.431 1 96.06 87 GLU B CA 1
ATOM 2701 C C . GLU B 1 87 ? -18.406 5.051 0.385 1 96.06 87 GLU B C 1
ATOM 2703 O O . GLU B 1 87 ? -17.859 4.562 1.378 1 96.06 87 GLU B O 1
ATOM 2708 N N . ASN B 1 88 ? -18.547 4.391 -0.742 1 97 88 ASN B N 1
ATOM 2709 C CA . ASN B 1 88 ? -18 3.051 -0.905 1 97 88 ASN B CA 1
ATOM 2710 C C . ASN B 1 88 ? -16.469 3.057 -0.82 1 97 88 ASN B C 1
ATOM 2712 O O . ASN B 1 88 ? -15.875 2.15 -0.238 1 97 88 ASN B O 1
ATOM 2716 N N . TRP B 1 89 ? -15.93 4.078 -1.416 1 97.12 89 TRP B N 1
ATOM 2717 C CA . TRP B 1 89 ? -14.477 4.207 -1.375 1 97.12 89 TRP B CA 1
ATOM 2718 C C . TRP B 1 89 ? -13.992 4.414 0.055 1 97.12 89 TRP B C 1
ATOM 2720 O O . TRP B 1 89 ? -13.047 3.758 0.496 1 97.12 89 TRP B O 1
ATOM 2730 N N . LEU B 1 90 ? -14.656 5.254 0.792 1 97.62 90 LEU B N 1
ATOM 2731 C CA . LEU B 1 90 ? -14.289 5.516 2.178 1 97.62 90 LEU B CA 1
ATOM 2732 C C . LEU B 1 90 ? -14.492 4.273 3.039 1 97.62 90 LEU B C 1
ATOM 2734 O O . LEU B 1 90 ? -13.695 4.004 3.943 1 97.62 90 LEU B O 1
ATOM 2738 N N . ASP B 1 91 ? -15.492 3.545 2.779 1 98.25 91 ASP B N 1
ATOM 2739 C CA . ASP B 1 91 ? -15.719 2.299 3.504 1 98.25 91 ASP B CA 1
ATOM 2740 C C . ASP B 1 91 ? -14.594 1.302 3.25 1 98.25 91 ASP B C 1
ATOM 2742 O O . ASP B 1 91 ? -14.156 0.602 4.168 1 98.25 91 ASP B O 1
ATOM 2746 N N . ALA B 1 92 ? -14.102 1.271 2.039 1 98.69 92 ALA B N 1
ATOM 2747 C CA . ALA B 1 92 ? -13.023 0.369 1.648 1 98.69 92 ALA B CA 1
ATOM 2748 C C . ALA B 1 92 ? -11.727 0.732 2.359 1 98.69 92 ALA B C 1
ATOM 2750 O O . ALA B 1 92 ? -10.797 -0.082 2.434 1 98.69 92 ALA B O 1
ATOM 2751 N N . LEU B 1 93 ? -11.703 1.946 2.842 1 98.69 93 LEU B N 1
ATOM 2752 C CA . LEU B 1 93 ? -10.492 2.43 3.502 1 98.69 93 LEU B CA 1
ATOM 2753 C C . LEU B 1 93 ? -10.695 2.496 5.012 1 98.69 93 LEU B C 1
ATOM 2755 O O . LEU B 1 93 ? -9.828 3.002 5.734 1 98.69 93 LEU B O 1
ATOM 2759 N N . SER B 1 94 ? -11.828 1.953 5.508 1 98.25 94 SER B N 1
ATOM 2760 C CA . SER B 1 94 ? -12.164 2.049 6.93 1 98.25 94 SER B CA 1
ATOM 2761 C C . SER B 1 94 ? -11.578 0.877 7.711 1 98.25 94 SER B C 1
ATOM 2763 O O . SER B 1 94 ? -11.164 -0.126 7.125 1 98.25 94 SER B O 1
ATOM 2765 N N . CYS B 1 95 ? -11.516 1.05 8.984 1 97.62 95 CYS B N 1
ATOM 2766 C CA . CYS B 1 95 ? -10.992 0.034 9.891 1 97.62 95 CYS B CA 1
ATOM 2767 C C . CYS B 1 95 ? -11.703 -1.298 9.688 1 97.62 95 CYS B C 1
ATOM 2769 O O . CYS B 1 95 ? -12.93 -1.377 9.812 1 97.62 95 CYS B O 1
ATOM 2771 N N . PRO B 1 96 ? -10.961 -2.357 9.453 1 97.38 96 PRO B N 1
ATOM 2772 C CA . PRO B 1 96 ? -11.586 -3.658 9.195 1 97.38 96 PRO B CA 1
ATOM 2773 C C . PRO B 1 96 ? -12.102 -4.324 10.469 1 97.38 96 PRO B C 1
ATOM 2775 O O . PRO B 1 96 ? -12.938 -5.23 10.398 1 97.38 96 PRO B O 1
ATOM 2778 N N . PHE B 1 97 ? -11.617 -3.986 11.617 1 94.81 97 PHE B N 1
ATOM 2779 C CA . PHE B 1 97 ? -12.016 -4.543 12.906 1 94.81 97 PHE B CA 1
ATOM 2780 C C . PHE B 1 97 ? -12.203 -3.439 13.938 1 94.81 97 PHE B C 1
ATOM 2782 O O . PHE B 1 97 ? -11.43 -3.336 14.891 1 94.81 97 PHE B O 1
ATOM 2789 N N . PRO B 1 98 ? -13.219 -2.705 13.742 1 90.5 98 PRO B N 1
ATOM 2790 C CA . PRO B 1 98 ? -13.445 -1.545 14.602 1 90.5 98 PRO B CA 1
ATOM 2791 C C . PRO B 1 98 ? -13.648 -1.931 16.062 1 90.5 98 PRO B C 1
ATOM 2793 O O . PRO B 1 98 ? -14.266 -2.955 16.359 1 90.5 98 PRO B O 1
ATOM 2796 N N . PRO B 1 99 ? -12.984 -1.119 16.859 1 89.38 99 PRO B N 1
ATOM 2797 C CA . PRO B 1 99 ? -13.18 -1.38 18.281 1 89.38 99 PRO B CA 1
ATOM 2798 C C . PRO B 1 99 ? -14.594 -1.062 18.75 1 89.38 99 PRO B C 1
ATOM 2800 O O . PRO B 1 99 ? -15.32 -0.323 18.094 1 89.38 99 PRO B O 1
ATOM 2803 N N . ALA B 1 100 ? -14.82 -1.695 19.875 1 84.06 100 ALA B N 1
ATOM 2804 C CA . ALA B 1 100 ? -16.141 -1.455 20.484 1 84.06 100 ALA B CA 1
ATOM 2805 C C . ALA B 1 100 ? -16.312 0.021 20.828 1 84.06 100 ALA B C 1
ATOM 2807 O O . ALA B 1 100 ? -17.391 0.593 20.578 1 84.06 100 ALA B O 1
ATOM 2808 N N . LYS B 1 101 ? -15.242 0.611 21.391 1 80.06 101 LYS B N 1
ATOM 2809 C CA . LYS B 1 101 ? -15.273 2.033 21.703 1 80.06 101 LYS B CA 1
ATOM 2810 C C . LYS B 1 101 ? -14.211 2.801 20.938 1 80.06 101 LYS B C 1
ATOM 2812 O O . LYS B 1 101 ? -13.031 2.771 21.281 1 80.06 101 LYS B O 1
ATOM 2817 N N . PRO B 1 102 ? -14.648 3.324 19.875 1 70.19 102 PRO B N 1
ATOM 2818 C CA . PRO B 1 102 ? -13.633 4.055 19.094 1 70.19 102 PRO B CA 1
ATOM 2819 C C . PRO B 1 102 ? -13.086 5.262 19.844 1 70.19 102 PRO B C 1
ATOM 2821 O O . PRO B 1 102 ? -13.82 5.93 20.578 1 70.19 102 PRO B O 1
ATOM 2824 N N . SER B 1 103 ? -11.727 5.246 19.891 1 67.19 103 SER B N 1
ATOM 2825 C CA . SER B 1 103 ? -11.148 6.461 20.453 1 67.19 103 SER B CA 1
ATOM 2826 C C . SER B 1 103 ? -11.156 7.602 19.438 1 67.19 103 SER B C 1
ATOM 2828 O O . SER B 1 103 ? -10.656 7.457 18.328 1 67.19 103 SER B O 1
ATOM 2830 N N . THR B 1 104 ? -11.883 8.531 19.703 1 68.25 104 THR B N 1
ATOM 2831 C CA . THR B 1 104 ? -12.055 9.641 18.766 1 68.25 104 THR B CA 1
ATOM 2832 C C . THR B 1 104 ? -11.07 10.766 19.078 1 68.25 104 THR B C 1
ATOM 2834 O O . THR B 1 104 ? -10.984 11.75 18.344 1 68.25 104 THR B O 1
ATOM 2837 N N . GLU B 1 105 ? -10.156 10.477 19.891 1 88.44 105 GLU B N 1
ATOM 2838 C CA . GLU B 1 105 ? -9.383 11.648 20.297 1 88.44 105 GLU B CA 1
ATOM 2839 C C . GLU B 1 105 ? -8.023 11.672 19.609 1 88.44 105 GLU B C 1
ATOM 2841 O O . GLU B 1 105 ? -7.398 12.734 19.5 1 88.44 105 GLU B O 1
ATOM 2846 N N . TRP B 1 106 ? -7.613 10.555 19.047 1 94.94 106 TRP B N 1
ATOM 2847 C CA . TRP B 1 106 ? -6.348 10.508 18.328 1 94.94 106 TRP B CA 1
ATOM 2848 C C . TRP B 1 106 ? -6.551 10.812 16.844 1 94.94 106 TRP B C 1
ATOM 2850 O O . TRP B 1 106 ? -7.586 10.461 16.281 1 94.94 106 TRP B O 1
ATOM 2860 N N . VAL B 1 107 ? -5.594 11.492 16.281 1 97.25 107 VAL B N 1
ATOM 2861 C CA . VAL B 1 107 ? -5.633 11.766 14.859 1 97.25 107 VAL B CA 1
ATOM 2862 C C . VAL B 1 107 ? -4.25 11.539 14.25 1 97.25 107 VAL B C 1
ATOM 2864 O O . VAL B 1 107 ? -3.236 11.891 14.859 1 97.25 107 VAL B O 1
ATOM 2867 N N . ILE B 1 108 ? -4.242 10.938 13.125 1 98.31 108 ILE B N 1
ATOM 2868 C CA . ILE B 1 108 ? -3.016 10.758 12.359 1 98.31 108 ILE B CA 1
ATOM 2869 C C . ILE B 1 108 ? -3.062 11.617 11.102 1 98.31 108 ILE B C 1
ATOM 2871 O O . ILE B 1 108 ? -4.102 11.703 10.438 1 98.31 108 ILE B O 1
ATOM 2875 N N . GLY B 1 109 ? -2.016 12.344 10.773 1 98.81 109 GLY B N 1
ATOM 2876 C CA . GLY B 1 109 ? -1.813 13.039 9.516 1 98.81 109 GLY B CA 1
ATOM 2877 C C . GLY B 1 109 ? -0.634 12.516 8.719 1 98.81 109 GLY B C 1
ATOM 2878 O O . GLY B 1 109 ? 0.452 12.32 9.266 1 98.81 109 GLY B O 1
ATOM 2879 N N . VAL B 1 110 ? -0.847 12.289 7.402 1 98.81 110 VAL B N 1
ATOM 2880 C CA . VAL B 1 110 ? 0.212 11.68 6.602 1 98.81 110 VAL B CA 1
ATOM 2881 C C . VAL B 1 110 ? 0.425 12.484 5.324 1 98.81 110 VAL B C 1
ATOM 2883 O O . VAL B 1 110 ? -0.522 12.727 4.574 1 98.81 110 VAL B O 1
ATOM 2886 N N . ASP B 1 111 ? 1.57 12.961 5.09 1 97.81 111 ASP B N 1
ATOM 2887 C CA . ASP B 1 111 ? 2.08 13.312 3.766 1 97.81 111 ASP B CA 1
ATOM 2888 C C . ASP B 1 111 ? 2.729 12.102 3.096 1 97.81 111 ASP B C 1
ATOM 2890 O O . ASP B 1 111 ? 3.824 11.688 3.479 1 97.81 111 ASP B O 1
ATOM 2894 N N . PRO B 1 112 ? 2.1 11.555 2.096 1 97.69 112 PRO B N 1
ATOM 2895 C CA . PRO B 1 112 ? 2.473 10.219 1.614 1 97.69 112 PRO B CA 1
ATOM 2896 C C . PRO B 1 112 ? 3.738 10.234 0.759 1 97.69 112 PRO B C 1
ATOM 2898 O O . PRO B 1 112 ? 4.273 9.172 0.424 1 97.69 112 PRO B O 1
ATOM 2901 N N . ASP B 1 113 ? 4.297 11.352 0.419 1 94.38 113 ASP B N 1
ATOM 2902 C CA . ASP B 1 113 ? 5.504 11.43 -0.399 1 94.38 113 ASP B CA 1
ATOM 2903 C C . ASP B 1 113 ? 6.695 10.805 0.32 1 94.38 113 ASP B C 1
ATOM 2905 O O . ASP B 1 113 ? 6.707 10.711 1.549 1 94.38 113 ASP B O 1
ATOM 2909 N N . VAL B 1 114 ? 7.613 10.414 -0.439 1 95.38 114 VAL B N 1
ATOM 2910 C CA . VAL B 1 114 ? 8.812 9.797 0.113 1 95.38 114 VAL B CA 1
ATOM 2911 C C . VAL B 1 114 ? 9.484 10.758 1.093 1 95.38 114 VAL B C 1
ATOM 2913 O O . VAL B 1 114 ? 9.992 10.328 2.133 1 95.38 114 VAL B O 1
ATOM 2916 N N . SER B 1 115 ? 9.5 12.055 0.815 1 94.44 115 SER B N 1
ATOM 2917 C CA . SER B 1 115 ? 10.055 13.055 1.716 1 94.44 115 SER B CA 1
ATOM 2918 C C . SER B 1 115 ? 8.984 13.594 2.668 1 94.44 115 SER B C 1
ATOM 2920 O O . SER B 1 115 ? 9.172 14.641 3.291 1 94.44 115 SER B O 1
ATOM 2922 N N . GLY B 1 116 ? 7.906 12.922 2.676 1 97.06 116 GLY B N 1
ATOM 2923 C CA . GLY B 1 116 ? 6.836 13.328 3.572 1 97.06 116 GLY B CA 1
ATOM 2924 C C . GLY B 1 116 ? 7.055 12.875 5.004 1 97.06 116 GLY B C 1
ATOM 2925 O O . GLY B 1 116 ? 8.195 12.727 5.445 1 97.06 116 GLY B O 1
ATOM 2926 N N . ALA B 1 117 ? 5.926 12.797 5.723 1 98.56 117 ALA B N 1
ATOM 2927 C CA . ALA B 1 117 ? 6.027 12.508 7.148 1 98.56 117 ALA B CA 1
ATOM 2928 C C . ALA B 1 117 ? 4.699 11.992 7.699 1 98.56 117 ALA B C 1
ATOM 2930 O O . ALA B 1 117 ? 3.686 12.008 7 1 98.56 117 ALA B O 1
ATOM 2931 N N . LEU B 1 118 ? 4.793 11.461 8.859 1 98.69 118 LEU B N 1
ATOM 2932 C CA . LEU B 1 118 ? 3.67 11 9.664 1 98.69 118 LEU B CA 1
ATOM 2933 C C . LEU B 1 118 ? 3.562 11.8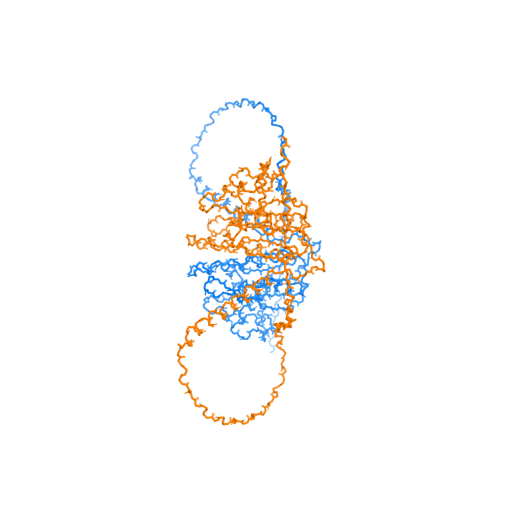2 10.953 1 98.69 118 LEU B C 1
ATOM 2935 O O . LEU B 1 118 ? 4.539 11.953 11.688 1 98.69 118 LEU B O 1
ATOM 2939 N N . ALA B 1 119 ? 2.393 12.406 11.133 1 98.69 119 ALA B N 1
ATOM 2940 C CA . ALA B 1 119 ? 2.133 13.156 12.359 1 98.69 119 ALA B CA 1
ATOM 2941 C C . ALA B 1 119 ? 1.061 12.469 13.203 1 98.69 119 ALA B C 1
ATOM 2943 O O . ALA B 1 119 ? 0.09 11.93 12.664 1 98.69 119 ALA B O 1
ATOM 2944 N N . ILE B 1 120 ? 1.192 12.453 14.492 1 98.12 120 ILE B N 1
ATOM 2945 C CA . ILE B 1 120 ? 0.235 11.906 15.453 1 98.12 120 ILE B CA 1
ATOM 2946 C C . ILE B 1 120 ? -0.155 12.977 16.469 1 98.12 120 ILE B C 1
ATOM 2948 O O . ILE B 1 120 ? 0.71 13.602 17.078 1 98.12 120 ILE B O 1
ATOM 2952 N N . LEU B 1 121 ? -1.426 13.258 16.5 1 96.75 121 LEU B N 1
ATOM 2953 C CA . LEU B 1 121 ? -1.96 14.125 17.547 1 96.75 121 LEU B CA 1
ATOM 2954 C C . LEU B 1 121 ? -2.662 13.305 18.625 1 96.75 121 LEU B C 1
ATOM 2956 O O . LEU B 1 121 ? -3.656 12.633 18.359 1 96.75 121 LEU B O 1
ATOM 2960 N N . LYS B 1 122 ? -2.135 13.414 19.781 1 93.94 122 LYS B N 1
ATOM 2961 C CA . LYS B 1 122 ? -2.732 12.734 20.922 1 93.94 122 LYS B CA 1
ATOM 2962 C C . LYS B 1 122 ? -3.947 13.492 21.438 1 93.94 122 LYS B C 1
ATOM 2964 O O . LYS B 1 122 ? -4.227 14.609 21 1 93.94 122 LYS B O 1
ATOM 2969 N N . PRO B 1 123 ? -4.711 12.867 22.391 1 90.25 123 PRO B N 1
ATOM 2970 C CA . PRO B 1 123 ? -5.914 13.523 22.891 1 90.25 123 PRO B CA 1
ATOM 2971 C C . PRO B 1 123 ? -5.617 14.875 23.531 1 90.25 123 PRO B C 1
ATOM 2973 O O . PRO B 1 123 ? -6.43 15.797 23.453 1 90.25 123 PRO B O 1
ATOM 2976 N N . ASP B 1 124 ? -4.43 15.031 24.141 1 86.88 124 ASP B N 1
ATOM 2977 C CA . ASP B 1 124 ? -4.07 16.297 24.766 1 86.88 124 ASP B CA 1
ATOM 2978 C C . ASP B 1 124 ? -3.514 17.281 23.734 1 86.88 124 ASP B C 1
ATOM 2980 O O . ASP B 1 124 ? -2.967 18.328 24.094 1 86.88 124 ASP B O 1
ATOM 2984 N N . GLN B 1 125 ? -3.525 16.906 22.469 1 79.38 125 GLN B N 1
ATOM 2985 C CA . GLN B 1 125 ? -3.102 17.688 21.312 1 79.38 125 GLN B CA 1
ATOM 2986 C C . GLN B 1 125 ? -1.58 17.766 21.234 1 79.38 125 GLN B C 1
ATOM 2988 O O . GLN B 1 125 ? -1.035 18.625 20.547 1 79.38 125 GLN B O 1
ATOM 2993 N N . SER B 1 126 ? -0.947 16.938 22.016 1 90.44 126 SER B N 1
ATOM 2994 C CA . SER B 1 126 ? 0.505 16.875 21.891 1 90.44 126 SER B CA 1
ATOM 2995 C C . SER B 1 126 ? 0.916 16.219 20.578 1 90.44 126 SER B C 1
ATOM 2997 O O . SER B 1 126 ? 0.489 15.094 20.266 1 90.44 126 SER B O 1
ATOM 2999 N N . PRO B 1 127 ? 1.708 16.922 19.875 1 95.5 127 PRO B N 1
ATOM 3000 C CA . PRO B 1 127 ? 2.055 16.422 18.547 1 95.5 127 PRO B CA 1
ATOM 3001 C C . PRO B 1 127 ? 3.33 15.578 18.547 1 95.5 127 PRO B C 1
ATOM 3003 O O . PRO B 1 127 ? 4.238 15.82 19.344 1 95.5 127 PRO B O 1
ATOM 3006 N N . GLN B 1 128 ? 3.367 14.547 17.719 1 96.94 128 GLN B N 1
ATOM 3007 C CA . GLN B 1 128 ? 4.547 13.805 17.281 1 96.94 128 GLN B CA 1
ATOM 3008 C C . GLN B 1 128 ? 4.645 13.758 15.766 1 96.94 128 GLN B C 1
ATOM 3010 O O . GLN B 1 128 ? 3.629 13.641 15.078 1 96.94 128 GLN B O 1
ATOM 3015 N N . VAL B 1 129 ? 5.84 13.914 15.281 1 98.06 129 VAL B N 1
ATOM 3016 C CA . VAL B 1 129 ? 6.008 13.867 13.836 1 98.06 129 VAL B CA 1
ATOM 3017 C C . VAL B 1 129 ? 7.242 13.047 13.477 1 98.06 129 VAL B C 1
ATOM 3019 O O . VAL B 1 129 ? 8.258 13.117 14.172 1 98.06 129 VAL B O 1
ATOM 3022 N N . PHE B 1 130 ? 7.148 12.242 12.484 1 98 130 PHE B N 1
ATOM 3023 C CA . PHE B 1 130 ? 8.211 11.352 12.031 1 98 130 PHE B CA 1
ATOM 3024 C C . PHE B 1 130 ? 8.414 11.469 10.523 1 98 130 PHE B C 1
ATOM 3026 O O . PHE B 1 130 ? 7.445 11.492 9.766 1 98 130 PHE B O 1
ATOM 3033 N N . ASP B 1 131 ? 9.641 11.555 10.125 1 98.12 131 ASP B N 1
ATOM 3034 C CA . ASP B 1 131 ? 9.906 11.469 8.695 1 98.12 131 ASP B CA 1
ATOM 3035 C C . ASP B 1 131 ? 9.516 10.102 8.141 1 98.12 131 ASP B C 1
ATOM 3037 O O . ASP B 1 131 ? 9.656 9.086 8.828 1 98.12 131 ASP B O 1
ATOM 3041 N N . SER B 1 132 ? 9.047 10.117 6.867 1 98.12 132 SER B N 1
ATOM 3042 C CA . SER B 1 132 ? 8.727 8.844 6.242 1 98.12 132 SER B CA 1
ATOM 3043 C C . SER B 1 132 ? 9.969 7.984 6.055 1 98.12 132 SER B C 1
ATOM 3045 O O . SER B 1 132 ? 10.922 8.398 5.387 1 98.12 132 SER B O 1
ATOM 3047 N N . PRO B 1 133 ? 9.984 6.797 6.656 1 98.5 133 PRO B N 1
ATOM 3048 C CA . PRO B 1 133 ? 11.117 5.91 6.391 1 98.5 133 PRO B CA 1
ATOM 3049 C C . PRO B 1 133 ? 11.234 5.52 4.918 1 98.5 133 PRO B C 1
ATOM 3051 O O . PRO B 1 133 ? 10.227 5.176 4.285 1 98.5 133 PRO B O 1
ATOM 3054 N N . HIS B 1 134 ? 12.398 5.629 4.379 1 98.19 134 HIS B N 1
ATOM 3055 C CA . HIS B 1 134 ? 12.586 5.293 2.973 1 98.19 134 HIS B CA 1
ATOM 3056 C C . HIS B 1 134 ? 14.008 4.812 2.707 1 98.19 134 HIS B C 1
ATOM 3058 O O . HIS B 1 134 ? 14.875 4.906 3.582 1 98.19 134 HIS B O 1
ATOM 3064 N N . LEU B 1 135 ? 14.211 4.215 1.582 1 97.94 135 LEU B N 1
ATOM 3065 C CA . LEU B 1 135 ? 15.508 3.701 1.149 1 97.94 135 LEU B CA 1
ATOM 3066 C C . LEU B 1 135 ? 15.664 3.826 -0.362 1 97.94 135 LEU B C 1
ATOM 3068 O O . LEU B 1 135 ? 14.703 4.129 -1.068 1 97.94 135 LEU B O 1
ATOM 3072 N N . LYS B 1 136 ? 16.875 3.629 -0.772 1 96.44 136 LYS B N 1
ATOM 3073 C CA . LYS B 1 136 ? 17.172 3.645 -2.203 1 96.44 136 LYS B CA 1
ATOM 3074 C C . LYS B 1 136 ? 17.016 2.254 -2.811 1 96.44 136 LYS B C 1
ATOM 3076 O O . LYS B 1 136 ? 17.406 1.256 -2.197 1 96.44 136 LYS B O 1
ATOM 3081 N N . VAL B 1 137 ? 16.391 2.236 -3.986 1 94.94 137 VAL B N 1
ATOM 3082 C CA . VAL B 1 137 ? 16.188 0.992 -4.723 1 94.94 137 VAL B CA 1
ATOM 3083 C C . VAL B 1 137 ? 16.609 1.183 -6.18 1 94.94 137 VAL B C 1
ATOM 3085 O O . VAL B 1 137 ? 16.5 2.283 -6.723 1 94.94 137 VAL B O 1
ATOM 3088 N N . MET B 1 138 ? 17.094 0.051 -6.707 1 90.56 138 MET B N 1
ATOM 3089 C CA . MET B 1 138 ? 17.438 0.098 -8.125 1 90.56 138 MET B CA 1
ATOM 3090 C C . MET B 1 138 ? 16.188 -0.107 -8.984 1 90.56 138 MET B C 1
ATOM 3092 O O . MET B 1 138 ? 15.461 -1.083 -8.805 1 90.56 138 MET B O 1
ATOM 3096 N N . VAL B 1 139 ? 15.914 0.812 -9.883 1 86.44 139 VAL B N 1
ATOM 3097 C CA . VAL B 1 139 ? 14.875 0.707 -10.898 1 86.44 139 VAL B CA 1
ATOM 3098 C C . VAL B 1 139 ? 15.484 0.873 -12.281 1 86.44 139 VAL B C 1
ATOM 3100 O O . VAL B 1 139 ? 15.852 1.982 -12.68 1 86.44 139 VAL B O 1
ATOM 3103 N N . GLY B 1 140 ? 15.508 -0.242 -13.039 1 80.44 140 GLY B N 1
ATOM 3104 C CA . GLY B 1 140 ? 16.297 -0.192 -14.258 1 80.44 140 GLY B CA 1
ATOM 3105 C C . GLY B 1 140 ? 17.75 0.154 -14.008 1 80.44 140 GLY B C 1
ATOM 3106 O O . GLY B 1 140 ? 18.438 -0.523 -13.234 1 80.44 140 GLY B O 1
ATOM 3107 N N . LYS B 1 141 ? 18.188 1.215 -14.586 1 83.56 141 LYS B N 1
ATOM 3108 C CA . LYS B 1 141 ? 19.578 1.646 -14.438 1 83.56 141 LYS B CA 1
ATOM 3109 C C . LYS B 1 141 ? 19.703 2.791 -13.438 1 83.56 141 LYS B C 1
ATOM 3111 O O . LYS B 1 141 ? 20.797 3.256 -13.141 1 83.56 141 LYS B O 1
ATOM 3116 N N . GLY B 1 142 ? 18.594 3.17 -12.844 1 87.94 142 GLY B N 1
ATOM 3117 C CA . GLY B 1 142 ? 18.625 4.332 -11.969 1 87.94 142 GLY B CA 1
ATOM 3118 C C . GLY B 1 142 ? 18.25 4.008 -10.539 1 87.94 142 GLY B C 1
ATOM 3119 O O . GLY B 1 142 ? 17.609 2.984 -10.273 1 87.94 142 GLY B O 1
ATOM 3120 N N . LEU B 1 143 ? 18.719 4.895 -9.656 1 92.69 143 LEU B N 1
ATOM 3121 C CA . LEU B 1 143 ? 18.359 4.809 -8.242 1 92.69 143 LEU B CA 1
ATOM 3122 C C . LEU B 1 143 ? 17.109 5.629 -7.953 1 92.69 143 LEU B C 1
ATOM 3124 O O . LEU B 1 143 ? 16.953 6.746 -8.453 1 92.69 143 LEU B O 1
ATOM 3128 N N . ARG B 1 144 ? 16.203 5 -7.238 1 93.69 144 ARG B N 1
ATOM 3129 C CA . ARG B 1 144 ? 15 5.703 -6.801 1 93.69 144 ARG B CA 1
ATOM 3130 C C . ARG B 1 144 ? 14.766 5.516 -5.309 1 93.69 144 ARG B C 1
ATOM 3132 O O . ARG B 1 144 ? 15.188 4.508 -4.73 1 93.69 144 ARG B O 1
ATOM 3139 N N . SER B 1 145 ? 14.141 6.547 -4.719 1 96.38 145 SER B N 1
ATOM 3140 C CA . SER B 1 145 ? 13.734 6.422 -3.322 1 96.38 145 SER B CA 1
ATOM 3141 C C . SER B 1 145 ? 12.359 5.777 -3.203 1 96.38 145 SER B C 1
ATOM 3143 O O . SER B 1 145 ? 11.438 6.129 -3.943 1 96.38 145 SER B O 1
ATOM 3145 N N . ARG B 1 146 ? 12.312 4.773 -2.309 1 97.12 146 ARG B N 1
ATOM 3146 C CA . ARG B 1 146 ? 11.039 4.113 -2.029 1 97.12 146 ARG B CA 1
ATOM 3147 C C . ARG B 1 146 ? 10.789 4.023 -0.529 1 97.12 146 ARG B C 1
ATOM 3149 O O . ARG B 1 146 ? 11.727 3.928 0.261 1 97.12 146 ARG B O 1
ATOM 3156 N N . LEU B 1 147 ? 9.539 4.051 -0.21 1 98.44 147 LEU B N 1
ATOM 3157 C CA . LEU B 1 147 ? 9.141 3.916 1.188 1 98.44 147 LEU B CA 1
ATOM 3158 C C . LEU B 1 147 ? 9.539 2.549 1.735 1 98.44 147 LEU B C 1
ATOM 3160 O O . LEU B 1 147 ? 9.43 1.54 1.033 1 98.44 147 LEU B O 1
ATOM 3164 N N . ASP B 1 148 ? 10.008 2.568 2.965 1 98.75 148 ASP B N 1
ATOM 3165 C CA . ASP B 1 148 ? 10.367 1.36 3.699 1 98.75 148 ASP B CA 1
ATOM 3166 C C . ASP B 1 148 ? 9.172 0.819 4.484 1 98.75 148 ASP B C 1
ATOM 3168 O O . ASP B 1 148 ? 8.906 1.267 5.602 1 98.75 148 ASP B O 1
ATOM 3172 N N . ALA B 1 149 ? 8.531 -0.185 3.934 1 98.88 149 ALA B N 1
ATOM 3173 C CA . ALA B 1 149 ? 7.277 -0.692 4.492 1 98.88 149 ALA B CA 1
ATOM 3174 C C . ALA B 1 149 ? 7.473 -1.192 5.918 1 98.88 149 ALA B C 1
ATOM 3176 O O . ALA B 1 149 ? 6.707 -0.837 6.82 1 98.88 149 ALA B O 1
ATOM 3177 N N . LYS B 1 150 ? 8.414 -1.977 6.156 1 98.88 150 LYS B N 1
ATOM 3178 C CA . LYS B 1 150 ? 8.68 -2.566 7.465 1 98.88 150 LYS B CA 1
ATOM 3179 C C . LYS B 1 150 ? 8.906 -1.487 8.523 1 98.88 150 LYS B C 1
ATOM 3181 O O .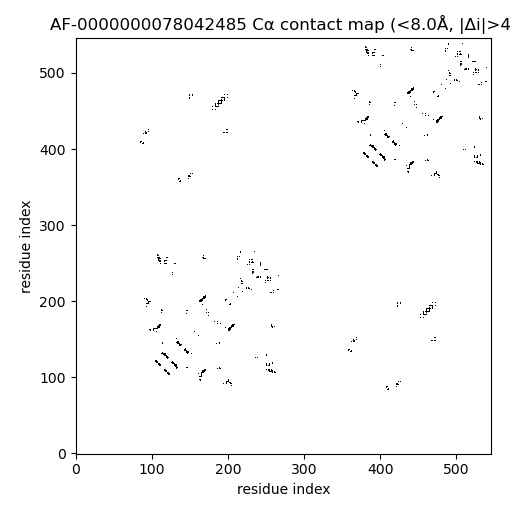 LYS B 1 150 ? 8.344 -1.561 9.617 1 98.88 150 LYS B O 1
ATOM 3186 N N . SER B 1 151 ? 9.688 -0.548 8.211 1 98.81 151 SER B N 1
ATOM 3187 C CA . SER B 1 151 ? 9.992 0.528 9.148 1 98.81 151 SER B CA 1
ATOM 3188 C C . SER B 1 151 ? 8.742 1.35 9.461 1 98.81 151 SER B C 1
ATOM 3190 O O . SER B 1 151 ? 8.578 1.827 10.586 1 98.81 151 SER B O 1
ATOM 3192 N N . ILE B 1 152 ? 7.926 1.545 8.461 1 98.88 152 ILE B N 1
ATOM 3193 C CA . ILE B 1 152 ? 6.688 2.285 8.688 1 98.88 152 ILE B CA 1
ATOM 3194 C C . ILE B 1 152 ? 5.781 1.502 9.633 1 98.88 152 ILE B C 1
ATOM 3196 O O . ILE B 1 152 ? 5.207 2.072 10.562 1 98.88 152 ILE B O 1
ATOM 3200 N N . VAL B 1 153 ? 5.664 0.234 9.383 1 98.88 153 VAL B N 1
ATOM 3201 C CA . VAL B 1 153 ? 4.855 -0.615 10.258 1 98.88 153 VAL B CA 1
ATOM 3202 C C . VAL B 1 153 ? 5.391 -0.547 11.688 1 98.88 153 VAL B C 1
ATOM 3204 O O . VAL B 1 153 ? 4.621 -0.373 12.633 1 98.88 153 VAL B O 1
ATOM 3207 N N . ASN B 1 154 ? 6.688 -0.66 11.828 1 98.69 154 ASN B N 1
ATOM 3208 C CA . ASN B 1 154 ? 7.305 -0.61 13.148 1 98.69 154 ASN B CA 1
ATOM 3209 C C . ASN B 1 154 ? 7.059 0.731 13.828 1 98.69 154 ASN B C 1
ATOM 3211 O O . ASN B 1 154 ? 6.789 0.78 15.031 1 98.69 154 ASN B O 1
ATOM 3215 N N . LEU B 1 155 ? 7.164 1.761 13.094 1 98.38 155 LEU B N 1
ATOM 3216 C CA . LEU B 1 155 ? 6.918 3.102 13.609 1 98.38 155 LEU B CA 1
ATOM 3217 C C . LEU B 1 155 ? 5.496 3.223 14.148 1 98.38 155 LEU B C 1
ATOM 3219 O O . LEU B 1 155 ? 5.293 3.682 15.273 1 98.38 155 LEU B O 1
ATOM 3223 N N . LEU B 1 156 ? 4.551 2.816 13.43 1 98.31 156 LEU B N 1
ATOM 3224 C CA . LEU B 1 156 ? 3.148 2.928 13.82 1 98.31 156 LEU B CA 1
ATOM 3225 C C . LEU B 1 156 ? 2.844 2.025 15.016 1 98.31 156 LEU B C 1
ATOM 3227 O O . LEU B 1 156 ? 2.111 2.418 15.922 1 98.31 156 LEU B O 1
ATOM 3231 N N . ARG B 1 157 ? 3.396 0.88 15.023 1 97.31 157 ARG B N 1
ATOM 3232 C CA . ARG B 1 157 ? 3.18 -0.038 16.141 1 97.31 157 ARG B CA 1
ATOM 3233 C C . ARG B 1 157 ? 3.795 0.507 17.422 1 97.31 157 ARG B C 1
ATOM 3235 O O . ARG B 1 157 ? 3.201 0.397 18.5 1 97.31 157 ARG B O 1
ATOM 3242 N N . SER B 1 158 ? 4.953 1.043 17.297 1 96.88 158 SER B N 1
ATOM 3243 C CA . SER B 1 158 ? 5.66 1.559 18.469 1 96.88 158 SER B CA 1
ATOM 3244 C C . SER B 1 158 ? 4.973 2.805 19.031 1 96.88 158 SER B C 1
ATOM 3246 O O . SER B 1 158 ? 5.156 3.154 20.188 1 96.88 158 SER B O 1
ATOM 3248 N N . SER B 1 159 ? 4.184 3.473 18.203 1 95.5 159 SER B N 1
ATOM 3249 C CA . SER B 1 159 ? 3.512 4.703 18.609 1 95.5 159 SER B CA 1
ATOM 3250 C C . SER B 1 159 ? 2.279 4.402 19.453 1 95.5 159 SER B C 1
ATOM 3252 O O . SER B 1 159 ? 1.731 5.293 20.109 1 95.5 159 SER B O 1
ATOM 3254 N N . GLU B 1 160 ? 1.78 3.195 19.469 1 93 160 GLU B N 1
ATOM 3255 C CA . GLU B 1 160 ? 0.671 2.701 20.266 1 93 160 GLU B CA 1
ATOM 3256 C C . GLU B 1 160 ? -0.594 3.521 20.031 1 93 160 GLU B C 1
ATOM 3258 O O . GLU B 1 160 ? -1.318 3.844 20.984 1 93 160 GLU B O 1
ATOM 3263 N N . VAL B 1 161 ? -0.696 3.986 18.812 1 95.44 161 VAL B N 1
ATOM 3264 C CA . VAL B 1 161 ? -1.94 4.645 18.438 1 95.44 161 VAL B CA 1
ATOM 3265 C C . VAL B 1 161 ? -3.092 3.643 18.469 1 95.44 161 VAL B C 1
ATOM 3267 O O . VAL B 1 161 ? -2.971 2.531 17.953 1 95.44 161 VAL B O 1
ATOM 3270 N N . PRO B 1 162 ? -4.191 3.992 19.062 1 95.38 162 PRO B N 1
ATOM 3271 C CA . PRO B 1 162 ? -5.297 3.041 19.203 1 95.38 162 PRO B CA 1
ATOM 3272 C C . PRO B 1 162 ? -5.891 2.639 17.844 1 95.38 162 PRO B C 1
ATOM 3274 O O . PRO B 1 162 ? -6 3.471 16.938 1 95.38 162 PRO B O 1
ATOM 3277 N N . VAL B 1 163 ? -6.301 1.383 17.766 1 95.38 163 VAL B N 1
ATOM 3278 C CA . VAL B 1 163 ? -7.082 0.899 16.641 1 95.38 163 VAL B CA 1
ATOM 3279 C C . VAL B 1 163 ? -8.352 1.736 16.484 1 95.38 163 VAL B C 1
ATOM 3281 O O . VAL B 1 163 ? -8.961 2.133 17.484 1 95.38 163 VAL B O 1
ATOM 3284 N N . GLY B 1 164 ? -8.773 1.965 15.305 1 95.38 164 GLY B N 1
ATOM 3285 C CA . GLY B 1 164 ? -9.961 2.758 15.062 1 95.38 164 GLY B CA 1
ATOM 3286 C C . GLY B 1 164 ? -9.664 4.23 14.836 1 95.38 164 GLY B C 1
ATOM 3287 O O . GLY B 1 164 ? -10.531 4.977 14.375 1 95.38 164 GLY B O 1
ATOM 3288 N N . THR B 1 165 ? -8.43 4.668 15.156 1 96.75 165 THR B N 1
ATOM 3289 C CA . THR B 1 165 ? -8.039 6.055 14.938 1 96.75 165 THR B CA 1
ATOM 3290 C C . THR B 1 165 ? -8.156 6.43 13.469 1 96.75 165 THR B C 1
ATOM 3292 O O . THR B 1 165 ? -7.898 5.605 12.586 1 96.75 165 THR B O 1
ATOM 3295 N N . THR B 1 166 ? -8.539 7.664 13.227 1 97.38 166 THR B N 1
ATOM 3296 C CA . THR B 1 166 ? -8.641 8.141 11.852 1 97.38 166 THR B CA 1
ATOM 3297 C C . THR B 1 166 ? -7.309 8.727 11.383 1 97.38 166 THR B C 1
ATOM 3299 O O . THR B 1 166 ? -6.68 9.508 12.094 1 97.38 166 THR B O 1
ATOM 3302 N N . ALA B 1 167 ? -6.891 8.258 10.273 1 98.56 167 ALA B N 1
ATOM 3303 C CA . ALA B 1 167 ? -5.703 8.789 9.602 1 98.56 167 ALA B CA 1
ATOM 3304 C C . ALA B 1 167 ? -6.086 9.609 8.375 1 98.56 167 ALA B C 1
ATOM 3306 O O . ALA B 1 167 ? -6.633 9.078 7.41 1 98.56 167 ALA B O 1
ATOM 3307 N N . PHE B 1 168 ? -5.824 10.891 8.414 1 98.75 168 PHE B N 1
ATOM 3308 C CA . PHE B 1 168 ? -5.992 11.758 7.254 1 98.75 168 PHE B CA 1
ATOM 3309 C C . PHE B 1 168 ? -4.734 11.75 6.391 1 98.75 168 PHE B C 1
ATOM 3311 O O . PHE B 1 168 ? -3.633 11.984 6.887 1 98.75 168 PHE B O 1
ATOM 3318 N N . ILE B 1 169 ? -4.891 11.422 5.133 1 98.81 169 ILE B N 1
ATOM 3319 C CA . ILE B 1 169 ? -3.752 11.336 4.223 1 98.81 169 ILE B CA 1
ATOM 3320 C C . ILE B 1 169 ? -3.971 12.266 3.031 1 98.81 169 ILE B C 1
ATOM 3322 O O . ILE B 1 169 ? -5.074 12.336 2.49 1 98.81 169 ILE B O 1
ATOM 3326 N N . GLU B 1 170 ? -2.918 13.039 2.723 1 97.62 170 GLU B N 1
ATOM 3327 C CA . GLU B 1 170 ? -3.055 13.867 1.526 1 97.62 170 GLU B CA 1
ATOM 3328 C C . GLU B 1 170 ? -3.264 13.008 0.282 1 97.62 170 GLU B C 1
ATOM 3330 O O . GLU B 1 170 ? -2.5 12.078 0.029 1 97.62 170 GLU B O 1
ATOM 3335 N N . GLN B 1 171 ? -4.254 13.312 -0.404 1 95.62 171 GLN B N 1
ATOM 3336 C CA . GLN B 1 171 ? -4.535 12.578 -1.633 1 95.62 171 GLN B CA 1
ATOM 3337 C C . GLN B 1 171 ? -3.422 12.766 -2.656 1 95.62 171 GLN B C 1
ATOM 3339 O O . GLN B 1 171 ? -2.941 13.883 -2.859 1 95.62 171 GLN B O 1
ATOM 3344 N N . SER B 1 172 ? -3 11.602 -3.186 1 88 172 SER B N 1
ATOM 3345 C CA . SER B 1 172 ? -1.972 11.641 -4.219 1 88 172 SER B CA 1
ATOM 3346 C C . SER B 1 172 ? -2.529 12.172 -5.535 1 88 172 SER B C 1
ATOM 3348 O O . SER B 1 172 ? -3.473 11.609 -6.094 1 88 172 SER B O 1
ATOM 3350 N N . SER B 1 173 ? -2.115 13.281 -6 1 83.5 173 SER B N 1
ATOM 3351 C CA . SER B 1 173 ? -2.455 13.875 -7.285 1 83.5 173 SER B CA 1
ATOM 3352 C C . SER B 1 173 ? -1.201 14.188 -8.102 1 83.5 173 SER B C 1
ATOM 3354 O O . SER B 1 173 ? -0.687 15.305 -8.055 1 83.5 173 SER B O 1
ATOM 3356 N N . PRO B 1 174 ? -0.805 13.195 -8.836 1 85.62 174 PRO B N 1
ATOM 3357 C CA . PRO B 1 174 ? 0.441 13.445 -9.562 1 85.62 174 PRO B CA 1
ATOM 3358 C C . PRO B 1 174 ? 0.339 14.641 -10.516 1 85.62 174 PRO B C 1
ATOM 3360 O O . PRO B 1 174 ? -0.727 14.891 -11.078 1 85.62 174 PRO B O 1
ATOM 3363 N N . TYR B 1 175 ? 1.405 15.305 -10.641 1 85.12 175 TYR B N 1
ATOM 3364 C CA . TYR B 1 175 ? 1.466 16.438 -11.555 1 85.12 175 TYR B CA 1
ATOM 3365 C C . TYR B 1 175 ? 1.481 15.969 -13 1 85.12 175 TYR B C 1
ATOM 3367 O O . TYR B 1 175 ? 2.244 15.07 -13.359 1 85.12 175 TYR B O 1
ATOM 3375 N N . PRO B 1 176 ? 0.73 16.562 -13.773 1 86.81 176 PRO B N 1
ATOM 3376 C CA . PRO B 1 176 ? 0.618 16.125 -15.164 1 86.81 176 PRO B CA 1
ATOM 3377 C C . PRO B 1 176 ? 1.953 16.172 -15.906 1 86.81 176 PRO B C 1
ATOM 3379 O O . PRO B 1 176 ? 2.178 15.367 -16.812 1 86.81 176 PRO B O 1
ATOM 3382 N N . GLN B 1 177 ? 2.846 17.016 -15.5 1 89.94 177 GLN B N 1
ATOM 3383 C CA . GLN B 1 177 ? 4.105 17.172 -16.219 1 89.94 177 GLN B CA 1
ATOM 3384 C C . GLN B 1 177 ? 5.137 16.156 -15.742 1 89.94 177 GLN B C 1
ATOM 3386 O O . GLN B 1 177 ? 6.176 15.977 -16.375 1 89.94 177 GLN B O 1
ATOM 3391 N N . ASP B 1 178 ? 4.816 15.492 -14.719 1 90.31 178 ASP B N 1
ATOM 3392 C CA . ASP B 1 178 ? 5.727 14.461 -14.227 1 90.31 178 ASP B CA 1
ATOM 3393 C C . ASP B 1 178 ? 5.777 13.273 -15.188 1 90.31 178 ASP B C 1
ATOM 3395 O O . ASP B 1 178 ? 4.816 13.008 -15.906 1 90.31 178 ASP B O 1
ATOM 3399 N N . GLY B 1 179 ? 6.895 12.617 -15.203 1 91.38 179 GLY B N 1
ATOM 3400 C CA . GLY B 1 179 ? 7.043 11.43 -16.031 1 91.38 179 GLY B CA 1
ATOM 3401 C C . GLY B 1 179 ? 6.27 10.234 -15.5 1 91.38 179 GLY B C 1
ATOM 3402 O O . GLY B 1 179 ? 5.797 10.25 -14.367 1 91.38 179 GLY B O 1
ATOM 3403 N N . LYS B 1 180 ? 6.129 9.25 -16.312 1 91.75 180 LYS B N 1
ATOM 3404 C CA . LYS B 1 180 ? 5.383 8.039 -15.992 1 91.75 180 LYS B CA 1
ATOM 3405 C C . LYS B 1 180 ? 5.953 7.359 -14.75 1 91.75 180 LYS B C 1
ATOM 3407 O O . LYS B 1 180 ? 5.199 6.855 -13.914 1 91.75 180 LYS B O 1
ATOM 3412 N N . GLN B 1 181 ? 7.266 7.387 -14.648 1 91.19 181 GLN B N 1
ATOM 3413 C CA . GLN B 1 181 ? 7.902 6.781 -13.484 1 91.19 181 GLN B CA 1
ATOM 3414 C C . GLN B 1 181 ? 7.527 7.527 -12.203 1 91.19 181 GLN B C 1
ATOM 3416 O O . GLN B 1 181 ? 7.387 6.914 -11.141 1 91.19 181 GLN B O 1
ATOM 3421 N N . GLY B 1 182 ? 7.473 8.844 -12.336 1 92.44 182 GLY B N 1
ATOM 3422 C CA . GLY B 1 182 ? 7.008 9.641 -11.219 1 92.44 182 GLY B CA 1
ATOM 3423 C C . GLY B 1 182 ? 5.582 9.32 -10.812 1 92.44 182 GLY B C 1
ATOM 3424 O O . GLY B 1 182 ? 5.27 9.25 -9.617 1 92.44 182 GLY B O 1
ATOM 3425 N N . TRP B 1 183 ? 4.73 9.125 -11.828 1 95.06 183 TRP B N 1
ATOM 3426 C CA . TRP B 1 183 ? 3.344 8.758 -11.562 1 95.06 183 TRP B CA 1
ATOM 3427 C C . TRP B 1 183 ? 3.266 7.406 -10.859 1 95.06 183 TRP B C 1
ATOM 3429 O O . TRP B 1 183 ? 2.553 7.258 -9.859 1 95.06 183 TRP B O 1
ATOM 3439 N N . TRP B 1 184 ? 4.004 6.461 -11.344 1 95.81 184 TRP B N 1
ATOM 3440 C CA . TRP B 1 184 ? 4.035 5.145 -10.719 1 95.81 184 TRP B CA 1
ATOM 3441 C C . TRP B 1 184 ? 4.504 5.242 -9.266 1 95.81 184 TRP B C 1
ATOM 3443 O O . TRP B 1 184 ? 3.885 4.672 -8.367 1 95.81 184 TRP B O 1
ATOM 3453 N N . GLY B 1 185 ? 5.59 5.953 -9.055 1 95.38 185 GLY B N 1
ATOM 3454 C CA . GLY B 1 185 ? 6.137 6.102 -7.719 1 95.38 185 GLY B CA 1
ATOM 3455 C C . GLY B 1 185 ? 5.168 6.754 -6.75 1 95.38 185 GLY B C 1
ATOM 3456 O O . GLY B 1 185 ? 5.078 6.352 -5.59 1 95.38 185 GLY B O 1
ATOM 3457 N N . GLY B 1 186 ? 4.508 7.762 -7.238 1 95.75 186 GLY B N 1
ATOM 3458 C CA . GLY B 1 186 ? 3.488 8.406 -6.426 1 95.75 186 GLY B CA 1
ATOM 3459 C C . GLY B 1 186 ? 2.357 7.469 -6.039 1 95.75 186 GLY B C 1
ATOM 3460 O O . GLY B 1 186 ? 1.946 7.434 -4.875 1 95.75 186 GLY B O 1
ATOM 3461 N N . GLY B 1 187 ? 1.876 6.77 -7.016 1 96.94 187 GLY B N 1
ATOM 3462 C CA . GLY B 1 187 ? 0.854 5.773 -6.734 1 96.94 187 GLY B CA 1
ATOM 3463 C C . GLY B 1 187 ? 1.316 4.703 -5.766 1 96.94 187 GLY B C 1
ATOM 3464 O O . GLY B 1 187 ? 0.592 4.348 -4.832 1 96.94 187 GLY B O 1
ATOM 3465 N N . PHE B 1 188 ? 2.518 4.242 -5.988 1 97.62 188 PHE B N 1
ATOM 3466 C CA . PHE B 1 188 ? 3.096 3.199 -5.148 1 97.62 188 PHE B CA 1
ATOM 3467 C C . PHE B 1 188 ? 3.135 3.637 -3.691 1 97.62 188 PHE B C 1
ATOM 3469 O O . PHE B 1 188 ? 2.664 2.918 -2.807 1 97.62 188 PHE B O 1
ATOM 3476 N N . GLY B 1 189 ? 3.691 4.773 -3.443 1 98.12 189 GLY B N 1
ATOM 3477 C CA . GLY B 1 189 ? 3.791 5.273 -2.082 1 98.12 189 GLY B CA 1
ATOM 3478 C C . GLY B 1 189 ? 2.441 5.5 -1.429 1 98.12 189 GLY B C 1
ATOM 3479 O O . GLY B 1 189 ? 2.236 5.125 -0.272 1 98.12 189 GLY B O 1
ATOM 3480 N N . TYR B 1 190 ? 1.543 6.09 -2.18 1 98.56 190 TYR B N 1
ATOM 3481 C CA . TYR B 1 190 ? 0.193 6.352 -1.696 1 98.56 190 TYR B CA 1
ATOM 3482 C C . TYR B 1 190 ? -0.516 5.055 -1.325 1 98.56 190 TYR B C 1
ATOM 3484 O O . TYR B 1 190 ? -1.11 4.953 -0.25 1 98.56 190 TYR B O 1
ATOM 3492 N N . GLY B 1 191 ? -0.448 4.062 -2.164 1 98.62 191 GLY B N 1
ATOM 3493 C CA . GLY B 1 191 ? -1.023 2.754 -1.888 1 98.62 191 GLY B CA 1
ATOM 3494 C C . GLY B 1 191 ? -0.394 2.066 -0.691 1 98.62 191 GLY B C 1
ATOM 3495 O O . GLY B 1 191 ? -1.094 1.459 0.121 1 98.62 191 GLY B O 1
ATOM 3496 N N . LEU B 1 192 ? 0.908 2.145 -0.61 1 98.88 192 LEU B N 1
ATOM 3497 C CA . LEU B 1 192 ? 1.636 1.515 0.487 1 98.88 192 LEU B CA 1
ATOM 3498 C C . LEU B 1 192 ? 1.169 2.061 1.832 1 98.88 192 LEU B C 1
ATOM 3500 O O . LEU B 1 192 ? 0.877 1.292 2.752 1 98.88 192 LEU B O 1
ATOM 3504 N N . TRP B 1 193 ? 1.015 3.361 1.937 1 98.94 193 TRP B N 1
ATOM 3505 C CA . TRP B 1 193 ? 0.533 4 3.156 1 98.94 193 TRP B CA 1
ATOM 3506 C C . TRP B 1 193 ? -0.872 3.52 3.506 1 98.94 193 TRP B C 1
ATOM 3508 O O . TRP B 1 193 ? -1.132 3.109 4.641 1 98.94 193 TRP B O 1
ATOM 3518 N N . ILE B 1 194 ? -1.738 3.553 2.551 1 98.94 194 ILE B N 1
ATOM 3519 C CA . ILE B 1 194 ? -3.127 3.17 2.785 1 98.94 194 ILE B CA 1
ATOM 3520 C C . ILE B 1 194 ? -3.191 1.71 3.229 1 98.94 194 ILE B C 1
ATOM 3522 O O . ILE B 1 194 ? -3.881 1.378 4.195 1 98.94 194 ILE B O 1
ATOM 3526 N N . GLY B 1 195 ? -2.473 0.885 2.504 1 98.94 195 GLY B N 1
ATOM 3527 C CA . GLY B 1 195 ? -2.455 -0.523 2.867 1 98.94 195 GLY B CA 1
ATOM 3528 C C . GLY B 1 195 ? -2.008 -0.764 4.297 1 98.94 195 GLY B C 1
ATOM 3529 O O . GLY B 1 195 ? -2.652 -1.509 5.039 1 98.94 195 GLY B O 1
ATOM 3530 N N . ILE B 1 196 ? -0.913 -0.127 4.68 1 98.94 196 ILE B N 1
ATOM 3531 C CA . ILE B 1 196 ? -0.362 -0.301 6.02 1 98.94 196 ILE B CA 1
ATOM 3532 C C . ILE B 1 196 ? -1.354 0.222 7.059 1 98.94 196 ILE B C 1
ATOM 3534 O O . ILE B 1 196 ? -1.646 -0.458 8.047 1 98.94 196 ILE B O 1
ATOM 3538 N N . LEU B 1 197 ? -1.915 1.401 6.828 1 98.94 197 LEU B N 1
ATOM 3539 C CA . LEU B 1 197 ? -2.805 2.045 7.789 1 98.94 197 LEU B CA 1
ATOM 3540 C C . LEU B 1 197 ? -4.07 1.22 7.996 1 98.94 197 LEU B C 1
ATOM 3542 O O . LEU B 1 197 ? -4.457 0.94 9.133 1 98.94 197 LEU B O 1
ATOM 3546 N N . VAL B 1 198 ? -4.68 0.776 6.918 1 98.94 198 VAL B N 1
ATOM 3547 C CA . VAL B 1 198 ? -5.914 0.003 7.023 1 98.94 198 VAL B CA 1
ATOM 3548 C C . VAL B 1 198 ? -5.625 -1.34 7.688 1 98.94 198 VAL B C 1
ATOM 3550 O O . VAL B 1 198 ? -6.391 -1.791 8.547 1 98.94 198 VAL B O 1
ATOM 3553 N N . ALA B 1 199 ? -4.559 -1.943 7.344 1 98.88 199 ALA B N 1
ATOM 3554 C CA . ALA B 1 199 ? -4.211 -3.25 7.895 1 98.88 199 ALA B CA 1
ATOM 3555 C C . ALA B 1 199 ? -3.957 -3.158 9.398 1 98.88 199 ALA B C 1
ATOM 3557 O O . ALA B 1 199 ? -4.223 -4.109 10.133 1 98.88 199 ALA B O 1
ATOM 3558 N N . LEU B 1 200 ? -3.43 -2.039 9.844 1 98.5 200 LEU B N 1
ATOM 3559 C CA . LEU B 1 200 ? -3.125 -1.858 11.258 1 98.5 200 LEU B CA 1
ATOM 3560 C C . LEU B 1 200 ? -4.363 -1.404 12.023 1 98.5 200 LEU B C 1
ATOM 3562 O O . LEU B 1 200 ? -4.309 -1.221 13.242 1 98.5 200 LEU B O 1
ATOM 3566 N N . GLY B 1 201 ? -5.453 -1.193 11.344 1 97.62 201 GLY B N 1
ATOM 3567 C CA . GLY B 1 201 ? -6.723 -0.937 12.016 1 97.62 201 GLY B CA 1
ATOM 3568 C C . GLY B 1 201 ? -7.082 0.536 12.062 1 97.62 201 GLY B C 1
ATOM 3569 O O . GLY B 1 201 ? -7.836 0.966 12.938 1 97.62 201 GLY B O 1
ATOM 3570 N N . PHE B 1 202 ? -6.527 1.315 11.219 1 97.94 202 PHE B N 1
ATOM 3571 C CA . PHE B 1 202 ? -6.898 2.725 11.141 1 97.94 202 PHE B CA 1
ATOM 3572 C C . PHE B 1 202 ? -7.926 2.957 10.047 1 97.94 202 PHE B C 1
ATOM 3574 O O . PHE B 1 202 ? -8.023 2.166 9.102 1 97.94 202 PHE B O 1
ATOM 3581 N N . THR B 1 203 ? -8.734 3.957 10.242 1 97.88 203 THR B N 1
ATOM 3582 C CA . THR B 1 203 ? -9.609 4.449 9.18 1 97.88 203 THR B CA 1
ATOM 3583 C C . THR B 1 203 ? -8.938 5.57 8.398 1 97.88 203 THR B C 1
ATOM 3585 O O . THR B 1 203 ? -8.516 6.578 8.977 1 97.88 203 THR B O 1
ATOM 3588 N N . VAL B 1 204 ? -8.844 5.395 7.098 1 98.75 204 VAL B N 1
ATOM 3589 C CA . VAL B 1 204 ? -8.094 6.344 6.285 1 98.75 204 VAL B CA 1
ATOM 3590 C C . VAL B 1 204 ? -9.055 7.285 5.562 1 98.75 204 VAL B C 1
ATOM 3592 O O . VAL B 1 204 ? -10.031 6.832 4.957 1 98.75 204 VAL B O 1
ATOM 3595 N N . VAL B 1 205 ? -8.773 8.539 5.617 1 98.44 205 VAL B N 1
ATOM 3596 C CA . VAL B 1 205 ? -9.547 9.555 4.918 1 98.44 205 VAL B CA 1
ATOM 3597 C C . VAL B 1 205 ? -8.633 10.359 3.998 1 98.44 205 VAL B C 1
ATOM 3599 O O . VAL B 1 205 ? -7.844 11.188 4.465 1 98.44 205 VAL B O 1
ATOM 3602 N N . PRO B 1 206 ? -8.711 10.109 2.703 1 97.88 206 PRO B N 1
ATOM 3603 C CA . PRO B 1 206 ? -7.945 10.945 1.771 1 97.88 206 PRO B CA 1
ATOM 3604 C C . PRO B 1 206 ? -8.43 12.391 1.735 1 97.88 206 PRO B C 1
ATOM 3606 O O . PRO B 1 206 ? -9.641 12.641 1.669 1 97.88 206 PRO B O 1
ATOM 3609 N N . VAL B 1 207 ? -7.508 13.305 1.764 1 97.5 207 VAL B N 1
ATOM 3610 C CA . VAL B 1 207 ? -7.84 14.727 1.766 1 97.5 207 VAL B CA 1
ATOM 3611 C C . VAL B 1 207 ? -7.086 15.438 0.644 1 97.5 207 VAL B C 1
ATOM 3613 O O . VAL B 1 207 ? -5.852 15.43 0.616 1 97.5 207 VAL B O 1
ATOM 3616 N N . PRO B 1 208 ? -7.801 16.016 -0.253 1 94.56 208 PRO B N 1
ATOM 3617 C CA . PRO B 1 208 ? -7.109 16.828 -1.248 1 94.56 208 PRO B CA 1
ATOM 3618 C C . PRO B 1 208 ? -6.285 17.953 -0.618 1 94.56 208 PRO B C 1
ATOM 3620 O O . PRO B 1 208 ? -6.707 18.547 0.375 1 94.56 208 PRO B O 1
ATOM 3623 N N . SER B 1 209 ? -5.176 18.25 -1.256 1 94 209 SER B N 1
ATOM 3624 C CA . SER B 1 209 ? -4.301 19.297 -0.735 1 94 209 SER B CA 1
ATOM 3625 C C . SER B 1 209 ? -5.012 20.641 -0.702 1 94 209 SER B C 1
ATOM 3627 O O . SER B 1 209 ? -4.82 21.422 0.226 1 94 209 SER B O 1
ATOM 3629 N N . SER B 1 210 ? -5.871 20.875 -1.68 1 92.81 210 SER B N 1
ATOM 3630 C CA . SER B 1 210 ? -6.574 22.156 -1.761 1 92.81 210 SER B CA 1
ATOM 3631 C C . SER B 1 210 ? -7.484 22.359 -0.556 1 92.81 210 SER B C 1
ATOM 3633 O O . SER B 1 210 ? -7.656 23.5 -0.086 1 92.81 210 SER B O 1
ATOM 3635 N N . LEU B 1 211 ? -8.047 21.297 -0.033 1 94.31 211 LEU B N 1
ATOM 3636 C CA . LEU B 1 211 ? -9 21.406 1.062 1 94.31 211 LEU B CA 1
ATOM 3637 C C . LEU B 1 211 ? -8.305 21.812 2.355 1 94.31 211 LEU B C 1
ATOM 3639 O O . LEU B 1 211 ? -8.703 22.781 2.998 1 94.31 211 LEU B O 1
ATOM 3643 N N . TRP B 1 212 ? -7.227 21.094 2.764 1 94.94 212 TRP B N 1
ATOM 3644 C CA . TRP B 1 212 ? -6.613 21.406 4.047 1 94.94 212 TRP B CA 1
ATOM 3645 C C . TRP B 1 212 ? -5.793 22.688 3.959 1 94.94 212 TRP B C 1
ATOM 3647 O O . TRP B 1 212 ? -5.688 23.438 4.938 1 94.94 212 TRP B O 1
ATOM 3657 N N . LYS B 1 213 ? -5.242 23.016 2.846 1 94.31 213 LYS B N 1
ATOM 3658 C CA . LYS B 1 213 ? -4.52 24.266 2.686 1 94.31 213 LYS B CA 1
ATOM 3659 C C . LYS B 1 213 ? -5.461 25.469 2.795 1 94.31 213 LYS B C 1
ATOM 3661 O O . LYS B 1 213 ? -5.121 26.469 3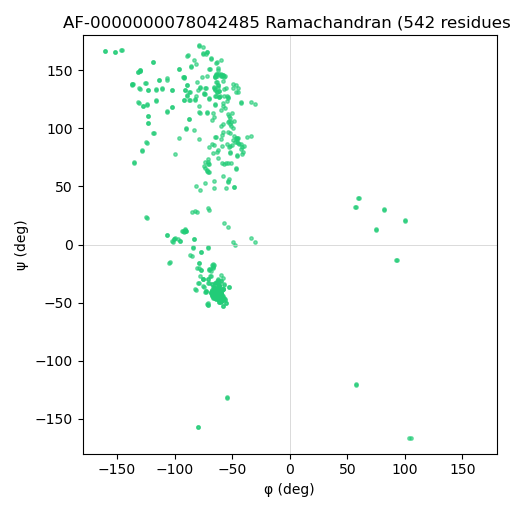.416 1 94.31 213 LYS B O 1
ATOM 3666 N N . ARG B 1 214 ? -6.613 25.359 2.145 1 93.62 214 ARG B N 1
ATOM 3667 C CA . ARG B 1 214 ? -7.609 26.422 2.25 1 93.62 214 ARG B CA 1
ATOM 3668 C C . ARG B 1 214 ? -8.102 26.562 3.686 1 93.62 214 ARG B C 1
ATOM 3670 O O . ARG B 1 214 ? -8.352 27.672 4.152 1 93.62 214 ARG B O 1
ATOM 3677 N N . TYR B 1 215 ? -8.289 25.453 4.316 1 94.75 215 TYR B N 1
ATOM 3678 C CA . TYR B 1 215 ? -8.727 25.453 5.711 1 94.75 215 TYR B CA 1
ATOM 3679 C C . TYR B 1 215 ? -7.82 26.328 6.57 1 94.75 215 TYR B C 1
ATOM 3681 O O . TYR B 1 215 ? -8.297 27.062 7.434 1 94.75 215 TYR B O 1
ATOM 3689 N N . PHE B 1 216 ? -6.531 26.359 6.301 1 94.75 216 PHE B N 1
ATOM 3690 C CA . PHE B 1 216 ? -5.574 27.125 7.082 1 94.75 216 PHE B CA 1
ATOM 3691 C C . PHE B 1 216 ? -5.219 28.438 6.375 1 94.75 216 PHE B C 1
ATOM 3693 O O . PHE B 1 216 ? -4.258 29.109 6.75 1 94.75 216 PHE B O 1
ATOM 3700 N N . LYS B 1 217 ? -5.883 28.75 5.219 1 91.94 217 LYS B N 1
ATOM 3701 C CA . LYS B 1 217 ? -5.73 29.984 4.461 1 91.94 217 LYS B CA 1
ATOM 3702 C C . LYS B 1 217 ? -4.289 30.172 3.992 1 91.94 217 LYS B C 1
ATOM 3704 O O . LYS B 1 217 ? -3.721 31.25 4.125 1 91.94 217 LYS B O 1
ATOM 3709 N N . LEU B 1 218 ? -3.76 28.969 3.584 1 92.69 218 LEU B N 1
ATOM 3710 C CA . LEU B 1 218 ? -2.406 29.047 3.049 1 92.69 218 LEU B CA 1
ATOM 3711 C C . LEU B 1 218 ? -2.416 29.578 1.62 1 92.69 218 LEU B C 1
ATOM 3713 O O . LEU B 1 218 ? -3.293 29.234 0.827 1 92.69 218 LEU B O 1
ATOM 3717 N N . PRO B 1 219 ? -1.522 30.484 1.409 1 84.5 219 PRO B N 1
ATOM 3718 C CA . PRO B 1 219 ? -1.474 31.016 0.041 1 84.5 219 PRO B CA 1
ATOM 3719 C C . PRO B 1 219 ? -1.097 29.938 -0.983 1 84.5 219 PRO B C 1
ATOM 3721 O O . PRO B 1 219 ? -0.414 28.969 -0.645 1 84.5 219 PRO B O 1
ATOM 3724 N N . GLY B 1 220 ? -1.66 30.031 -2.129 1 76.38 220 GLY B N 1
ATOM 3725 C CA . GLY B 1 220 ? -1.287 29.141 -3.221 1 76.38 220 GLY B CA 1
ATOM 3726 C C . GLY B 1 220 ? 0.052 29.5 -3.842 1 76.38 220 GLY B C 1
ATOM 3727 O O . GLY B 1 220 ? 0.66 30.516 -3.488 1 76.38 220 GLY B O 1
ATOM 3728 N N . GLY B 1 221 ? 0.651 28.625 -4.602 1 71.38 221 GLY B N 1
ATOM 3729 C CA . GLY B 1 221 ? 1.849 28.938 -5.367 1 71.38 221 GLY B CA 1
ATOM 3730 C C . GLY B 1 221 ? 3.109 28.344 -4.77 1 71.38 221 GLY B C 1
ATOM 3731 O O . GLY B 1 221 ? 3.039 27.422 -3.941 1 71.38 221 GLY B O 1
ATOM 3732 N N . HIS B 1 222 ? 4.25 28.797 -5.238 1 69.12 222 HIS B N 1
ATOM 3733 C CA . HIS B 1 222 ? 5.562 28.234 -4.938 1 69.12 222 HIS B CA 1
ATOM 3734 C C . HIS B 1 222 ? 5.926 28.453 -3.469 1 69.12 222 HIS B C 1
ATOM 3736 O O . HIS B 1 222 ? 6.766 27.734 -2.924 1 69.12 222 HIS B O 1
ATOM 3742 N N . LEU B 1 223 ? 5.277 29.359 -2.785 1 69.06 223 LEU B N 1
ATOM 3743 C CA . LEU B 1 223 ? 5.629 29.703 -1.41 1 69.06 223 LEU B CA 1
ATOM 3744 C C . LEU B 1 223 ? 4.832 28.859 -0.424 1 69.06 223 LEU B C 1
ATOM 3746 O O . LEU B 1 223 ? 5.027 28.953 0.789 1 69.06 223 LEU B O 1
ATOM 3750 N N . ASN B 1 224 ? 4.215 27.922 -0.883 1 82.75 224 ASN B N 1
ATOM 3751 C CA . ASN B 1 224 ? 3.275 27.141 -0.075 1 82.75 224 ASN B CA 1
ATOM 3752 C C . ASN B 1 224 ? 3.996 26.328 0.988 1 82.75 224 ASN B C 1
ATOM 3754 O O . ASN B 1 224 ? 3.529 26.219 2.123 1 82.75 224 ASN B O 1
ATOM 3758 N N . LYS B 1 225 ? 5.242 25.984 0.72 1 87.5 225 LYS B N 1
ATOM 3759 C CA . LYS B 1 225 ? 5.961 25.125 1.657 1 87.5 225 LYS B CA 1
ATOM 3760 C C . LYS B 1 225 ? 6.473 25.922 2.852 1 87.5 225 LYS B C 1
ATOM 3762 O O . LYS B 1 225 ? 6.449 25.438 3.984 1 87.5 225 LYS B O 1
ATOM 3767 N N . ASP B 1 226 ? 6.812 27.141 2.604 1 91.81 226 ASP B N 1
ATOM 3768 C CA . ASP B 1 226 ? 7.262 28.016 3.688 1 91.81 226 ASP B CA 1
ATOM 3769 C C . ASP B 1 226 ? 6.09 28.422 4.586 1 91.81 226 ASP B C 1
ATOM 3771 O O . ASP B 1 226 ? 6.227 28.453 5.812 1 91.81 226 ASP B O 1
ATOM 3775 N N . TYR B 1 227 ? 5.051 28.672 3.99 1 92.25 227 TYR B N 1
ATOM 3776 C CA . TYR B 1 227 ? 3.865 29.047 4.754 1 92.25 227 TYR B CA 1
ATOM 3777 C C . TYR B 1 227 ? 3.344 27.875 5.574 1 92.25 227 TYR B C 1
ATOM 3779 O O . TYR B 1 227 ? 2.848 28.062 6.688 1 92.25 227 TYR B O 1
ATOM 3787 N N . SER B 1 228 ? 3.51 26.688 4.996 1 93.88 228 SER B N 1
ATOM 3788 C CA . SER B 1 228 ? 3.121 25.5 5.754 1 93.88 228 SER B CA 1
ATOM 3789 C C . SER B 1 228 ? 3.963 25.344 7.016 1 93.88 228 SER B C 1
ATOM 3791 O O . SER B 1 228 ? 3.438 25.016 8.086 1 93.88 228 SER B O 1
ATOM 3793 N N . ARG B 1 229 ? 5.211 25.578 6.875 1 95.38 229 ARG B N 1
ATOM 3794 C CA . ARG B 1 229 ? 6.105 25.469 8.023 1 95.38 229 ARG B CA 1
ATOM 3795 C C . ARG B 1 229 ? 5.754 26.516 9.078 1 95.38 229 ARG B C 1
ATOM 3797 O O . ARG B 1 229 ? 5.695 26.203 10.273 1 95.38 229 ARG B O 1
ATOM 3804 N N . GLU B 1 230 ? 5.531 27.703 8.633 1 93.44 230 GLU B N 1
ATOM 3805 C CA . GLU B 1 230 ? 5.176 28.781 9.547 1 93.44 230 GLU B CA 1
ATOM 3806 C C . GLU B 1 230 ? 3.871 28.469 10.281 1 93.44 230 GLU B C 1
ATOM 3808 O O . GLU B 1 230 ? 3.773 28.656 11.492 1 93.44 230 GLU B O 1
ATOM 3813 N N . MET B 1 231 ? 2.898 28.047 9.5 1 94.75 231 MET B N 1
ATOM 3814 C CA . MET B 1 231 ? 1.599 27.719 10.078 1 94.75 231 MET B CA 1
ATOM 3815 C C . MET B 1 231 ? 1.725 26.594 11.094 1 94.75 231 MET B C 1
ATOM 3817 O O . MET B 1 231 ? 1.139 26.656 12.172 1 94.75 231 MET B O 1
ATOM 3821 N N . ALA B 1 232 ? 2.51 25.562 10.758 1 96.31 232 ALA B N 1
ATOM 3822 C CA . ALA B 1 232 ? 2.719 24.438 11.672 1 96.31 232 ALA B CA 1
ATOM 3823 C C . ALA B 1 232 ? 3.398 24.891 12.961 1 96.31 232 ALA B C 1
ATOM 3825 O O . ALA B 1 232 ? 3.041 24.438 14.047 1 96.31 232 ALA B O 1
ATOM 3826 N N . CYS B 1 233 ? 4.336 25.812 12.852 1 95.31 233 CYS B N 1
ATOM 3827 C CA . CYS B 1 233 ? 5.016 26.344 14.023 1 95.31 233 CYS B CA 1
ATOM 3828 C C . CYS B 1 233 ? 4.047 27.109 14.914 1 95.31 233 CYS B C 1
ATOM 3830 O O . CYS B 1 233 ? 4.148 27.062 16.141 1 95.31 233 CYS B O 1
ATOM 3832 N N . LYS B 1 234 ? 3.168 27.797 14.312 1 93.31 234 LYS B N 1
ATOM 3833 C CA . LYS B 1 234 ? 2.182 28.562 15.062 1 93.31 234 LYS B CA 1
ATOM 3834 C C . LYS B 1 234 ? 1.204 27.656 15.789 1 93.31 234 LYS B C 1
ATOM 3836 O O . LYS B 1 234 ? 0.863 27.906 16.953 1 93.31 234 LYS B O 1
ATOM 3841 N N . LEU B 1 235 ? 0.784 26.641 15.156 1 93.69 235 LEU B N 1
ATOM 3842 C CA . LEU B 1 235 ? -0.198 25.719 15.727 1 93.69 235 LEU B CA 1
ATOM 3843 C C . LEU B 1 235 ? 0.442 24.828 16.781 1 93.69 235 LEU B C 1
ATOM 3845 O O . LEU B 1 235 ? -0.212 24.438 17.75 1 93.69 235 LEU B O 1
ATOM 3849 N N . PHE B 1 236 ? 1.721 24.469 16.484 1 95.12 236 PHE B N 1
ATOM 3850 C CA . PHE B 1 236 ? 2.445 23.578 17.391 1 95.12 236 PHE B CA 1
ATOM 3851 C C . PHE B 1 236 ? 3.801 24.156 17.766 1 95.12 236 PHE B C 1
ATOM 3853 O O . PHE B 1 236 ? 4.84 23.641 17.344 1 95.12 236 PHE B O 1
ATOM 3860 N N . PRO B 1 237 ? 3.816 25.031 18.688 1 94.5 237 PRO B N 1
ATOM 3861 C CA . PRO B 1 237 ? 5.07 25.703 19.047 1 94.5 237 PRO B CA 1
ATOM 3862 C C . PRO B 1 237 ? 6.121 24.719 19.578 1 94.5 237 PRO B C 1
ATOM 3864 O O . PRO B 1 237 ? 7.32 24.938 19.391 1 94.5 237 PRO B O 1
ATOM 3867 N N . SER B 1 238 ? 5.73 23.672 20.188 1 94 238 SER B N 1
ATOM 3868 C CA . SER B 1 238 ? 6.66 22.688 20.75 1 94 238 SER B CA 1
ATOM 3869 C C . SER B 1 238 ? 7.434 21.969 19.641 1 94 238 SER B C 1
ATOM 3871 O O . SER B 1 238 ? 8.469 21.359 19.906 1 94 238 SER B O 1
ATOM 3873 N N . MET B 1 239 ? 6.898 22.094 18.406 1 95.06 239 MET B N 1
ATOM 3874 C CA . MET B 1 239 ? 7.52 21.391 17.297 1 95.06 239 MET B CA 1
ATOM 3875 C C . MET B 1 239 ? 8.414 22.344 16.5 1 95.06 239 MET B C 1
ATOM 3877 O O . MET B 1 239 ? 9.039 21.938 15.516 1 95.06 239 MET B O 1
ATOM 3881 N N . SER B 1 240 ? 8.625 23.516 16.859 1 94.5 240 SER B N 1
ATOM 3882 C CA . SER B 1 240 ? 9.289 24.547 16.078 1 94.5 240 SER B CA 1
ATOM 3883 C C . SER B 1 240 ? 10.727 24.156 15.75 1 94.5 240 SER B C 1
ATOM 3885 O O . SER B 1 240 ? 11.219 24.422 14.648 1 94.5 240 SER B O 1
ATOM 3887 N N . LEU B 1 241 ? 11.391 23.484 16.641 1 93.62 241 LEU B N 1
ATOM 3888 C CA . LEU B 1 241 ? 12.781 23.078 16.438 1 93.62 241 LEU B CA 1
ATOM 3889 C C . LEU B 1 241 ? 12.891 22.016 15.344 1 93.62 241 LEU B C 1
ATOM 3891 O O . LEU B 1 241 ? 13.938 21.875 14.711 1 93.62 241 LEU B O 1
ATOM 3895 N N . HIS B 1 242 ? 11.773 21.344 15.141 1 94.94 242 HIS B N 1
ATOM 3896 C CA . HIS B 1 242 ? 11.766 20.25 14.164 1 94.94 242 HIS B CA 1
ATOM 3897 C C . HIS B 1 242 ? 11.266 20.734 12.805 1 94.94 242 HIS B C 1
ATOM 3899 O O . HIS B 1 242 ? 11.133 19.938 11.867 1 94.94 242 HIS B O 1
ATOM 3905 N N . LEU B 1 243 ? 10.984 22.047 12.672 1 95.69 243 LEU B N 1
ATOM 3906 C CA . LEU B 1 243 ? 10.406 22.594 11.445 1 95.69 243 LEU B CA 1
ATOM 3907 C C . LEU B 1 243 ? 11.258 23.719 10.891 1 95.69 243 LEU B C 1
ATOM 3909 O O . LEU B 1 243 ? 10.805 24.5 10.047 1 95.69 243 LEU B O 1
ATOM 3913 N N . LYS B 1 244 ? 12.461 23.766 11.18 1 90.62 244 LYS B N 1
ATOM 3914 C CA . LYS B 1 244 ? 13.305 24.938 10.914 1 90.62 244 LYS B CA 1
ATOM 3915 C C . LYS B 1 244 ? 13.805 24.938 9.469 1 90.62 244 LYS B C 1
ATOM 3917 O O . LYS B 1 244 ? 13.82 25.969 8.812 1 90.62 244 LYS B O 1
ATOM 3922 N N . ARG B 1 245 ? 14.102 23.781 9.047 1 92.5 245 ARG B N 1
ATOM 3923 C CA . ARG B 1 245 ? 14.719 23.703 7.73 1 92.5 245 ARG B CA 1
ATOM 3924 C C . ARG B 1 245 ? 13.664 23.656 6.633 1 92.5 245 ARG B C 1
ATOM 3926 O O . ARG B 1 245 ? 12.594 23.062 6.812 1 92.5 245 ARG B O 1
ATOM 3933 N N . LYS B 1 246 ? 14.078 24.109 5.57 1 89.44 246 LYS B N 1
ATOM 3934 C CA . LYS B 1 246 ? 13.195 24.062 4.41 1 89.44 246 LYS B CA 1
ATOM 3935 C C . LYS B 1 246 ? 12.82 22.625 4.059 1 89.44 246 LYS B C 1
ATOM 3937 O O . LYS B 1 246 ? 11.711 22.359 3.607 1 89.44 246 LYS B O 1
ATOM 3942 N N . LYS B 1 247 ? 13.688 21.719 4.191 1 91.75 247 LYS B N 1
ATOM 3943 C CA . LYS B 1 247 ? 13.461 20.312 3.859 1 91.75 247 LYS B CA 1
ATOM 3944 C C . LYS B 1 247 ? 12.516 19.656 4.863 1 91.75 247 LYS B C 1
ATOM 3946 O O . LYS B 1 247 ? 12.117 18.5 4.688 1 91.75 247 LYS B O 1
ATOM 3951 N N . ASP B 1 248 ? 12.086 20.438 5.914 1 94.19 248 ASP B N 1
ATOM 3952 C CA . ASP B 1 248 ? 11.18 19.906 6.926 1 94.19 248 ASP B CA 1
ATOM 3953 C C . ASP B 1 248 ? 9.727 20.156 6.539 1 94.19 248 ASP B C 1
ATOM 3955 O O . ASP B 1 248 ? 8.82 20.016 7.371 1 94.19 248 ASP B O 1
ATOM 3959 N N . HIS B 1 249 ? 9.5 20.531 5.332 1 93.69 249 HIS B N 1
ATOM 3960 C CA . HIS B 1 249 ? 8.141 20.859 4.902 1 93.69 249 HIS B CA 1
ATOM 3961 C C . HIS B 1 249 ? 7.234 19.625 4.996 1 93.69 249 HIS B C 1
ATOM 3963 O O . HIS B 1 249 ? 6.035 19.75 5.246 1 93.69 249 HIS B O 1
ATOM 3969 N N . GLY B 1 250 ? 7.812 18.438 4.789 1 95.75 250 GLY B N 1
ATOM 3970 C CA . GLY B 1 250 ? 7.016 17.234 4.949 1 95.75 250 GLY B CA 1
ATOM 3971 C C . GLY B 1 250 ? 6.434 17.078 6.34 1 95.75 250 GLY B C 1
ATOM 3972 O O . GLY B 1 250 ? 5.273 16.688 6.496 1 95.75 250 GLY B O 1
ATOM 3973 N N . ARG B 1 251 ? 7.262 17.391 7.316 1 98.06 251 ARG B N 1
ATOM 3974 C CA . ARG B 1 251 ? 6.805 17.359 8.703 1 98.06 251 ARG B CA 1
ATOM 3975 C C . ARG B 1 251 ? 5.684 18.375 8.93 1 98.06 251 ARG B C 1
ATOM 3977 O O . ARG B 1 251 ? 4.672 18.047 9.555 1 98.06 251 ARG B O 1
ATOM 3984 N N . ALA B 1 252 ? 5.914 19.547 8.391 1 97.69 252 ALA B N 1
ATOM 3985 C CA . ALA B 1 252 ? 4.926 20.609 8.547 1 97.69 252 ALA B CA 1
ATOM 3986 C C . ALA B 1 252 ? 3.592 20.219 7.922 1 97.69 252 ALA B C 1
ATOM 3988 O O . ALA B 1 252 ? 2.535 20.391 8.539 1 97.69 252 ALA B O 1
ATOM 3989 N N . GLU B 1 253 ? 3.678 19.672 6.754 1 97.25 253 GLU B N 1
ATOM 3990 C CA . GLU B 1 253 ? 2.457 19.297 6.043 1 97.25 253 GLU B CA 1
ATOM 3991 C C . GLU B 1 253 ? 1.733 18.156 6.75 1 97.25 253 GLU B C 1
ATOM 3993 O O . GLU B 1 253 ? 0.508 18.188 6.887 1 97.25 253 GLU B O 1
ATOM 3998 N N . ALA B 1 254 ? 2.443 17.188 7.238 1 98.56 254 ALA B N 1
ATOM 3999 C CA . ALA B 1 254 ? 1.831 16.094 7.996 1 98.56 254 ALA B CA 1
ATOM 4000 C C . ALA B 1 254 ? 1.113 16.625 9.234 1 98.56 254 ALA B C 1
ATOM 4002 O O . ALA B 1 254 ? -0.011 16.219 9.531 1 98.56 254 ALA B O 1
ATOM 4003 N N . LEU B 1 255 ? 1.729 17.562 9.945 1 98.06 255 LEU B N 1
ATOM 4004 C CA . LEU B 1 255 ? 1.138 18.172 11.141 1 98.06 255 LEU B CA 1
ATOM 4005 C C . LEU B 1 255 ? -0.134 18.938 10.789 1 98.06 255 LEU B C 1
ATOM 4007 O O . LEU B 1 255 ? -1.142 18.828 11.492 1 98.06 255 LEU B O 1
ATOM 4011 N N . LEU B 1 256 ? -0.08 19.656 9.672 1 97.38 256 LEU B N 1
ATOM 4012 C CA . LEU B 1 256 ? -1.231 20.453 9.273 1 97.38 256 LEU B CA 1
ATOM 4013 C C . LEU B 1 256 ? -2.379 19.562 8.812 1 97.38 256 LEU B C 1
ATOM 4015 O O . LEU B 1 256 ? -3.549 19.875 9.055 1 97.38 256 LEU B O 1
ATOM 4019 N N . ILE B 1 257 ? -2.061 18.453 8.211 1 98.06 257 ILE B N 1
ATOM 4020 C CA . ILE B 1 257 ? -3.086 17.516 7.797 1 98.06 257 ILE B CA 1
ATOM 4021 C C . ILE B 1 257 ? -3.75 16.906 9.031 1 98.06 257 ILE B C 1
ATOM 4023 O O . ILE B 1 257 ? -4.977 16.766 9.086 1 98.06 257 ILE B O 1
ATOM 4027 N N . ALA B 1 258 ? -2.971 16.547 10 1 98.12 258 ALA B N 1
ATOM 4028 C CA . ALA B 1 258 ? -3.523 16.047 11.258 1 98.12 258 ALA B CA 1
ATOM 4029 C C . ALA B 1 258 ? -4.391 17.094 11.938 1 98.12 258 ALA B C 1
ATOM 4031 O O . ALA B 1 258 ? -5.477 16.797 12.438 1 98.12 258 ALA B O 1
ATOM 4032 N N . ALA B 1 259 ? -3.879 18.344 11.977 1 97 259 ALA B N 1
ATOM 4033 C CA . ALA B 1 259 ? -4.629 19.438 12.578 1 97 259 ALA B CA 1
ATOM 4034 C C . ALA B 1 259 ? -5.961 19.641 11.867 1 97 259 ALA B C 1
ATOM 4036 O O . ALA B 1 259 ? -6.988 19.875 12.516 1 97 259 ALA B O 1
ATOM 4037 N N . TYR B 1 260 ? -5.91 19.609 10.594 1 96.75 260 TYR B N 1
ATOM 4038 C CA . TYR B 1 260 ? -7.133 19.672 9.797 1 96.75 260 TYR B CA 1
ATOM 4039 C C . TYR B 1 260 ? -8.109 18.578 10.203 1 96.75 260 TYR B C 1
ATOM 4041 O O . TYR B 1 260 ? -9.297 18.844 10.398 1 96.75 260 TYR B O 1
ATOM 4049 N N . GLY B 1 261 ? -7.629 17.344 10.273 1 96 261 GLY B N 1
ATOM 4050 C CA . GLY B 1 261 ? -8.469 16.234 10.68 1 96 261 GLY B CA 1
ATOM 4051 C C . GLY B 1 261 ? -9.102 16.438 12.047 1 96 261 GLY B C 1
ATOM 4052 O O . GLY B 1 261 ? -10.242 16.047 12.273 1 96 261 GLY B O 1
ATOM 4053 N N . ARG B 1 262 ? -8.359 17.078 12.922 1 94.69 262 ARG B N 1
ATOM 4054 C CA . ARG B 1 262 ? -8.828 17.344 14.281 1 94.69 262 ARG B CA 1
ATOM 4055 C C . ARG B 1 262 ? -9.781 18.531 14.32 1 94.69 262 ARG B C 1
ATOM 4057 O O . ARG B 1 262 ? -10.508 18.719 15.297 1 94.69 262 ARG B O 1
ATOM 4064 N N . GLY B 1 263 ? -9.711 19.344 13.305 1 93.5 263 GLY B N 1
ATOM 4065 C CA . GLY B 1 263 ? -10.523 20.547 13.289 1 93.5 263 GLY B CA 1
ATOM 4066 C C . GLY B 1 263 ? -9.914 21.688 14.086 1 93.5 263 GLY B C 1
ATOM 4067 O O . GLY B 1 263 ? -10.633 22.516 14.648 1 93.5 263 GLY B O 1
ATOM 4068 N N . LEU B 1 264 ? -8.539 21.688 14.133 1 90.44 264 LEU B N 1
ATOM 4069 C CA . LEU B 1 264 ? -7.883 22.766 14.859 1 90.44 264 LEU B CA 1
ATOM 4070 C C . LEU B 1 264 ? -7.953 24.078 14.078 1 90.44 264 LEU B C 1
ATOM 4072 O O . LEU B 1 264 ? -7.793 24.094 12.859 1 90.44 264 LEU B O 1
ATOM 4076 N N . GLU B 1 265 ? -8.383 25.094 14.758 1 84.31 265 GLU B N 1
ATOM 4077 C CA . GLU B 1 265 ? -8.453 26.406 14.133 1 84.31 265 GLU B CA 1
ATOM 4078 C C . GLU B 1 265 ? -7.363 27.328 14.656 1 84.31 265 GLU B C 1
ATOM 4080 O O . GLU B 1 265 ? -6.848 27.125 15.758 1 84.31 265 GLU B O 1
ATOM 4085 N N . MET B 1 266 ? -6.809 28.141 13.852 1 72.62 266 MET B N 1
ATOM 4086 C CA . MET B 1 266 ? -5.844 29.125 14.305 1 72.62 266 MET B CA 1
ATOM 4087 C C . MET B 1 266 ? -6.516 30.172 15.195 1 72.62 266 MET B C 1
ATOM 4089 O O . MET B 1 266 ? -7.602 30.656 14.875 1 72.62 266 MET B O 1
ATOM 4093 N N . ASN B 1 267 ? -6.617 29.922 16.422 1 56.66 267 ASN B N 1
ATOM 4094 C CA . ASN B 1 267 ? -7.098 31.016 17.266 1 56.66 267 ASN B CA 1
ATOM 4095 C C . ASN B 1 267 ? -6.297 32.281 17.031 1 56.66 267 ASN B C 1
ATOM 4097 O O . ASN B 1 267 ? -5.07 32.281 17.172 1 56.66 267 ASN B O 1
ATOM 4101 N N . CYS B 1 268 ? -6.559 32.969 16.031 1 44.41 268 CYS B N 1
ATOM 4102 C CA . CYS B 1 268 ? -6.027 34.344 16.047 1 44.41 268 CYS B CA 1
ATOM 4103 C C . CYS B 1 268 ? -6.344 35 17.375 1 44.41 268 CYS B C 1
ATOM 4105 O O . CYS B 1 268 ? -7.449 35.531 17.578 1 44.41 268 CYS B O 1
ATOM 4107 N N . LYS B 1 269 ? -6.152 34.531 18.578 1 44.09 269 LYS B N 1
ATOM 4108 C CA . LYS B 1 269 ? -6.25 35.375 19.75 1 44.09 269 LYS B CA 1
ATOM 4109 C C . LYS B 1 269 ? -5.508 36.688 19.531 1 44.09 269 LYS B C 1
ATOM 4111 O O . LYS B 1 269 ? -4.293 36.719 19.328 1 44.09 269 LYS B O 1
ATOM 4116 N N . THR B 1 270 ? -6.098 37.594 18.797 1 39.25 270 THR B N 1
ATOM 4117 C CA . THR B 1 270 ? -5.82 39 19.062 1 39.25 270 THR B CA 1
ATOM 4118 C C . THR B 1 270 ? -5.906 39.281 20.562 1 39.25 270 THR B C 1
ATOM 4120 O O . THR B 1 270 ? -6.969 39.156 21.172 1 39.25 270 THR B O 1
ATOM 4123 N N . GLY B 1 271 ? -5.078 38.75 21.344 1 33.41 271 GLY B N 1
ATOM 4124 C CA . GLY B 1 271 ? -4.918 39.406 22.625 1 33.41 271 GLY B CA 1
ATOM 4125 C C . GLY B 1 271 ? -5.09 40.938 22.547 1 33.41 271 GLY B C 1
ATOM 4126 O O . GLY B 1 271 ? -4.68 41.656 23.453 1 33.41 271 GLY B O 1
ATOM 4127 N N . CYS B 1 272 ? -5.461 41.5 21.406 1 32.19 272 CYS B N 1
ATOM 4128 C CA . CYS B 1 272 ? -5.562 42.938 21.609 1 32.19 272 CYS B CA 1
ATOM 4129 C C . CYS B 1 272 ? -6.762 43.281 22.484 1 32.19 272 CYS B C 1
ATOM 4131 O O . CYS B 1 272 ? -7.762 43.812 22 1 32.19 272 CYS B O 1
ATOM 4133 N N . ASP B 1 273 ? -7.262 42.5 23.469 1 28.97 273 ASP B N 1
ATOM 4134 C CA . ASP B 1 273 ? -7.859 43.375 24.469 1 28.97 273 ASP B CA 1
ATOM 4135 C C . ASP B 1 273 ? -6.785 44.156 25.234 1 28.97 273 ASP B C 1
ATOM 4137 O O . ASP B 1 273 ? -5.711 43.625 25.516 1 28.97 273 ASP B O 1
#

Organism: NCBI:txid267555

pLDDT: mean 73.94, std 30.8, range [17.91, 98.94]

Secondary structure (DSSP, 8-state):
---------------------------------------------------------------S-HHHHHHHHHHHHHHHHHHHHHHHHHHHTS-SS--SS---S-EEEEE-STT-EEEEE-TT--EEEEEPPEEEEEETTEEEEEE-HHHHHHHHHHHTPPTT-EEEEE-----TTS-HHHHHHHHHHHHHHHHHHHHTTPEEEEE-HHHHHHHTTPPPSTTHHHHHHHHHHHH-GGGGGGS-SGGGHHHHHHHHHHHHHHT----------/---------------------------------------------------------------S-HHHHHHHHHHHHHHHHHHHHHHHHHHHTS-SS--SS---S-EEEEE-STT-EEEEE-TT--EEEEEPPEEEEEETTEEEEEE-HHHHHHHHHHHTPPTT-EEEEE-----TTS-HHHHHHHHHHHHHHHHHHHHTTPEEEEE-HHHHHHHTTPPPSTTHHHHHHHHHHHH-GGGGGGS-SGGGHHHHHHHHHHHHHHT----------

Solvent-accessible surface area (backbone atoms only — not comparable to full-atom values): 31467 Å² total; per-residue (Å²): 136,86,81,82,81,82,80,80,81,80,80,77,76,80,82,81,80,76,75,75,76,71,72,81,74,73,74,72,75,72,78,69,78,68,72,76,68,87,71,87,79,84,84,78,75,84,80,83,79,84,80,78,87,78,80,87,75,85,80,72,83,70,76,78,65,50,55,67,52,40,49,50,46,50,47,50,50,49,48,51,50,47,53,49,29,50,52,53,48,45,55,24,30,24,36,68,70,62,49,94,72,61,49,79,52,42,29,28,4,30,28,53,50,64,70,13,7,41,14,39,30,38,72,87,61,52,75,46,73,42,71,40,48,56,44,64,34,76,54,91,95,39,82,40,81,40,64,23,52,23,57,46,46,50,51,54,60,75,62,66,66,62,53,35,20,42,30,28,30,47,47,82,70,73,58,84,86,52,51,52,67,53,27,18,51,48,22,19,36,42,18,23,50,52,16,29,42,27,50,66,20,21,21,45,44,75,35,53,61,68,58,54,36,53,73,70,66,50,64,78,69,91,59,33,53,60,49,36,26,51,52,31,29,68,78,35,60,90,47,37,84,69,38,70,50,79,82,25,30,22,46,17,46,2,43,45,38,18,34,49,70,71,64,64,67,84,74,75,72,68,67,80,115,137,86,80,81,80,81,78,79,82,80,79,75,77,82,82,80,81,74,74,74,76,71,71,80,74,74,73,72,77,71,76,70,78,67,72,75,64,87,67,89,81,83,81,81,79,82,82,85,79,82,86,80,82,79,80,88,77,83,79,71,84,69,76,78,64,49,56,65,50,40,49,50,47,49,48,49,50,49,48,51,49,48,51,50,28,49,53,52,49,44,55,26,30,24,35,68,71,61,48,94,72,60,50,80,52,41,30,28,4,29,28,53,50,63,72,13,7,41,14,39,30,38,73,87,61,53,75,44,72,41,72,41,49,57,45,64,34,77,55,89,94,40,81,40,81,39,65,25,51,23,56,45,44,48,49,52,60,72,64,65,66,62,54,35,22,43,30,29,29,49,46,82,70,73,59,84,85,53,52,51,66,54,25,18,51,47,21,20,36,42,18,24,52,50,17,28,41,27,50,66,20,20,21,45,43,76,34,52,61,70,56,54,36,52,74,70,67,50,63,80,69,92,58,34,52,61,50,35,26,53,51,32,30,68,78,35,61,91,47,38,85,71,39,71,50,79,84,26,33,22,46,18,47,2,43,45,38,18,34,48,70,70,63,64,67,83,73,75,72,69,67,80,115

InterPro domains:
  IPR045290 Holliday junction resolvase MOC1-like [PTHR36015] (25-272)